Protein AF-A0A9N8DTD7-F1 (afdb_monomer_lite)

Secondary structure (DSSP, 8-state):
--------------------------------------SSGGGSSS---GGG---TT---PPP---SS-SS---SEEEEEEEES-SS-TTEEEEEEEEEEEPTTS-EEEEEEEEEEE--HHHHHHHHHHHHH---GGGTTS----GGGTT--------TT---PPPPHHHHHHHHHHHHHHTTS--HHHHHHSTTTSPPTT--S-----EEPHHHHHHIIIIIS---TT-EEEEET-TTSHHHHHHHHHH--EEEEEES-HHHHHHHHHHHHHHHHHHHHHHHHH--------EEEEE--TT-GGGHHHHHTT-SEEEE--GGGTTSSTTSS---THHHHHHHHHHSPTT-EEEESS--TTTTSS--HHHHHHHHHHTT----SHHHHHTS-SEEEEEEEEEEHHHHEE-SS-----PEEEEEEEEEPP-SSSS-EE----TT-HHHHTT--EESEEEEE-TTS-EEEEE---TT---HHHHHHHHHHHHTT--

InterPro domains:
  IPR025789 Histone-lysine N-methyltransferase DOT1 domain [PF08123] (202-281)
  IPR029063 S-adenosyl-L-methionine-dependent methyltransferase superfamily [G3DSA:3.40.50.150] (200-400)
  IPR029063 S-adenosyl-L-methionine-dependent methyltransferase superfamily [SSF53335] (202-361)

Structure (mmCIF, N/CA/C/O backbone):
data_AF-A0A9N8DTD7-F1
#
_entry.id   AF-A0A9N8DTD7-F1
#
loop_
_atom_site.group_PDB
_atom_site.id
_atom_site.type_symbol
_atom_site.label_atom_id
_atom_site.label_alt_id
_atom_site.label_comp_id
_atom_site.label_asym_id
_atom_site.label_entity_id
_atom_site.label_seq_id
_atom_site.pdbx_PDB_ins_code
_atom_site.Cartn_x
_atom_site.Cartn_y
_atom_site.Cartn_z
_atom_site.occupancy
_atom_site.B_iso_or_equiv
_atom_site.auth_seq_id
_atom_site.auth_comp_id
_atom_site.auth_asym_id
_atom_site.auth_atom_id
_atom_site.pdbx_PDB_model_num
ATOM 1 N N . MET A 1 1 ? -46.111 23.519 -9.900 1.00 33.62 1 MET A N 1
ATOM 2 C CA . MET A 1 1 ? -47.241 22.595 -10.140 1.00 33.62 1 MET A CA 1
ATOM 3 C C . MET A 1 1 ? -47.022 21.324 -9.331 1.00 33.62 1 MET A C 1
ATOM 5 O O . MET A 1 1 ? -46.007 20.677 -9.531 1.00 33.62 1 MET A O 1
ATOM 9 N N . LYS A 1 2 ? -47.996 21.014 -8.463 1.00 31.23 2 LYS A N 1
ATOM 10 C CA . LYS A 1 2 ? -48.277 19.741 -7.769 1.00 31.23 2 LYS A CA 1
ATOM 11 C C . LYS A 1 2 ? -47.248 19.206 -6.761 1.00 31.23 2 LYS A C 1
ATOM 13 O O . LYS A 1 2 ? -46.432 18.342 -7.056 1.00 31.23 2 LYS A O 1
ATOM 18 N N . GLU A 1 3 ? -47.440 19.663 -5.525 1.00 25.41 3 GLU A N 1
ATOM 19 C CA . GLU A 1 3 ? -47.190 18.909 -4.294 1.00 25.41 3 GLU A CA 1
ATOM 20 C C . GLU A 1 3 ? -47.977 17.583 -4.289 1.00 25.41 3 GLU A C 1
ATOM 22 O O . GLU A 1 3 ? -49.123 17.525 -4.744 1.00 25.41 3 GLU A O 1
ATOM 27 N N . ARG A 1 4 ? -47.391 16.528 -3.716 1.00 26.19 4 ARG A N 1
ATOM 28 C CA . ARG A 1 4 ? -48.116 15.337 -3.254 1.00 26.19 4 ARG A CA 1
ATOM 29 C C . ARG A 1 4 ? -47.748 15.075 -1.797 1.00 26.19 4 ARG A C 1
ATOM 31 O O . ARG A 1 4 ? -46.680 14.549 -1.504 1.00 26.19 4 ARG A O 1
ATOM 38 N N . LYS A 1 5 ? -48.663 15.454 -0.904 1.00 25.61 5 LYS A N 1
ATOM 39 C CA . LYS A 1 5 ? -48.799 14.894 0.443 1.00 25.61 5 LYS A CA 1
ATOM 40 C C . LYS A 1 5 ? -49.525 13.555 0.327 1.00 25.61 5 LYS A C 1
ATOM 42 O O . LYS A 1 5 ? -50.531 13.476 -0.373 1.00 25.61 5 LYS A O 1
ATOM 47 N N . VAL A 1 6 ? -49.059 12.547 1.053 1.00 25.08 6 VAL A N 1
ATOM 48 C CA . VAL A 1 6 ? -49.876 11.395 1.446 1.00 25.08 6 VAL A CA 1
ATOM 49 C C . VAL A 1 6 ? -49.626 11.175 2.932 1.00 25.08 6 VAL A C 1
ATOM 51 O O . VAL A 1 6 ? -48.522 10.819 3.332 1.00 25.08 6 VAL A O 1
ATOM 54 N N . SER A 1 7 ? -50.647 11.456 3.739 1.00 25.11 7 SER A N 1
ATOM 55 C CA . SER A 1 7 ? -50.791 10.918 5.088 1.00 25.11 7 SER A CA 1
ATOM 56 C C . SER A 1 7 ? -51.597 9.629 5.003 1.00 25.11 7 SER A C 1
ATOM 58 O O . SER A 1 7 ? -52.555 9.574 4.231 1.00 25.11 7 SER A O 1
ATOM 60 N N . LEU A 1 8 ? -51.298 8.656 5.854 1.00 24.11 8 LEU A N 1
ATOM 61 C CA . LEU A 1 8 ? -52.284 7.659 6.247 1.00 24.11 8 LEU A CA 1
ATOM 62 C C . LEU A 1 8 ? -52.062 7.276 7.706 1.00 24.11 8 LEU A C 1
ATOM 64 O O . LEU A 1 8 ? -51.014 6.777 8.105 1.00 24.11 8 LEU A O 1
ATOM 68 N N . SER A 1 9 ? -53.073 7.630 8.481 1.00 24.72 9 SER A N 1
ATOM 69 C CA . SER A 1 9 ? -53.340 7.284 9.862 1.00 24.72 9 SER A CA 1
ATOM 70 C C . SER A 1 9 ? -53.950 5.884 9.976 1.00 24.72 9 SER A C 1
ATOM 72 O O . SER A 1 9 ? -54.675 5.457 9.086 1.00 24.72 9 SER A O 1
ATOM 74 N N . GLN A 1 10 ? -53.731 5.288 11.153 1.00 25.39 10 GLN A N 1
ATOM 75 C CA . GLN A 1 10 ? -54.612 4.368 11.888 1.00 25.39 10 GLN A CA 1
ATOM 76 C C . GLN A 1 10 ? -54.900 2.968 11.320 1.00 25.39 10 GLN A C 1
ATOM 78 O O . GLN A 1 10 ? -55.614 2.803 10.339 1.00 25.39 10 GLN A O 1
ATOM 83 N N . PHE A 1 11 ? -54.504 1.965 12.110 1.00 24.50 11 PHE A N 1
ATOM 84 C CA . PHE A 1 11 ? -55.380 0.856 12.493 1.00 24.50 11 PHE A CA 1
ATOM 85 C C . PHE A 1 11 ? -55.204 0.576 13.996 1.00 24.50 11 PHE A C 1
ATOM 87 O O . PHE A 1 11 ? -54.081 0.482 14.489 1.00 24.50 11 PHE A O 1
ATOM 94 N N . LEU A 1 12 ? -56.336 0.528 14.702 1.00 24.64 12 LEU A N 1
ATOM 95 C CA . LEU A 1 12 ? -56.531 0.028 16.067 1.00 24.64 12 LEU A CA 1
ATOM 96 C C . LEU A 1 12 ? -56.909 -1.459 16.004 1.00 24.64 12 LEU A C 1
ATOM 98 O O . LEU A 1 12 ? -57.476 -1.874 14.995 1.00 24.64 12 LEU A O 1
ATOM 102 N N . LEU A 1 13 ? -56.615 -2.190 17.086 1.00 27.11 13 LEU A N 1
ATOM 103 C CA . LEU A 1 13 ? -57.369 -3.278 17.753 1.00 27.11 13 LEU A CA 1
ATOM 104 C C . LEU A 1 13 ? -56.363 -3.939 18.723 1.00 27.11 13 LEU A C 1
ATOM 106 O O . LEU A 1 13 ? -55.314 -4.407 18.293 1.00 27.11 13 LEU A O 1
ATOM 110 N N . GLU A 1 14 ? -56.426 -3.642 20.023 1.00 24.94 14 GLU A N 1
ATOM 111 C CA . GLU A 1 14 ? -57.205 -4.370 21.045 1.00 24.94 14 GLU A CA 1
ATOM 112 C C . GLU A 1 14 ? -56.846 -5.859 21.129 1.00 24.94 14 GLU A C 1
ATOM 114 O O . GLU A 1 14 ? -57.242 -6.641 20.276 1.00 24.94 14 GLU A O 1
ATOM 119 N N . GLU A 1 15 ? -56.148 -6.239 22.203 1.00 27.00 15 GLU A N 1
ATOM 120 C CA . GLU A 1 15 ? -56.562 -7.376 23.029 1.00 27.00 15 GLU A CA 1
ATOM 121 C C . GLU A 1 15 ? -56.022 -7.211 24.459 1.00 27.00 15 GLU A C 1
ATOM 123 O O . GLU A 1 15 ? -54.847 -6.916 24.695 1.00 27.00 15 GLU A O 1
ATOM 128 N N . GLU A 1 16 ? -56.948 -7.321 25.406 1.00 27.61 16 GLU A N 1
ATOM 129 C CA . GLU A 1 16 ? -56.766 -7.220 26.847 1.00 27.61 16 GLU A CA 1
ATOM 130 C C . GLU A 1 16 ? -56.343 -8.561 27.465 1.00 27.61 16 GLU A C 1
ATOM 132 O O . GLU A 1 16 ? -56.748 -9.627 27.015 1.00 27.61 16 GLU A O 1
ATOM 137 N N . GLY A 1 17 ? -55.673 -8.470 28.619 1.00 25.41 17 GLY A N 1
ATOM 138 C CA . GLY A 1 17 ? -56.049 -9.283 29.780 1.00 25.41 17 GLY A CA 1
ATOM 139 C C . GLY A 1 17 ? -55.182 -10.501 30.113 1.00 25.41 17 GLY A C 1
ATOM 140 O O . GLY A 1 17 ? -55.319 -11.557 29.512 1.00 25.41 17 GLY A O 1
ATOM 141 N N . ALA A 1 18 ? -54.391 -10.388 31.189 1.00 25.55 18 ALA A N 1
ATOM 142 C CA . ALA A 1 18 ? -54.637 -11.077 32.473 1.00 25.55 18 ALA A CA 1
ATOM 143 C C . ALA A 1 18 ? -53.350 -11.283 33.309 1.00 25.55 18 ALA A C 1
ATOM 145 O O . ALA A 1 18 ? -52.385 -11.856 32.822 1.00 25.55 18 ALA A O 1
ATOM 146 N N . ASN A 1 19 ? -53.406 -10.818 34.573 1.00 25.69 19 ASN A N 1
ATOM 147 C CA . ASN A 1 19 ? -53.058 -11.493 35.847 1.00 25.69 19 ASN A CA 1
ATOM 148 C C . ASN A 1 19 ? -51.796 -12.402 35.884 1.00 25.69 19 ASN A C 1
ATOM 150 O O . ASN A 1 19 ? -51.607 -13.242 35.024 1.00 25.69 19 ASN A O 1
ATOM 154 N N . SER A 1 20 ? -50.915 -12.422 36.890 1.00 26.88 20 SER A N 1
ATOM 155 C CA . SER A 1 20 ? -51.080 -12.208 38.334 1.00 26.88 20 SER A CA 1
ATOM 156 C C . SER A 1 20 ? -49.716 -12.245 39.063 1.00 26.88 20 SER A C 1
ATOM 158 O O . SER A 1 20 ? -48.857 -13.054 38.733 1.00 26.88 20 SER A O 1
ATOM 160 N N . THR A 1 21 ? -49.609 -11.430 40.119 1.00 26.94 21 THR A N 1
ATOM 161 C CA . THR A 1 21 ? -49.047 -11.711 41.467 1.00 26.94 21 THR A CA 1
ATOM 162 C C . THR A 1 21 ? -47.615 -12.242 41.710 1.00 26.94 21 THR A C 1
ATOM 164 O O . THR A 1 21 ? -47.253 -13.330 41.285 1.00 26.94 21 THR A O 1
ATOM 167 N N . HIS A 1 22 ? -46.939 -11.521 42.626 1.00 27.22 22 HIS A N 1
ATOM 168 C CA . HIS A 1 22 ? -46.138 -11.971 43.790 1.00 27.22 22 HIS A CA 1
ATOM 169 C C . HIS A 1 22 ? -44.936 -12.926 43.598 1.00 27.22 22 HIS A C 1
ATOM 171 O O . HIS A 1 22 ? -45.112 -14.104 43.319 1.00 27.22 22 HIS A O 1
ATOM 177 N N . ASN A 1 23 ? -43.715 -12.515 43.980 1.00 27.44 23 ASN A N 1
ATOM 178 C CA . ASN A 1 23 ? -43.241 -12.550 45.378 1.00 27.44 23 ASN A CA 1
ATOM 179 C C . ASN A 1 23 ? -41.772 -12.112 45.538 1.00 27.44 23 ASN A C 1
ATOM 181 O O . ASN A 1 23 ? -40.910 -12.395 44.709 1.00 27.44 23 ASN A O 1
ATOM 185 N N . G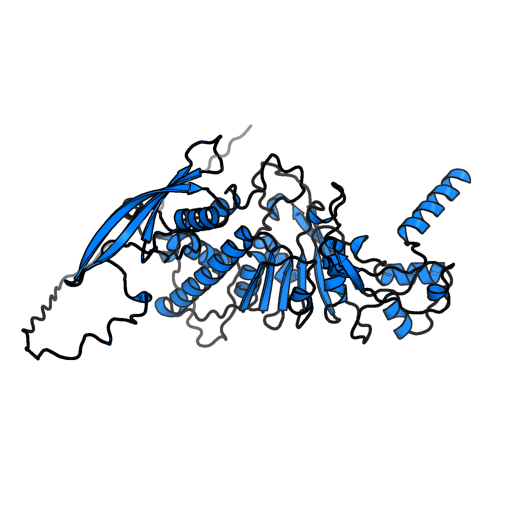LU A 1 24 ? -41.519 -11.453 46.668 1.00 28.45 24 GLU A N 1
ATOM 186 C CA . GLU A 1 24 ? -40.212 -11.167 47.257 1.00 28.45 24 GLU A CA 1
ATOM 187 C C . GLU A 1 24 ? -39.420 -12.441 47.586 1.00 28.45 24 GLU A C 1
ATOM 189 O O . GLU A 1 24 ? -39.980 -13.431 48.051 1.00 28.45 24 GLU A O 1
ATOM 194 N N . CYS A 1 25 ? -38.089 -12.359 47.503 1.00 25.56 25 CYS A N 1
ATOM 195 C CA . CYS A 1 25 ? -37.237 -13.024 48.486 1.00 25.56 25 CYS A CA 1
ATOM 196 C C . CYS A 1 25 ? -35.921 -12.253 48.658 1.00 25.56 25 CYS A C 1
ATOM 198 O O . CYS A 1 25 ? -34.972 -12.397 47.888 1.00 25.56 25 CYS A O 1
ATOM 200 N N . GLN A 1 26 ? -35.866 -11.441 49.714 1.00 27.25 26 GLN A N 1
ATOM 201 C CA . GLN A 1 26 ? -34.621 -11.019 50.345 1.00 27.25 26 GLN A CA 1
ATOM 202 C C . GLN A 1 26 ? -33.945 -12.239 50.991 1.00 27.25 26 GLN A C 1
ATOM 204 O O . GLN A 1 26 ? -34.600 -13.030 51.669 1.00 27.25 26 GLN A O 1
ATOM 209 N N . ARG A 1 27 ? -32.621 -12.364 50.855 1.00 28.27 27 ARG A N 1
ATOM 210 C CA . ARG A 1 27 ? -31.794 -13.125 51.800 1.00 28.27 27 ARG A CA 1
ATOM 211 C C . ARG A 1 27 ? -30.578 -12.302 52.199 1.00 28.27 27 ARG A C 1
ATOM 213 O O . ARG A 1 27 ? -29.654 -12.095 51.420 1.00 28.27 27 ARG A O 1
ATOM 220 N N . GLN A 1 28 ? -30.629 -11.845 53.445 1.00 27.05 28 GLN A N 1
ATOM 221 C CA . GLN A 1 28 ? -29.489 -11.423 54.245 1.00 27.05 28 GLN A CA 1
ATOM 222 C C . GLN A 1 28 ? -28.622 -12.646 54.576 1.00 27.05 28 GLN A C 1
ATOM 224 O O . GLN A 1 28 ? -29.144 -13.696 54.946 1.00 27.05 28 GLN A O 1
ATOM 229 N N . LEU A 1 29 ? -27.303 -12.487 54.505 1.00 25.58 29 LEU A N 1
ATOM 230 C CA . LEU A 1 29 ? -26.338 -13.369 55.157 1.00 25.58 29 LEU A CA 1
ATOM 231 C C . LEU A 1 29 ? -25.398 -12.491 55.985 1.00 25.58 29 LEU A C 1
ATOM 233 O O . LEU A 1 29 ? -24.523 -11.809 55.456 1.00 25.58 29 LEU A O 1
ATOM 237 N N . GLN A 1 30 ? -25.638 -12.489 57.296 1.00 24.95 30 GLN A N 1
ATOM 238 C CA . GLN A 1 30 ? -24.663 -12.117 58.314 1.00 24.95 30 GLN A CA 1
ATOM 239 C C . GLN A 1 30 ? -23.780 -13.336 58.595 1.00 24.95 30 GLN A C 1
ATOM 241 O O . GLN A 1 30 ? -24.304 -14.401 58.912 1.00 24.95 30 GLN A O 1
ATOM 246 N N . LEU A 1 31 ? -22.459 -13.162 58.569 1.00 26.05 31 LEU A N 1
ATOM 247 C CA . LEU A 1 31 ? -21.531 -13.987 59.340 1.00 26.05 31 LEU A CA 1
ATOM 248 C C . LEU A 1 31 ? -20.495 -13.076 60.012 1.00 26.05 31 LEU A C 1
ATOM 250 O O . LEU A 1 31 ? -19.941 -12.164 59.400 1.00 26.05 31 LEU A O 1
ATOM 254 N N . GLN A 1 32 ? -20.333 -13.317 61.310 1.00 26.95 32 GLN A N 1
ATOM 255 C CA . GLN A 1 32 ? -19.469 -12.639 62.276 1.00 26.95 32 GLN A CA 1
ATOM 256 C C . GLN A 1 32 ? -17.998 -13.114 62.188 1.00 26.95 32 GLN A C 1
ATOM 258 O O . GLN A 1 32 ? -17.714 -14.089 61.492 1.00 26.95 32 GLN A O 1
ATOM 263 N N . PRO A 1 33 ? -17.052 -12.413 62.850 1.00 31.20 33 PRO A N 1
ATOM 264 C CA . PRO A 1 33 ? -15.633 -12.457 62.519 1.00 31.20 33 PRO A CA 1
ATOM 265 C C . PRO A 1 33 ? -14.858 -13.501 63.331 1.00 31.20 33 PRO A C 1
ATOM 267 O O . PRO A 1 33 ? -15.088 -13.670 64.527 1.00 31.20 33 PRO A O 1
ATOM 270 N N . HIS A 1 34 ? -13.849 -14.111 62.706 1.00 29.39 34 HIS A N 1
ATOM 271 C CA . HIS A 1 34 ? -12.780 -14.805 63.419 1.00 29.39 34 HIS A CA 1
ATOM 272 C C . HIS A 1 34 ? -11.447 -14.076 63.243 1.00 29.39 34 HIS A C 1
ATOM 274 O O . HIS A 1 34 ? -10.974 -13.816 62.139 1.00 29.39 34 HIS A O 1
ATOM 280 N N . SER A 1 35 ? -10.872 -13.751 64.395 1.00 31.16 35 SER A N 1
ATOM 281 C CA . SER A 1 35 ? -9.498 -13.339 64.647 1.00 31.16 35 SER A CA 1
ATOM 282 C C . SER A 1 35 ? -8.486 -14.347 64.109 1.00 31.16 35 SER A C 1
ATOM 284 O O . SER A 1 35 ? -8.629 -15.525 64.416 1.00 31.16 35 SER A O 1
ATOM 286 N N . LEU A 1 36 ? -7.420 -13.886 63.449 1.00 28.78 36 LEU A N 1
ATOM 287 C CA . LEU A 1 36 ? -6.105 -14.536 63.467 1.00 28.78 36 LEU A CA 1
ATOM 288 C C . LEU A 1 36 ? -4.993 -13.521 63.152 1.00 28.78 36 LEU A C 1
ATOM 290 O O . LEU A 1 36 ? -5.215 -12.449 62.595 1.00 28.78 36 LEU A O 1
ATOM 294 N N . SER A 1 37 ? -3.814 -13.873 63.639 1.00 28.72 37 SER A N 1
ATOM 295 C CA . SER A 1 37 ? -2.735 -13.038 64.148 1.00 28.72 37 SER A CA 1
ATOM 296 C C . SER A 1 37 ? -1.792 -12.411 63.120 1.00 28.72 37 SER A C 1
ATOM 298 O O . SER A 1 37 ? -1.549 -12.921 62.031 1.00 28.72 37 SER A O 1
ATOM 300 N N . SER A 1 38 ? -1.186 -11.321 63.579 1.00 34.81 38 SER A N 1
ATOM 301 C CA . SER A 1 38 ? -0.046 -10.583 63.044 1.00 34.81 38 SER A CA 1
ATOM 302 C C . SER A 1 38 ? 1.182 -11.436 62.693 1.00 34.81 38 SER A C 1
ATOM 304 O O . SER A 1 38 ? 1.515 -12.370 63.418 1.00 34.81 38 SER A O 1
ATOM 306 N N . SER A 1 39 ? 1.922 -10.963 61.678 1.00 32.03 39 SER A N 1
ATOM 307 C CA . SER A 1 39 ? 3.300 -11.317 61.265 1.00 32.03 39 SER A CA 1
ATOM 308 C C . SER A 1 39 ? 3.489 -12.237 60.041 1.00 32.03 39 SER A C 1
ATOM 310 O O . SER A 1 39 ? 4.135 -13.270 60.122 1.00 32.03 39 SER A O 1
ATOM 312 N N . SER A 1 40 ? 3.018 -11.810 58.858 1.00 29.95 40 SER A N 1
ATOM 313 C CA . SER A 1 40 ? 3.656 -12.179 57.563 1.00 29.95 40 SER A CA 1
ATOM 314 C C . SER A 1 40 ? 3.230 -11.344 56.332 1.00 29.95 40 SER A C 1
ATOM 316 O O . SER A 1 40 ? 3.602 -11.664 55.208 1.00 29.95 40 SER A O 1
ATOM 318 N N . VAL A 1 41 ? 2.491 -10.237 56.492 1.00 30.17 41 VAL A N 1
ATOM 319 C CA . VAL A 1 41 ? 1.813 -9.554 55.360 1.00 30.17 41 VAL A CA 1
ATOM 320 C C . VAL A 1 41 ? 2.665 -8.483 54.644 1.00 30.17 41 VAL A C 1
ATOM 322 O O . VAL A 1 41 ? 2.293 -8.008 53.574 1.00 30.17 41 VAL A O 1
ATOM 325 N N . LEU A 1 42 ? 3.842 -8.109 55.156 1.00 27.39 42 LEU A N 1
ATOM 326 C CA . LEU A 1 42 ? 4.578 -6.943 54.633 1.00 27.39 42 LEU A CA 1
ATOM 327 C C . LEU A 1 42 ? 5.451 -7.188 53.386 1.00 27.39 42 LEU A C 1
ATOM 329 O O . LEU A 1 42 ? 5.961 -6.220 52.830 1.00 27.39 42 LEU A O 1
ATOM 333 N N . SER A 1 43 ? 5.583 -8.419 52.884 1.00 27.47 43 SER A N 1
ATOM 334 C CA . SER A 1 43 ? 6.370 -8.707 51.668 1.00 27.47 43 SER A CA 1
ATOM 335 C C . SER A 1 43 ? 5.544 -9.029 50.413 1.00 27.47 43 SER A C 1
ATOM 337 O O . SER A 1 43 ? 6.108 -9.049 49.324 1.00 27.47 43 SER A O 1
ATOM 339 N N . ASN A 1 44 ? 4.216 -9.187 50.517 1.00 27.27 44 ASN A N 1
ATOM 340 C CA . ASN A 1 44 ? 3.352 -9.571 49.383 1.00 27.27 44 ASN A CA 1
ATOM 341 C C . ASN A 1 44 ? 2.442 -8.448 48.843 1.00 27.27 44 ASN A C 1
ATOM 343 O O . ASN A 1 44 ? 1.682 -8.671 47.907 1.00 27.27 44 ASN A O 1
ATOM 347 N N . LEU A 1 45 ? 2.542 -7.222 49.370 1.00 27.59 45 LEU A N 1
ATOM 348 C CA . LEU A 1 45 ? 1.781 -6.055 48.885 1.00 27.59 45 LEU A CA 1
ATOM 349 C C . LEU A 1 45 ? 2.486 -5.255 47.773 1.00 27.59 45 LEU A C 1
ATOM 351 O O . LEU A 1 45 ? 1.928 -4.286 47.267 1.00 27.59 45 LEU A O 1
ATOM 355 N N . LEU A 1 46 ? 3.698 -5.650 47.368 1.00 27.83 46 LEU A N 1
ATOM 356 C CA . LEU A 1 46 ? 4.504 -4.896 46.398 1.00 27.83 46 LEU A CA 1
ATOM 357 C C . LEU A 1 46 ? 4.249 -5.255 44.926 1.00 27.83 46 LEU A C 1
ATOM 359 O O . LEU A 1 46 ? 4.773 -4.573 44.051 1.00 27.83 46 LEU A O 1
ATOM 363 N N . TRP A 1 47 ? 3.420 -6.261 44.637 1.00 29.66 47 TRP A N 1
ATOM 364 C CA . TRP A 1 47 ? 3.089 -6.661 43.265 1.00 29.66 47 TRP A CA 1
ATOM 365 C C . TRP A 1 47 ? 1.630 -7.121 43.154 1.00 29.66 47 TRP A C 1
ATOM 367 O O . TRP A 1 47 ? 1.346 -8.299 42.959 1.00 29.66 47 TRP A O 1
ATOM 377 N N . MET A 1 48 ? 0.685 -6.184 43.270 1.00 23.25 48 MET A N 1
ATOM 378 C CA . MET A 1 48 ? -0.682 -6.414 42.792 1.00 23.25 48 MET A CA 1
ATOM 379 C C . MET A 1 48 ? -0.803 -6.003 41.313 1.00 23.25 48 MET A C 1
ATOM 381 O O . MET A 1 48 ? -0.377 -4.901 40.955 1.00 23.25 48 MET A O 1
ATOM 385 N N . PRO A 1 49 ? -1.405 -6.834 40.441 1.00 29.61 49 PRO A N 1
ATOM 386 C CA . PRO A 1 49 ? -1.727 -6.451 39.070 1.00 29.61 49 PRO A CA 1
ATOM 387 C C . PRO A 1 49 ? -2.726 -5.283 39.047 1.00 29.61 49 PRO A C 1
ATOM 389 O O . PRO A 1 49 ? -3.768 -5.322 39.700 1.00 29.61 49 PRO A O 1
ATOM 392 N N . ILE A 1 50 ? -2.428 -4.254 38.250 1.00 35.78 50 ILE A N 1
ATOM 393 C CA . ILE A 1 50 ? -3.141 -2.958 38.174 1.00 35.78 50 ILE A CA 1
ATOM 394 C C . ILE A 1 50 ? -4.619 -3.075 37.733 1.00 35.78 50 ILE A C 1
ATOM 396 O O . ILE A 1 50 ? -5.385 -2.122 37.844 1.00 35.78 50 ILE A O 1
ATOM 400 N N . HIS A 1 51 ? -5.074 -4.249 37.302 1.00 34.81 51 HIS A N 1
ATOM 401 C CA . HIS A 1 51 ? -6.440 -4.478 36.819 1.00 34.81 51 HIS A CA 1
ATOM 402 C C . HIS A 1 51 ? -7.519 -4.451 37.922 1.00 34.81 51 HIS A C 1
ATOM 404 O O . HIS A 1 51 ? -8.702 -4.487 37.601 1.00 34.81 51 HIS A O 1
ATOM 410 N N . GLN A 1 52 ? -7.141 -4.380 39.206 1.00 28.94 52 GLN A N 1
ATOM 411 C CA . GLN A 1 52 ? -8.082 -4.438 40.338 1.00 28.94 52 GLN A CA 1
ATOM 412 C C . GLN A 1 52 ? -8.341 -3.103 41.060 1.00 28.94 52 GLN A C 1
ATOM 414 O O . GLN A 1 52 ? -9.096 -3.076 42.028 1.00 28.94 52 GLN A O 1
ATOM 419 N N . LEU A 1 53 ? -7.798 -1.976 40.588 1.00 33.12 53 LEU A N 1
ATOM 420 C CA . LEU A 1 53 ? -8.118 -0.653 41.143 1.00 33.12 53 LEU A CA 1
ATOM 421 C C . LEU A 1 53 ? -9.194 0.059 40.309 1.00 33.12 53 LEU A C 1
ATOM 423 O O . LEU A 1 53 ? -8.937 1.065 39.654 1.00 33.12 53 LEU A O 1
ATOM 427 N N . GLN A 1 54 ? -10.428 -0.442 40.367 1.00 32.41 54 GLN A N 1
ATOM 428 C CA . GLN A 1 54 ? -11.593 0.433 40.225 1.00 32.41 54 GLN A CA 1
ATOM 429 C C . GLN A 1 54 ? -11.846 1.080 41.596 1.00 32.41 54 GLN A C 1
ATOM 431 O O . GLN A 1 54 ? -12.440 0.460 42.476 1.00 32.41 54 GLN A O 1
ATOM 436 N N . ASP A 1 55 ? -11.393 2.323 41.811 1.00 37.12 55 ASP A N 1
ATOM 437 C CA . ASP A 1 55 ? -11.949 3.132 42.909 1.00 37.12 55 ASP A CA 1
ATOM 438 C C . ASP A 1 55 ? -13.458 3.281 42.643 1.00 37.12 55 ASP A C 1
ATOM 440 O O . ASP A 1 55 ? -13.875 3.507 41.502 1.00 37.12 55 ASP A O 1
ATOM 444 N N . LYS A 1 56 ? -14.270 3.238 43.702 1.00 32.38 56 LYS A N 1
ATOM 445 C CA . LYS A 1 56 ? -15.717 3.521 43.729 1.00 32.38 56 LYS A CA 1
ATOM 446 C C . LYS A 1 56 ? -16.100 4.882 43.109 1.00 32.38 56 LYS A C 1
ATOM 448 O O . LYS A 1 56 ? -17.278 5.215 43.040 1.00 32.38 56 LYS A O 1
ATOM 453 N N . ARG A 1 57 ? -15.118 5.674 42.663 1.00 33.94 57 ARG A N 1
ATOM 454 C CA . ARG A 1 57 ? -15.240 6.977 41.990 1.00 33.94 57 ARG A CA 1
ATOM 455 C C . ARG A 1 57 ? -14.876 6.975 40.495 1.00 33.94 57 ARG A C 1
ATOM 457 O O . ARG A 1 57 ? -14.930 8.033 39.876 1.00 33.94 57 ARG A O 1
ATOM 464 N N . GLY A 1 58 ? -14.523 5.830 39.901 1.00 33.97 58 GLY A N 1
ATOM 465 C CA . GLY A 1 58 ? -14.369 5.691 38.443 1.00 33.97 58 GLY A CA 1
ATOM 466 C C . GLY A 1 58 ? -13.142 6.378 37.827 1.00 33.97 58 GLY A C 1
ATOM 467 O O . GLY A 1 58 ? -13.167 6.725 36.649 1.00 33.97 58 GLY A O 1
ATOM 468 N N . LEU A 1 59 ? -12.072 6.595 38.597 1.00 33.53 59 LEU A N 1
ATOM 469 C CA . LEU A 1 59 ? -10.817 7.149 38.079 1.00 33.53 59 LEU A CA 1
ATOM 470 C C . LEU A 1 59 ? -9.972 6.031 37.448 1.00 33.53 59 LEU A C 1
ATOM 472 O O . LEU A 1 59 ? -9.440 5.186 38.162 1.00 33.53 59 LEU A O 1
ATOM 476 N N . VAL A 1 60 ? -9.832 6.037 36.119 1.00 33.81 60 VAL A N 1
ATOM 477 C CA . VAL A 1 60 ? -8.883 5.182 35.385 1.00 33.81 60 VAL A CA 1
ATOM 478 C C . VAL A 1 60 ? -7.718 6.060 34.936 1.00 33.81 60 VAL A C 1
ATOM 480 O O . VAL A 1 60 ? -7.853 6.850 34.009 1.00 33.81 60 VAL A O 1
ATOM 483 N N . GLY A 1 61 ? -6.583 5.960 35.625 1.00 35.62 61 GLY A N 1
ATOM 484 C CA . GLY A 1 61 ? -5.361 6.688 35.285 1.00 35.62 61 GLY A CA 1
ATOM 485 C C . GLY A 1 61 ? -4.370 5.829 34.510 1.00 35.62 61 GLY A C 1
ATOM 486 O O . GLY A 1 61 ? -4.169 4.663 34.841 1.00 35.62 61 GLY A O 1
ATOM 487 N N . VAL A 1 62 ? -3.704 6.414 33.515 1.00 36.72 62 VAL A N 1
ATOM 488 C CA . VAL A 1 62 ? -2.526 5.814 32.875 1.00 36.72 62 VAL A CA 1
ATOM 489 C C . VAL A 1 62 ? -1.281 6.274 33.654 1.00 36.72 62 VAL A C 1
ATOM 491 O O . VAL A 1 62 ? -1.078 7.482 33.785 1.00 36.72 62 VAL A O 1
ATOM 494 N N . PRO A 1 63 ? -0.444 5.366 34.193 1.00 36.78 63 PRO A N 1
ATOM 495 C CA . PRO A 1 63 ? 0.740 5.752 34.957 1.00 36.78 63 PRO A CA 1
ATOM 496 C C . PRO A 1 63 ? 1.782 6.448 34.065 1.00 36.78 63 PRO A C 1
ATOM 498 O O . PRO A 1 63 ? 2.102 5.973 32.977 1.00 36.78 63 PRO A O 1
ATOM 501 N N . ILE A 1 64 ? 2.339 7.565 34.546 1.00 40.91 64 ILE A N 1
ATOM 502 C CA . ILE A 1 64 ? 3.330 8.387 33.832 1.00 40.91 64 ILE A CA 1
ATOM 503 C C . ILE A 1 64 ? 4.689 8.264 34.535 1.00 40.91 64 ILE A C 1
ATOM 505 O O . ILE A 1 64 ? 4.775 8.516 35.733 1.00 40.91 64 ILE A O 1
ATOM 509 N N . ARG A 1 65 ? 5.766 7.943 33.800 1.00 36.75 65 ARG A N 1
ATOM 510 C CA . ARG A 1 65 ? 7.157 8.161 34.250 1.00 36.75 65 ARG A CA 1
ATOM 511 C C . ARG A 1 65 ? 7.788 9.283 33.427 1.00 36.75 65 ARG A C 1
ATOM 513 O O . ARG A 1 65 ? 7.755 9.246 32.201 1.00 36.75 65 ARG A O 1
ATOM 520 N N . LYS A 1 66 ? 8.376 10.274 34.098 1.00 42.69 66 LYS A N 1
ATOM 521 C CA . LYS A 1 66 ? 9.075 11.413 33.480 1.00 42.69 66 LYS A CA 1
ATOM 522 C C . LYS A 1 66 ? 10.583 11.145 33.525 1.00 42.69 66 LYS A C 1
ATOM 524 O O . LYS A 1 66 ? 11.105 10.855 34.593 1.00 42.69 66 LYS A O 1
ATOM 529 N N . HIS A 1 67 ? 11.284 11.256 32.394 1.00 36.69 67 HIS A N 1
ATOM 530 C CA . HIS A 1 67 ? 12.745 11.068 32.343 1.00 36.69 67 HIS A CA 1
ATOM 531 C C . HIS A 1 67 ? 13.561 12.335 32.681 1.00 36.69 67 HIS A C 1
ATOM 533 O O . HIS A 1 67 ? 14.761 12.225 32.897 1.00 36.69 67 HIS A O 1
ATOM 539 N N . PHE A 1 68 ? 12.945 13.526 32.765 1.00 35.50 68 PHE A N 1
ATOM 540 C CA . PHE A 1 68 ? 13.685 14.802 32.855 1.00 35.50 68 PHE A CA 1
ATOM 541 C C . PHE A 1 68 ? 13.108 15.829 33.851 1.00 35.50 68 PHE A C 1
ATOM 543 O O . PHE A 1 68 ? 13.124 17.029 33.596 1.00 35.50 68 PHE A O 1
ATOM 550 N N . SER A 1 69 ? 12.576 15.391 34.995 1.00 36.38 69 SER A N 1
ATOM 551 C CA . SER A 1 69 ? 12.141 16.294 36.074 1.00 36.38 69 SER A CA 1
ATOM 552 C C . SER A 1 69 ? 12.559 15.733 37.431 1.00 36.38 69 SER A C 1
ATOM 554 O O . SER A 1 69 ? 12.364 14.540 37.644 1.00 36.38 69 SER A O 1
ATOM 556 N N . PRO A 1 70 ? 13.078 16.555 38.362 1.00 30.62 70 PRO A N 1
ATOM 557 C CA . PRO A 1 70 ? 13.463 16.102 39.701 1.00 30.62 70 PRO A CA 1
ATOM 558 C C . PRO A 1 70 ? 12.263 15.692 40.577 1.00 30.62 70 PRO A C 1
ATOM 560 O O . PRO A 1 70 ? 12.444 15.073 41.620 1.00 30.62 70 PRO A O 1
ATOM 563 N N . GLY A 1 71 ? 11.032 15.994 40.149 1.00 37.53 71 GLY A N 1
ATOM 564 C CA . GLY A 1 71 ? 9.814 15.434 40.733 1.00 37.53 71 GLY A CA 1
ATOM 565 C C . GLY A 1 71 ? 9.519 14.050 40.157 1.00 37.53 71 GLY A C 1
ATOM 566 O O . GLY A 1 71 ? 9.196 13.929 38.975 1.00 37.53 71 GLY A O 1
ATOM 567 N N . ILE A 1 72 ? 9.630 13.015 40.986 1.00 35.16 72 ILE A N 1
ATOM 568 C CA . ILE A 1 72 ? 9.255 11.638 40.660 1.00 35.16 72 ILE A CA 1
ATOM 569 C C . ILE A 1 72 ? 7.722 11.568 40.588 1.00 35.16 72 ILE A C 1
ATOM 571 O O . ILE A 1 72 ? 7.041 11.752 41.593 1.00 35.16 72 ILE A O 1
ATOM 575 N N . TRP A 1 73 ? 7.172 11.305 39.401 1.00 45.66 73 TRP A N 1
ATOM 576 C CA . TRP A 1 73 ? 5.745 11.028 39.227 1.00 45.66 73 TRP A CA 1
ATOM 577 C C . TRP A 1 73 ? 5.495 9.562 39.587 1.00 45.66 73 TRP A C 1
ATOM 579 O O . TRP A 1 73 ? 5.852 8.662 38.829 1.00 45.66 73 TRP A O 1
ATOM 589 N N . CYS A 1 74 ? 4.887 9.313 40.742 1.00 41.28 74 CYS A N 1
ATOM 590 C CA . CYS A 1 74 ? 4.325 8.010 41.081 1.00 41.28 74 CYS A CA 1
ATOM 591 C C . CYS A 1 74 ? 2.802 8.178 41.143 1.00 41.28 74 CYS A C 1
ATOM 593 O O . CYS A 1 74 ? 2.298 8.806 42.064 1.00 41.28 74 CYS A O 1
ATOM 595 N N . ASN A 1 75 ? 2.080 7.618 40.166 1.00 46.38 75 ASN A N 1
ATOM 596 C CA . ASN A 1 75 ? 0.614 7.472 40.176 1.00 46.38 75 ASN A CA 1
ATOM 597 C C . ASN A 1 75 ? -0.202 8.786 40.126 1.00 46.38 75 ASN A C 1
ATOM 599 O O . ASN A 1 75 ? -0.924 9.116 41.067 1.00 46.38 75 ASN A O 1
ATOM 603 N N . GLY A 1 76 ? -0.127 9.515 39.004 1.00 50.38 76 GLY A N 1
ATOM 604 C CA . GLY A 1 76 ? -0.971 10.686 38.723 1.00 50.38 76 GLY A CA 1
ATOM 605 C C . GLY A 1 76 ? -2.056 10.431 37.662 1.00 50.38 76 GLY A C 1
ATOM 606 O O . GLY A 1 76 ? -1.795 9.739 36.683 1.00 50.38 76 GLY A O 1
ATOM 607 N N . VAL A 1 77 ? -3.253 11.006 37.824 1.00 56.09 77 VAL A N 1
ATOM 608 C CA . VAL A 1 77 ? -4.352 11.022 36.835 1.00 56.09 77 VAL A CA 1
ATOM 609 C C . VAL A 1 77 ? -4.512 12.441 36.301 1.00 56.09 77 VAL A C 1
ATOM 611 O O . VAL A 1 77 ? -4.799 13.348 37.076 1.00 56.09 77 VAL A O 1
ATOM 614 N N . ILE A 1 78 ? -4.340 12.670 34.998 1.00 59.84 78 ILE A N 1
ATOM 615 C CA . ILE A 1 78 ? -4.625 13.985 34.400 1.00 59.84 78 ILE A CA 1
ATOM 616 C C . ILE A 1 78 ? -6.126 14.271 34.562 1.00 59.84 78 ILE A C 1
ATOM 618 O O . ILE A 1 78 ? -6.935 13.387 34.321 1.00 59.84 78 ILE A O 1
ATOM 622 N N . ILE A 1 79 ? -6.496 15.479 34.995 1.00 63.03 79 ILE A N 1
ATOM 623 C CA . ILE A 1 79 ? -7.893 15.908 35.229 1.00 63.03 79 ILE A CA 1
ATOM 624 C C . ILE A 1 79 ? -8.300 17.147 34.426 1.00 63.03 79 ILE A C 1
ATOM 626 O O . ILE A 1 79 ? -9.463 17.550 34.458 1.00 63.03 79 ILE A O 1
ATOM 630 N N . ASN A 1 80 ? -7.349 17.832 33.790 1.00 65.31 80 ASN A N 1
ATOM 631 C CA . ASN A 1 80 ? -7.625 18.929 32.868 1.00 65.31 80 ASN A CA 1
ATOM 632 C C . ASN A 1 80 ? -6.358 19.278 32.090 1.00 65.31 80 ASN A C 1
ATOM 634 O O . ASN A 1 80 ? -5.286 19.373 32.691 1.00 65.31 80 ASN A O 1
ATOM 638 N N . VAL A 1 81 ? -6.491 19.598 30.805 1.00 62.88 81 VAL A N 1
ATOM 639 C CA . VAL A 1 81 ? -5.434 20.294 30.069 1.00 62.88 81 VAL A CA 1
ATOM 640 C C . VAL A 1 81 ? -5.984 21.585 29.480 1.00 62.88 81 VAL A C 1
ATOM 642 O O . VAL A 1 81 ? -6.964 21.580 28.742 1.00 62.88 81 VAL A O 1
ATOM 645 N N . LYS A 1 82 ? -5.348 22.718 29.793 1.00 68.69 82 LYS A N 1
ATOM 646 C CA . LYS A 1 82 ? -5.733 24.032 29.263 1.00 68.69 82 LYS A CA 1
ATOM 647 C C . LYS A 1 82 ? -4.551 24.711 28.585 1.00 68.69 82 LYS A C 1
ATOM 649 O O . LYS A 1 82 ? -3.610 25.146 29.246 1.00 68.69 82 LYS A O 1
ATOM 654 N N . ALA A 1 83 ? -4.610 24.874 27.266 1.00 63.53 83 ALA A N 1
ATOM 655 C CA . ALA A 1 83 ? -3.610 25.650 26.532 1.00 63.53 83 ALA A CA 1
ATOM 656 C C . ALA A 1 83 ? -3.597 27.120 27.005 1.00 63.53 83 ALA A C 1
ATOM 658 O O . ALA A 1 83 ? -4.652 27.755 27.092 1.00 63.53 83 ALA A O 1
ATOM 659 N N . LYS A 1 84 ? -2.413 27.683 27.306 1.00 57.16 84 LYS A N 1
ATOM 660 C CA . LYS A 1 84 ? -2.305 29.034 27.901 1.00 57.16 84 LYS A CA 1
ATOM 661 C C . LYS A 1 84 ? -2.708 30.172 26.956 1.00 57.16 84 LYS A C 1
ATOM 663 O O . LYS A 1 84 ? -3.174 31.200 27.432 1.00 57.16 84 LYS A O 1
ATOM 668 N N . SER A 1 85 ? -2.565 30.017 25.637 1.00 58.22 85 SER A N 1
ATOM 669 C CA . SER A 1 85 ? -3.153 30.928 24.639 1.00 58.22 85 SER A CA 1
ATOM 670 C C . SER A 1 85 ? -3.041 30.361 23.217 1.00 58.22 85 SER A C 1
ATOM 672 O O . SER A 1 85 ? -2.169 29.538 22.938 1.00 58.22 85 SER A O 1
ATOM 674 N N . LYS A 1 86 ? -3.849 30.872 22.271 1.00 52.16 86 LYS A N 1
ATOM 675 C CA . LYS A 1 86 ? -3.722 30.547 20.831 1.00 52.16 86 LYS A CA 1
ATOM 676 C C . LYS A 1 86 ? -2.363 30.957 20.227 1.00 52.16 86 LYS A C 1
ATOM 678 O O . LYS A 1 86 ? -1.972 30.401 19.201 1.00 52.16 86 LYS A O 1
ATOM 683 N N . LYS A 1 87 ? -1.658 31.926 20.834 1.00 47.69 87 LYS A N 1
ATOM 684 C CA . LYS A 1 87 ? -0.376 32.473 20.342 1.00 47.69 87 LYS A CA 1
ATOM 685 C C . LYS A 1 87 ? 0.844 31.774 20.958 1.00 47.69 87 LYS A C 1
ATOM 687 O O . LYS A 1 87 ? 1.826 31.539 20.265 1.00 47.69 87 LYS A O 1
ATOM 692 N N . SER A 1 88 ? 0.765 31.350 22.218 1.00 50.59 88 SER A N 1
ATOM 693 C CA . SER A 1 88 ? 1.808 30.597 22.926 1.00 50.59 88 SER A CA 1
ATOM 694 C C . SER A 1 88 ? 1.591 29.088 22.764 1.00 50.59 88 SER A C 1
ATOM 696 O O . SER A 1 88 ? 1.368 28.374 23.741 1.00 50.59 88 SER A O 1
ATOM 698 N N . LYS A 1 89 ? 1.654 28.592 21.521 1.00 52.97 89 LYS A N 1
ATOM 699 C CA . LYS A 1 89 ? 1.373 27.190 21.125 1.00 52.97 89 LYS A CA 1
ATOM 700 C C . LYS A 1 89 ? 2.301 26.125 21.739 1.00 52.97 89 LYS A C 1
ATOM 702 O O . LYS A 1 89 ? 2.276 24.982 21.315 1.00 52.97 89 LYS A O 1
ATOM 707 N N . LYS A 1 90 ? 3.163 26.504 22.680 1.00 60.56 90 LYS A N 1
ATOM 708 C CA . LYS A 1 90 ? 4.173 25.632 23.280 1.00 60.56 90 LYS A CA 1
ATOM 709 C C . LYS A 1 90 ? 3.972 25.440 24.776 1.00 60.56 90 LYS A C 1
ATOM 711 O O . LYS A 1 90 ? 4.845 24.842 25.377 1.00 60.56 90 LYS A O 1
ATOM 716 N N . ARG A 1 91 ? 2.909 25.962 25.406 1.00 63.53 91 ARG A N 1
ATOM 717 C CA . ARG A 1 91 ? 2.683 25.787 26.853 1.00 63.53 91 ARG A CA 1
ATOM 718 C C . ARG A 1 91 ? 1.222 25.526 27.209 1.00 63.53 91 ARG A C 1
ATOM 720 O O . ARG A 1 91 ? 0.321 26.203 26.702 1.00 63.53 91 ARG A O 1
ATOM 727 N N . GLY A 1 92 ? 1.010 24.565 28.098 1.00 69.12 92 GLY A N 1
ATOM 728 C CA . GLY A 1 92 ? -0.287 24.127 28.592 1.00 69.12 92 GLY A CA 1
ATOM 729 C C . GLY A 1 92 ? -0.270 24.030 30.111 1.00 69.12 92 GLY A C 1
ATOM 730 O O . GLY A 1 92 ? 0.728 23.646 30.712 1.00 69.12 92 GLY A O 1
ATOM 731 N N . ILE A 1 93 ? -1.383 24.405 30.729 1.00 73.94 93 ILE A N 1
ATOM 732 C CA . ILE A 1 93 ? -1.641 24.134 32.136 1.00 73.94 93 ILE A CA 1
ATOM 733 C C . ILE A 1 93 ? -2.177 22.710 32.217 1.00 73.94 93 ILE A C 1
ATOM 735 O O . ILE A 1 93 ? -3.287 22.448 31.752 1.00 73.94 93 ILE A O 1
ATOM 739 N N . LEU A 1 94 ? -1.392 21.814 32.800 1.00 71.12 94 LEU A N 1
ATOM 740 C CA . LEU A 1 94 ? -1.795 20.455 33.114 1.00 71.12 94 LEU A CA 1
ATOM 741 C C . LEU A 1 94 ? -2.283 20.426 34.560 1.00 71.12 94 LEU A C 1
ATOM 743 O O . LEU A 1 94 ? -1.516 20.728 35.471 1.00 71.12 94 LEU A O 1
ATOM 747 N N . LYS A 1 95 ? -3.548 20.073 34.780 1.00 74.56 95 LYS A N 1
ATOM 748 C CA . LYS A 1 95 ? -4.049 19.721 36.111 1.00 74.56 95 LYS A CA 1
ATOM 749 C C . LYS A 1 95 ? -4.093 18.209 36.219 1.00 74.56 95 LYS A C 1
ATOM 751 O O . LYS A 1 95 ? -4.624 17.550 35.325 1.00 74.56 95 LYS A O 1
ATOM 756 N N . TYR A 1 96 ? -3.584 17.666 37.311 1.00 71.69 96 TYR A N 1
ATOM 757 C CA . TYR A 1 96 ? -3.585 16.231 37.573 1.00 71.69 96 TYR A CA 1
ATOM 758 C C . TYR A 1 96 ? -3.808 15.956 39.061 1.00 71.69 96 TYR A C 1
ATOM 760 O O . TYR A 1 96 ? -3.668 16.839 39.903 1.00 71.69 96 TYR A O 1
ATOM 768 N N . CYS A 1 97 ? -4.222 14.737 39.369 1.00 71.25 97 CYS A N 1
ATOM 769 C CA . CYS A 1 97 ? -4.390 14.222 40.714 1.00 71.25 97 CYS A CA 1
ATOM 770 C C . CYS A 1 97 ? -3.288 13.206 40.992 1.00 71.25 97 CYS A C 1
ATOM 772 O O . CYS A 1 97 ? -3.284 12.165 40.342 1.00 71.25 97 CYS A O 1
ATOM 774 N N . THR A 1 98 ? -2.407 13.450 41.954 1.00 68.56 98 THR A N 1
ATOM 775 C CA . THR A 1 98 ? -1.437 12.451 42.421 1.00 68.56 98 THR A CA 1
ATOM 776 C C . THR A 1 98 ? -2.062 11.642 43.554 1.00 68.56 98 THR A C 1
ATOM 778 O O . THR A 1 98 ? -2.606 12.214 44.501 1.00 68.56 98 THR A O 1
ATOM 781 N N . ILE A 1 99 ? -2.016 10.312 43.462 1.00 63.50 99 ILE A N 1
ATOM 782 C CA . ILE A 1 99 ? -2.478 9.414 44.525 1.00 63.50 99 ILE A CA 1
ATOM 783 C C . ILE A 1 99 ? -1.266 8.993 45.355 1.00 63.50 99 ILE A C 1
ATOM 785 O O . ILE A 1 99 ? -0.433 8.207 44.895 1.00 63.50 99 ILE A O 1
ATOM 789 N N . ARG A 1 100 ? -1.178 9.493 46.592 1.00 71.31 100 ARG A N 1
ATOM 790 C CA . ARG A 1 100 ? -0.135 9.095 47.548 1.00 71.31 100 ARG A CA 1
ATOM 791 C C . ARG A 1 100 ? -0.703 8.113 48.567 1.00 71.31 100 ARG A C 1
ATOM 793 O O . ARG A 1 100 ? -1.726 8.381 49.199 1.00 71.31 100 ARG A O 1
ATOM 800 N N . TYR A 1 101 ? -0.014 6.986 48.730 1.00 61.34 101 TYR A N 1
ATOM 801 C CA . TYR A 1 101 ? -0.299 6.011 49.779 1.00 61.34 101 TYR A CA 1
ATOM 802 C C . TYR A 1 101 ? 0.565 6.322 50.998 1.00 61.34 101 TYR A C 1
ATOM 804 O O . TYR A 1 101 ? 1.792 6.338 50.903 1.00 61.34 101 TYR A O 1
ATOM 812 N N . TYR A 1 102 ? -0.074 6.556 52.141 1.00 64.44 102 TYR A N 1
ATOM 813 C CA . TYR A 1 102 ? 0.614 6.653 53.426 1.00 64.44 102 TYR A CA 1
ATOM 814 C C . TYR A 1 102 ? 0.565 5.312 54.161 1.00 64.44 102 TYR A C 1
ATOM 816 O O . TYR A 1 102 ? -0.349 4.516 53.945 1.00 64.44 102 TYR A O 1
ATOM 824 N N . HIS A 1 103 ? 1.514 5.096 55.078 1.00 54.59 103 HIS A N 1
ATOM 825 C CA . HIS A 1 103 ? 1.695 3.857 55.853 1.00 54.59 103 HIS A CA 1
ATOM 826 C C . HIS A 1 103 ? 0.454 3.366 56.634 1.00 54.59 103 HIS A C 1
ATOM 828 O O . HIS A 1 103 ? 0.451 2.234 57.104 1.00 54.59 103 HIS A O 1
ATOM 834 N N . ASN A 1 104 ? -0.615 4.166 56.712 1.00 71.81 104 ASN A N 1
ATOM 835 C CA . ASN A 1 104 ? -1.853 3.854 57.429 1.00 71.81 104 ASN A CA 1
ATOM 836 C C . ASN A 1 104 ? -3.052 3.574 56.498 1.00 71.81 104 ASN A C 1
ATOM 838 O O . ASN A 1 104 ? -4.191 3.764 56.912 1.00 71.81 104 ASN A O 1
ATOM 842 N N . ASN A 1 105 ? -2.828 3.193 55.234 1.00 59.53 105 ASN A N 1
ATOM 843 C CA . ASN A 1 105 ? -3.880 2.977 54.221 1.00 59.53 105 ASN A CA 1
ATOM 844 C C . ASN A 1 105 ? -4.775 4.199 53.922 1.00 59.53 105 ASN A C 1
ATOM 846 O O . ASN A 1 105 ? -5.794 4.072 53.244 1.00 59.53 105 ASN A O 1
ATOM 850 N N . ASN A 1 106 ? -4.391 5.398 54.367 1.00 57.66 106 ASN A N 1
ATOM 851 C CA . ASN A 1 106 ? -5.083 6.623 53.985 1.00 57.66 106 ASN A CA 1
ATOM 852 C C . ASN A 1 106 ? -4.639 7.045 52.581 1.00 57.66 106 ASN A C 1
ATOM 854 O O . ASN A 1 106 ? -3.452 7.274 52.330 1.00 57.66 106 ASN A O 1
ATOM 858 N N . LEU A 1 107 ? -5.615 7.141 51.678 1.00 62.50 107 LEU A N 1
ATOM 859 C CA . LEU A 1 107 ? -5.426 7.575 50.301 1.00 62.50 107 LEU A CA 1
ATOM 860 C C . LEU A 1 107 ? -5.549 9.100 50.234 1.00 62.50 107 LEU A C 1
ATOM 862 O O . LEU A 1 107 ? -6.647 9.641 50.388 1.00 62.50 107 LEU A O 1
ATOM 866 N N . LEU A 1 108 ? -4.437 9.794 49.998 1.00 67.81 108 LEU A N 1
ATOM 867 C CA . LEU A 1 108 ? -4.457 11.233 49.747 1.00 67.81 108 LEU A CA 1
ATOM 868 C C . LEU A 1 108 ? -4.465 11.476 48.238 1.00 67.81 108 LEU A C 1
ATOM 870 O O . LEU A 1 108 ? -3.580 11.005 47.522 1.00 67.81 108 LEU A O 1
ATOM 874 N N . VAL A 1 109 ? -5.471 12.213 47.766 1.00 72.56 109 VAL A N 1
ATOM 875 C CA . VAL A 1 109 ? -5.550 12.683 46.378 1.00 72.56 109 VAL A CA 1
ATOM 876 C C . VAL A 1 109 ? -5.155 14.153 46.360 1.00 72.56 109 VAL A C 1
ATOM 878 O O . VAL A 1 109 ? -5.941 15.014 46.759 1.00 72.56 109 VAL A O 1
ATOM 881 N N . GLU A 1 110 ? -3.945 14.444 45.900 1.00 74.44 110 GLU A N 1
ATOM 882 C CA . GLU A 1 110 ? -3.452 15.815 45.766 1.00 74.44 110 GLU A CA 1
ATOM 883 C C . GLU A 1 110 ? -3.746 16.322 44.359 1.00 74.44 110 GLU A C 1
ATOM 885 O O . GLU A 1 110 ? -3.353 15.703 43.375 1.00 74.44 110 GLU A O 1
ATOM 890 N N . LYS A 1 111 ? -4.457 17.448 44.253 1.00 77.44 111 LYS A N 1
ATOM 891 C CA . LYS A 1 111 ? -4.651 18.131 42.972 1.00 77.44 111 LYS A CA 1
ATOM 892 C C . LYS A 1 111 ? -3.475 19.059 42.735 1.00 77.44 111 LYS A C 1
ATOM 894 O O . LYS A 1 111 ? -3.317 20.051 43.441 1.00 77.44 111 LYS A O 1
ATOM 899 N N . GLU A 1 112 ? -2.701 18.760 41.712 1.00 78.75 112 GLU A N 1
ATOM 900 C CA . GLU A 1 112 ? -1.555 19.546 41.295 1.00 78.75 112 GLU A CA 1
ATOM 901 C C . GLU A 1 112 ? -1.855 20.251 39.968 1.00 78.75 112 GLU A C 1
ATOM 903 O O . GLU A 1 112 ? -2.722 19.850 39.180 1.00 78.75 112 GLU A O 1
ATOM 908 N N . GLN A 1 113 ? -1.153 21.357 39.740 1.00 80.62 113 GLN A N 1
ATOM 909 C CA . GLN A 1 113 ? -1.233 22.117 38.506 1.00 80.62 113 GLN A CA 1
ATOM 910 C C . GLN A 1 113 ? 0.175 22.512 38.073 1.00 80.62 113 GLN A C 1
ATOM 912 O O . GLN A 1 113 ? 0.838 23.291 38.753 1.00 80.62 113 GLN A O 1
ATOM 917 N N . GLU A 1 114 ? 0.590 22.050 36.899 1.00 75.69 114 GLU A N 1
ATOM 918 C CA . GLU A 1 114 ? 1.873 22.407 36.300 1.00 75.69 114 GLU A CA 1
ATOM 919 C C . GLU A 1 114 ? 1.677 23.204 35.006 1.00 75.69 114 GLU A C 1
ATOM 921 O O . GLU A 1 114 ? 0.742 22.983 34.236 1.00 75.69 114 GLU A O 1
ATOM 926 N N . ASP A 1 115 ? 2.580 24.150 34.753 1.00 76.50 115 ASP A N 1
ATOM 927 C CA . ASP A 1 115 ? 2.689 24.845 33.470 1.00 76.50 115 ASP A CA 1
ATOM 928 C C . ASP A 1 115 ? 3.799 24.207 32.637 1.00 76.50 115 ASP A C 1
ATOM 930 O O . ASP A 1 115 ? 4.977 24.567 32.752 1.00 76.50 115 ASP A O 1
ATOM 934 N N . LEU A 1 116 ? 3.407 23.264 31.790 1.00 67.94 116 LEU A N 1
ATOM 935 C CA . LEU A 1 116 ? 4.322 22.452 31.008 1.00 67.94 116 LEU A CA 1
ATOM 936 C C . LEU A 1 116 ? 4.463 22.970 29.589 1.00 67.94 116 LEU A C 1
ATOM 938 O O . LEU A 1 116 ? 3.549 23.559 29.006 1.00 67.94 116 LEU A O 1
ATOM 942 N N . ARG A 1 117 ? 5.635 22.707 29.009 1.00 65.62 117 ARG A N 1
ATOM 943 C CA . ARG A 1 117 ? 5.817 22.862 27.574 1.00 65.62 117 ARG A CA 1
ATOM 944 C C . ARG A 1 117 ? 4.998 21.772 26.875 1.00 65.62 117 ARG A C 1
ATOM 946 O O . ARG A 1 117 ? 5.137 20.606 27.217 1.00 65.62 117 ARG A O 1
ATOM 953 N N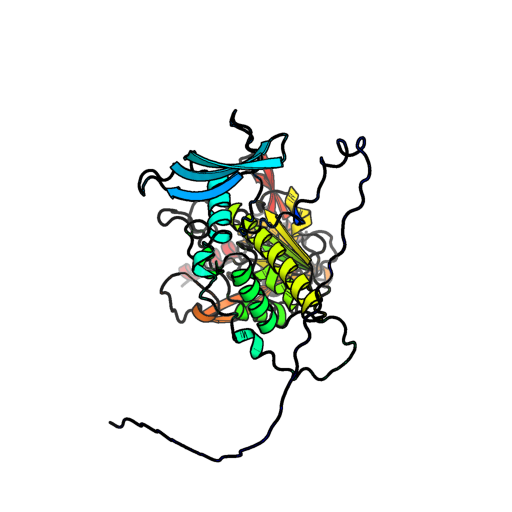 . ILE A 1 118 ? 4.148 22.159 25.927 1.00 59.19 118 ILE A N 1
ATOM 954 C CA . ILE A 1 118 ? 3.469 21.208 25.043 1.00 59.19 118 ILE A CA 1
ATOM 955 C C . ILE A 1 118 ? 4.513 20.728 24.045 1.00 59.19 118 ILE A C 1
ATOM 957 O O . ILE A 1 118 ? 5.006 21.504 23.218 1.00 59.19 118 ILE A O 1
ATOM 961 N N . ASP A 1 119 ? 4.910 19.478 24.227 1.00 57.94 119 ASP A N 1
ATOM 962 C CA . ASP A 1 119 ? 5.738 18.697 23.327 1.00 57.94 119 ASP A CA 1
ATOM 963 C C . ASP A 1 119 ? 4.940 17.483 22.834 1.00 57.94 119 ASP A C 1
ATOM 965 O O . ASP A 1 119 ? 3.810 17.253 23.261 1.00 57.94 119 ASP A O 1
ATOM 969 N N . GLU A 1 120 ? 5.532 16.696 21.942 1.00 50.56 120 GLU A N 1
ATOM 970 C CA . GLU A 1 120 ? 4.886 15.519 21.349 1.00 50.56 120 GLU A CA 1
ATOM 971 C C . GLU A 1 120 ? 4.400 14.504 22.393 1.00 50.56 120 GLU A C 1
ATOM 973 O O . GLU A 1 120 ? 3.428 13.788 22.162 1.00 50.56 120 GLU A O 1
ATOM 978 N N . THR A 1 121 ? 5.061 14.438 23.552 1.00 52.56 121 THR A N 1
ATOM 979 C CA . THR A 1 121 ? 4.652 13.549 24.640 1.00 52.56 121 THR A CA 1
ATOM 980 C C . THR A 1 121 ? 3.397 14.106 25.295 1.00 52.56 121 THR A C 1
ATOM 982 O O . THR A 1 121 ? 2.417 13.379 25.420 1.00 52.56 121 THR A O 1
ATOM 985 N N . LEU A 1 122 ? 3.376 15.395 25.658 1.00 56.34 122 LEU A N 1
ATOM 986 C CA . LEU A 1 122 ? 2.185 16.038 26.220 1.00 56.34 122 LEU A CA 1
ATOM 987 C C . LEU A 1 122 ? 1.010 16.068 25.227 1.00 56.34 122 LEU A C 1
ATOM 989 O O . LEU A 1 122 ? -0.125 15.937 25.664 1.00 56.34 122 LEU A O 1
ATOM 993 N N . ASP A 1 123 ? 1.257 16.166 23.920 1.00 55.31 123 ASP A N 1
ATOM 994 C CA . ASP A 1 123 ? 0.226 16.056 22.877 1.00 55.31 123 ASP A CA 1
ATOM 995 C C . ASP A 1 123 ? -0.383 14.648 22.819 1.00 55.31 123 ASP A C 1
ATOM 997 O O . ASP A 1 123 ? -1.603 14.513 22.802 1.00 55.31 123 ASP A O 1
ATOM 1001 N N . LEU A 1 124 ? 0.435 13.592 22.885 1.00 52.19 124 LEU A N 1
ATOM 1002 C CA . LEU A 1 124 ? -0.043 12.211 23.031 1.00 52.19 124 LEU A CA 1
ATOM 1003 C C . LEU A 1 124 ? -0.808 11.995 24.343 1.00 52.19 124 LEU A C 1
ATOM 1005 O O . LEU A 1 124 ? -1.768 11.229 24.374 1.00 52.19 124 LEU A O 1
ATOM 1009 N N . TRP A 1 125 ? -0.417 12.686 25.417 1.00 55.44 125 TRP A N 1
ATOM 1010 C CA . TRP A 1 125 ? -1.136 12.670 26.692 1.00 55.44 125 TRP A CA 1
ATOM 1011 C C . TRP A 1 125 ? -2.438 13.457 26.653 1.00 55.44 125 TRP A C 1
ATOM 1013 O O . TRP A 1 125 ? -3.375 13.062 27.331 1.00 55.44 125 TRP A O 1
ATOM 1023 N N . ILE A 1 126 ? -2.515 14.542 25.884 1.00 55.66 126 ILE A N 1
ATOM 1024 C CA . ILE A 1 126 ? -3.757 15.273 25.621 1.00 55.66 126 ILE A CA 1
ATOM 1025 C C . ILE A 1 126 ? -4.672 14.414 24.758 1.00 55.66 126 ILE A C 1
ATOM 1027 O O . ILE A 1 126 ? -5.836 14.294 25.096 1.00 55.66 126 ILE A O 1
ATOM 1031 N N . ILE A 1 127 ? -4.153 13.765 23.710 1.00 53.22 127 ILE A N 1
ATOM 1032 C CA . ILE A 1 127 ? -4.895 12.785 22.905 1.00 53.22 127 ILE A CA 1
ATOM 1033 C C . ILE A 1 127 ? -5.453 11.710 23.817 1.00 53.22 127 ILE A C 1
ATOM 1035 O O . ILE A 1 127 ? -6.654 11.503 23.839 1.00 53.22 127 ILE A O 1
ATOM 1039 N N . ALA A 1 128 ? -4.595 11.083 24.618 1.00 53.03 128 ALA A N 1
ATOM 1040 C CA . ALA A 1 128 ? -5.011 10.116 25.611 1.00 53.03 128 ALA A CA 1
ATOM 1041 C C . ALA A 1 128 ? -6.075 10.719 26.543 1.00 53.03 128 ALA A C 1
ATOM 1043 O O . ALA A 1 128 ? -7.161 10.186 26.657 1.00 53.03 128 ALA A O 1
ATOM 1044 N N . TYR A 1 129 ? -5.824 11.856 27.178 1.00 53.50 129 TYR A N 1
ATOM 1045 C CA . TYR A 1 129 ? -6.740 12.464 28.139 1.00 53.50 129 TYR A CA 1
ATOM 1046 C C . TYR A 1 129 ? -8.104 12.848 27.533 1.00 53.50 129 TYR A C 1
ATOM 1048 O O . TYR A 1 129 ? -9.127 12.500 28.110 1.00 53.50 129 TYR A O 1
ATOM 1056 N N . GLU A 1 130 ? -8.140 13.497 26.370 1.00 50.41 130 GLU A N 1
ATOM 1057 C CA . GLU A 1 130 ? -9.372 13.822 25.631 1.00 50.41 130 GLU A CA 1
ATOM 1058 C C . GLU A 1 130 ? -10.079 12.546 25.150 1.00 50.41 130 GLU A C 1
ATOM 1060 O O . GLU A 1 130 ? -11.299 12.445 25.237 1.00 50.41 130 GLU A O 1
ATOM 1065 N N . MET A 1 131 ? -9.320 11.524 24.737 1.00 47.00 131 MET A N 1
ATOM 1066 C CA . MET A 1 131 ? -9.855 10.193 24.445 1.00 47.00 131 MET A CA 1
ATOM 1067 C C . MET A 1 131 ? -10.295 9.435 25.702 1.00 47.00 131 MET A C 1
ATOM 1069 O O . MET A 1 131 ? -11.009 8.459 25.563 1.00 47.00 131 MET A O 1
ATOM 1073 N N . PHE A 1 132 ? -9.877 9.793 26.919 1.00 49.66 132 PHE A N 1
ATOM 1074 C CA . PHE A 1 132 ? -10.062 8.948 28.111 1.00 49.66 132 PHE A CA 1
ATOM 1075 C C . PHE A 1 132 ? -10.858 9.617 29.250 1.00 49.66 132 PHE A C 1
ATOM 1077 O O . PHE A 1 132 ? -11.240 8.918 30.190 1.00 49.66 132 PHE A O 1
ATOM 1084 N N . HIS A 1 133 ? -11.172 10.919 29.190 1.00 48.25 133 HIS A N 1
ATOM 1085 C CA . HIS A 1 133 ? -11.860 11.649 30.266 1.00 48.25 133 HIS A CA 1
ATOM 1086 C C . HIS A 1 133 ? -12.994 12.579 29.786 1.00 48.25 133 HIS A C 1
ATOM 1088 O O . HIS A 1 133 ? -12.870 13.802 29.777 1.00 48.25 133 HIS A O 1
ATOM 1094 N N . ILE A 1 134 ? -14.180 12.003 29.554 1.00 44.12 134 ILE A N 1
ATOM 1095 C CA . ILE A 1 134 ? -15.452 12.729 29.717 1.00 44.12 134 ILE A CA 1
ATOM 1096 C C . ILE A 1 134 ? -15.878 12.612 31.196 1.00 44.12 134 ILE A C 1
ATOM 1098 O O . ILE A 1 134 ? -15.885 11.497 31.732 1.00 44.12 134 ILE A O 1
ATOM 1102 N N . PRO A 1 135 ? -16.231 13.712 31.893 1.00 40.62 135 PRO A N 1
ATOM 1103 C CA . PRO A 1 135 ? -16.663 13.658 33.287 1.00 40.62 135 PRO A CA 1
ATOM 1104 C C . PRO A 1 135 ? -17.836 12.681 33.493 1.00 40.62 135 PRO A C 1
ATOM 1106 O O . PRO A 1 135 ? -18.772 12.680 32.688 1.00 40.62 135 PRO A O 1
ATOM 1109 N N . PRO A 1 136 ? -17.874 11.926 34.610 1.00 39.47 136 PRO A N 1
ATOM 1110 C CA . PRO A 1 136 ? -18.993 11.040 34.950 1.00 39.47 136 PRO A CA 1
ATOM 1111 C C . PRO A 1 136 ? -20.367 11.727 34.953 1.00 39.47 136 PRO A C 1
ATOM 1113 O O . PRO A 1 136 ? -21.378 11.062 34.767 1.00 39.47 136 PRO A O 1
ATOM 1116 N N . ALA A 1 137 ? -20.408 13.055 35.099 1.00 42.22 137 ALA A N 1
ATOM 1117 C CA . ALA A 1 137 ? -21.632 13.853 35.073 1.00 42.22 137 ALA A CA 1
ATOM 1118 C C . ALA A 1 137 ? -22.419 13.775 33.744 1.00 42.22 137 ALA A C 1
ATOM 1120 O O . ALA A 1 137 ? -23.594 14.119 33.731 1.00 42.22 137 ALA A O 1
ATOM 1121 N N . ILE A 1 138 ? -21.808 13.304 32.647 1.00 40.66 138 ILE A N 1
ATOM 1122 C CA . ILE A 1 138 ? -22.495 13.068 31.360 1.00 40.66 138 ILE A CA 1
ATOM 1123 C C . ILE A 1 138 ? -22.958 11.599 31.223 1.00 40.66 138 ILE A C 1
ATOM 1125 O O . ILE A 1 138 ? -23.812 11.288 30.397 1.00 40.66 138 ILE A O 1
ATOM 1129 N N . ARG A 1 139 ? -22.472 10.675 32.068 1.00 38.94 139 ARG A N 1
ATOM 1130 C CA . ARG A 1 139 ? -22.838 9.245 32.001 1.00 38.94 139 ARG A CA 1
ATOM 1131 C C . ARG A 1 139 ? -24.212 8.924 32.592 1.00 38.94 139 ARG A C 1
ATOM 1133 O O . ARG A 1 139 ? -24.774 7.896 32.246 1.00 38.94 139 ARG A O 1
ATOM 1140 N N . THR A 1 140 ? -24.767 9.771 33.458 1.00 36.97 140 THR A N 1
ATOM 1141 C CA . THR A 1 140 ? -26.050 9.495 34.135 1.00 36.97 140 THR A CA 1
ATOM 1142 C C . THR A 1 140 ? -27.293 9.815 33.304 1.00 36.97 140 THR A C 1
ATOM 1144 O O . THR A 1 140 ? -28.389 9.455 33.718 1.00 36.97 140 THR A O 1
ATOM 1147 N N . THR A 1 141 ? -27.156 10.456 32.141 1.00 38.25 141 THR A N 1
ATOM 1148 C CA . THR A 1 141 ? -28.285 10.756 31.237 1.00 38.25 141 THR A CA 1
ATOM 1149 C C . THR A 1 141 ? -28.244 9.996 29.915 1.00 38.25 141 THR A C 1
ATOM 1151 O O . THR A 1 141 ? -29.221 10.027 29.171 1.00 38.25 141 THR A O 1
ATOM 1154 N N . LEU A 1 142 ? -27.164 9.266 29.631 1.00 36.84 142 LEU A N 1
ATOM 1155 C CA . LEU A 1 142 ? -27.136 8.296 28.543 1.00 36.84 142 LEU A CA 1
ATOM 1156 C C . LEU A 1 142 ? -27.669 6.975 29.092 1.00 36.84 142 LEU A C 1
ATOM 1158 O O . LEU A 1 142 ? -26.916 6.145 29.600 1.00 36.84 142 LEU A O 1
ATOM 1162 N N . SER A 1 143 ? -28.990 6.797 29.013 1.00 35.25 143 SER A N 1
ATOM 1163 C CA . SER A 1 143 ? -29.578 5.461 29.034 1.00 35.25 143 SER A CA 1
ATOM 1164 C C . SER A 1 143 ? -28.768 4.568 28.093 1.00 35.25 143 SER A C 1
ATOM 1166 O O . SER A 1 143 ? -28.368 4.992 27.006 1.00 35.25 143 SER A O 1
ATOM 1168 N N . THR A 1 144 ? -28.471 3.349 28.539 1.00 38.62 144 THR A N 1
ATOM 1169 C CA . THR A 1 144 ? -27.897 2.282 27.714 1.00 38.62 144 THR A CA 1
ATOM 1170 C C . THR A 1 144 ? -28.533 2.357 26.324 1.00 38.62 144 THR A C 1
ATOM 1172 O O . THR A 1 144 ? -29.762 2.280 26.250 1.00 38.62 144 THR A O 1
ATOM 1175 N N . PRO A 1 145 ? -27.770 2.572 25.235 1.00 39.44 145 PRO A N 1
ATOM 1176 C CA . PRO A 1 145 ? -28.373 2.728 23.924 1.00 39.44 145 PRO A CA 1
ATOM 1177 C C . PRO A 1 145 ? -29.242 1.510 23.617 1.00 39.44 145 PRO A C 1
ATOM 1179 O O . PRO A 1 145 ? -28.753 0.384 23.521 1.00 39.44 145 PRO A O 1
ATOM 1182 N N . THR A 1 146 ? -30.533 1.751 23.409 1.00 43.59 146 THR A N 1
ATOM 1183 C CA . THR A 1 146 ? -31.510 0.792 22.870 1.00 43.59 146 THR A CA 1
ATOM 1184 C C . THR A 1 146 ? -31.088 0.221 21.509 1.00 43.59 146 THR A C 1
ATOM 1186 O O . THR A 1 146 ? -31.645 -0.779 21.066 1.00 43.59 146 THR A O 1
ATOM 1189 N N . LEU A 1 147 ? -30.043 0.778 20.882 1.00 42.09 147 LEU A N 1
ATOM 1190 C CA . LEU A 1 147 ? -29.378 0.256 19.685 1.00 42.09 147 LEU A CA 1
ATOM 1191 C C . LEU A 1 147 ? -28.943 -1.217 19.799 1.00 42.09 147 LEU A C 1
ATOM 1193 O O . LEU A 1 147 ? -28.929 -1.902 18.781 1.00 42.09 147 LEU A O 1
ATOM 1197 N N . PHE A 1 148 ? -28.665 -1.733 21.003 1.00 40.56 148 PHE A N 1
ATOM 1198 C CA . PHE A 1 148 ? -28.369 -3.162 21.198 1.00 40.56 148 PHE A CA 1
ATOM 1199 C C . PHE A 1 148 ? -29.576 -4.015 21.613 1.00 40.56 148 PHE A C 1
ATOM 1201 O O . PHE A 1 148 ? -29.520 -5.231 21.472 1.00 40.56 148 PHE A O 1
ATOM 1208 N N . GLN A 1 149 ? -30.699 -3.430 22.043 1.00 42.81 149 GLN A N 1
ATOM 1209 C CA . GLN A 1 149 ? -31.925 -4.211 22.285 1.00 42.81 149 GLN A CA 1
ATOM 1210 C C . GLN A 1 149 ? -32.602 -4.664 20.981 1.00 42.81 149 GLN A C 1
ATOM 1212 O O . GLN A 1 149 ? -33.422 -5.575 20.997 1.00 42.81 149 GLN A O 1
ATOM 1217 N N . HIS A 1 150 ? -32.212 -4.093 19.838 1.00 43.31 150 HIS A N 1
ATOM 1218 C CA . HIS A 1 150 ? -32.607 -4.590 18.519 1.00 43.31 150 HIS A CA 1
ATOM 1219 C C . HIS A 1 150 ? -31.671 -5.658 17.936 1.00 43.31 150 HIS A C 1
ATOM 1221 O O . HIS A 1 150 ? -31.921 -6.128 16.828 1.00 43.31 150 HIS A O 1
ATOM 1227 N N . TYR A 1 151 ? -30.685 -6.151 18.697 1.00 42.12 151 TYR A N 1
ATOM 1228 C CA . TYR A 1 151 ? -30.045 -7.450 18.434 1.00 42.12 151 TYR A CA 1
ATOM 1229 C C . TYR A 1 151 ? -30.996 -8.611 18.812 1.00 42.12 151 TYR A C 1
ATOM 1231 O O . TYR A 1 151 ? -30.630 -9.568 19.487 1.00 42.12 151 TYR A O 1
ATOM 1239 N N . ASN A 1 152 ? -32.260 -8.533 18.389 1.00 39.25 152 ASN A N 1
ATOM 1240 C CA . ASN A 1 152 ? -33.237 -9.594 18.597 1.00 39.25 152 ASN A CA 1
ATOM 1241 C C . ASN A 1 152 ? -32.996 -10.727 17.586 1.00 39.25 152 ASN A C 1
ATOM 1243 O O . ASN A 1 152 ? -33.455 -10.695 16.449 1.00 39.25 152 ASN A O 1
ATOM 1247 N N . HIS A 1 153 ? -32.228 -11.721 18.033 1.00 39.88 153 HIS A N 1
ATOM 1248 C CA . HIS A 1 153 ? -32.590 -13.146 18.050 1.00 39.88 153 HIS A CA 1
ATOM 1249 C C . HIS A 1 153 ? -33.200 -13.831 16.806 1.00 39.88 153 HIS A C 1
ATOM 1251 O O . HIS A 1 153 ? -33.908 -14.826 16.941 1.00 39.88 153 HIS A O 1
ATOM 1257 N N . HIS A 1 154 ? -32.822 -13.440 15.590 1.00 39.31 154 HIS A N 1
ATOM 1258 C CA . HIS A 1 154 ? -32.930 -14.335 14.423 1.00 39.31 154 HIS A CA 1
ATOM 1259 C C . HIS A 1 154 ? -31.598 -14.983 14.021 1.00 39.31 154 HIS A C 1
ATOM 1261 O O . HIS A 1 154 ? -31.392 -15.332 12.863 1.00 39.31 154 HIS A O 1
ATOM 1267 N N . HIS A 1 155 ? -30.703 -15.215 14.984 1.00 44.88 155 HIS A N 1
ATOM 1268 C CA . HIS A 1 155 ? -29.697 -16.259 14.822 1.00 44.88 155 HIS A CA 1
ATOM 1269 C C . HIS A 1 155 ? -30.325 -17.583 15.243 1.00 44.88 155 HIS A C 1
ATOM 1271 O O . HIS A 1 155 ? -30.404 -17.918 16.422 1.00 44.88 155 HIS A O 1
ATOM 1277 N N . THR A 1 156 ? -30.830 -18.307 14.246 1.00 43.62 156 THR A N 1
ATOM 1278 C CA . THR A 1 156 ? -31.100 -19.738 14.352 1.00 43.62 156 THR A CA 1
ATOM 1279 C C . THR A 1 156 ? -29.878 -20.405 14.975 1.00 43.62 156 THR A C 1
ATOM 1281 O O . THR A 1 156 ? -28.764 -20.193 14.497 1.00 43.62 156 THR A O 1
ATOM 1284 N N . ASN A 1 157 ? -30.095 -21.152 16.058 1.00 39.72 157 ASN A N 1
ATOM 1285 C CA . ASN A 1 157 ? -29.092 -21.951 16.755 1.00 39.72 157 ASN A CA 1
ATOM 1286 C C . ASN A 1 157 ? -28.466 -22.970 15.794 1.00 39.72 157 ASN A C 1
ATOM 1288 O O . ASN A 1 157 ? -28.885 -24.124 15.777 1.00 39.72 157 ASN A O 1
ATOM 1292 N N . ASP A 1 158 ? -27.496 -22.549 14.987 1.00 43.91 158 ASP A N 1
ATOM 1293 C CA . ASP A 1 158 ? -26.681 -23.449 14.184 1.00 43.91 158 ASP A CA 1
ATOM 1294 C C . ASP A 1 158 ? -25.364 -23.683 14.938 1.00 43.91 158 ASP A C 1
ATOM 1296 O O . ASP A 1 158 ? -24.510 -22.791 15.025 1.00 43.91 158 ASP A O 1
ATOM 1300 N N . PRO A 1 159 ? -25.217 -24.830 15.620 1.00 44.69 159 PRO A N 1
ATOM 1301 C CA . PRO A 1 159 ? -24.053 -25.097 16.434 1.00 44.69 159 PRO A CA 1
ATOM 1302 C C . PRO A 1 159 ? -22.862 -25.447 15.530 1.00 44.69 159 PRO A C 1
ATOM 1304 O O . PRO A 1 159 ? -22.914 -26.394 14.751 1.00 44.69 159 PRO A O 1
ATOM 1307 N N . LYS A 1 160 ? -21.729 -24.768 15.762 1.00 43.25 160 LYS A N 1
ATOM 1308 C CA . LYS A 1 160 ? -20.369 -25.143 15.310 1.00 43.25 160 LYS A CA 1
ATOM 1309 C C . LYS A 1 160 ? -19.959 -24.786 13.872 1.00 43.25 160 LYS A C 1
ATOM 1311 O O . LYS A 1 160 ? -19.091 -25.459 13.314 1.00 43.25 160 LYS A O 1
ATOM 1316 N N . THR A 1 161 ? -20.443 -23.697 13.283 1.00 47.19 161 THR A N 1
ATOM 1317 C CA . THR A 1 161 ? -19.698 -23.097 12.160 1.00 47.19 161 THR A CA 1
ATOM 1318 C C . THR A 1 161 ? -18.387 -22.508 12.681 1.00 47.19 161 THR A C 1
ATOM 1320 O O . THR A 1 161 ? -18.396 -21.728 13.633 1.00 47.19 161 THR A O 1
ATOM 1323 N N . SER A 1 162 ? -17.258 -22.907 12.085 1.00 56.03 162 SER A N 1
ATOM 1324 C CA . SER A 1 162 ? -15.924 -22.371 12.382 1.00 56.03 162 SER A CA 1
ATOM 1325 C C . SER A 1 162 ? -15.965 -20.850 12.530 1.00 56.03 162 SER A C 1
ATOM 1327 O O . SER A 1 162 ? -16.599 -20.193 11.706 1.00 56.03 162 SER A O 1
ATOM 1329 N N . ALA A 1 163 ? -15.284 -20.314 13.543 1.00 76.56 163 ALA A N 1
ATOM 1330 C CA . ALA A 1 163 ? -15.247 -18.892 13.864 1.00 76.56 163 ALA A CA 1
ATOM 1331 C C . ALA A 1 163 ? -15.008 -18.008 12.626 1.00 76.56 163 ALA A C 1
ATOM 1333 O O . ALA A 1 163 ? -13.877 -17.854 12.166 1.00 76.56 163 ALA A O 1
ATOM 1334 N N . ALA A 1 164 ? -16.081 -17.451 12.065 1.00 85.62 164 ALA A N 1
ATOM 1335 C CA . ALA A 1 164 ? -15.992 -16.583 10.903 1.00 85.62 164 ALA A CA 1
ATOM 1336 C C . ALA A 1 164 ? -15.417 -15.211 11.310 1.00 85.62 164 ALA A C 1
ATOM 1338 O O . ALA A 1 164 ? -15.568 -14.796 12.465 1.00 85.62 164 ALA A O 1
ATOM 1339 N N . PRO A 1 165 ? -14.774 -14.481 10.383 1.00 90.69 165 PRO A N 1
ATOM 1340 C CA . PRO A 1 165 ? -14.494 -13.059 10.555 1.00 90.69 165 PRO A CA 1
ATOM 1341 C C . PRO A 1 165 ? -15.785 -12.235 10.685 1.00 90.69 165 PRO A C 1
ATOM 1343 O O . PRO A 1 165 ? -16.874 -12.690 10.329 1.00 90.69 165 PRO A O 1
ATOM 1346 N N . TYR A 1 166 ? -15.661 -10.991 11.146 1.00 93.88 166 TYR A N 1
ATOM 1347 C CA . TYR A 1 166 ? -16.780 -10.051 11.202 1.00 93.88 166 TYR A CA 1
ATOM 1348 C C . TYR A 1 166 ? -17.259 -9.684 9.786 1.00 93.88 166 TYR A C 1
ATOM 1350 O O . TYR A 1 166 ? -16.463 -9.444 8.877 1.00 93.88 166 TYR A O 1
ATOM 1358 N N . THR A 1 167 ? -18.568 -9.544 9.583 1.00 94.81 167 THR A N 1
ATOM 1359 C CA . THR A 1 167 ? -19.064 -8.781 8.422 1.00 94.81 167 THR A CA 1
ATOM 1360 C C . THR A 1 167 ? -18.666 -7.309 8.560 1.00 94.81 167 THR A C 1
ATOM 1362 O O . THR A 1 167 ? -18.385 -6.836 9.663 1.00 94.81 167 THR A O 1
ATOM 1365 N N . LEU A 1 168 ? -18.691 -6.545 7.461 1.00 95.88 168 LEU A N 1
ATOM 1366 C CA . LEU A 1 168 ? -18.398 -5.109 7.516 1.00 95.88 168 LEU A CA 1
ATOM 1367 C C . LEU A 1 168 ? -19.296 -4.382 8.530 1.00 95.88 168 LEU A C 1
ATOM 1369 O O . LEU A 1 168 ? -18.798 -3.624 9.354 1.00 95.88 168 LEU A O 1
ATOM 1373 N N . ASN A 1 169 ? -20.602 -4.659 8.524 1.00 95.81 169 ASN A N 1
ATOM 1374 C CA . ASN A 1 169 ? -21.542 -4.023 9.448 1.00 95.81 169 ASN A CA 1
ATOM 1375 C C . ASN A 1 169 ? -21.250 -4.382 10.911 1.00 95.81 169 ASN A C 1
ATOM 1377 O O . ASN A 1 169 ? -21.270 -3.498 11.764 1.00 95.81 169 ASN A O 1
ATOM 1381 N N . GLN A 1 170 ? -20.934 -5.647 11.207 1.00 94.06 170 GLN A N 1
ATOM 1382 C CA . GLN A 1 170 ? -20.581 -6.052 12.572 1.00 94.06 170 GLN A CA 1
ATOM 1383 C C . GLN A 1 170 ? -19.253 -5.425 13.022 1.00 94.06 170 GLN A C 1
ATOM 1385 O O . GLN A 1 170 ? -19.136 -5.017 14.174 1.00 94.06 170 GLN A O 1
ATOM 1390 N N . PHE A 1 171 ? -18.270 -5.291 12.125 1.00 95.69 171 PHE A N 1
ATOM 1391 C CA . PHE A 1 171 ? -17.030 -4.570 12.418 1.00 95.69 171 PHE A CA 1
ATOM 1392 C C . PHE A 1 171 ? -17.286 -3.087 12.714 1.00 95.69 171 PHE A C 1
ATOM 1394 O O . PHE A 1 171 ? -16.742 -2.562 13.679 1.00 95.69 171 PHE A O 1
ATOM 1401 N N . LEU A 1 172 ? -18.145 -2.415 11.942 1.00 95.12 172 LEU A N 1
ATOM 1402 C CA . LEU A 1 172 ? -18.497 -1.012 12.191 1.00 95.12 172 LEU A CA 1
ATOM 1403 C C . LEU A 1 172 ? -19.242 -0.825 13.517 1.00 95.12 172 LEU A C 1
ATOM 1405 O O . LEU A 1 172 ? -18.982 0.139 14.229 1.00 95.12 172 LEU A O 1
ATOM 1409 N N . GLN A 1 173 ? -20.122 -1.758 13.882 1.00 93.12 173 GLN A N 1
ATOM 1410 C CA . GLN A 1 173 ? -20.779 -1.758 15.192 1.00 93.12 173 GLN A CA 1
ATOM 1411 C C . GLN A 1 173 ? -19.782 -1.980 16.332 1.00 93.12 173 GLN A C 1
ATOM 1413 O O . GLN A 1 173 ? -19.864 -1.304 17.355 1.00 93.12 173 GLN A O 1
ATOM 1418 N N . LEU A 1 174 ? -18.829 -2.900 16.153 1.00 92.94 174 LEU A N 1
ATOM 1419 C CA . LEU A 1 174 ? -17.756 -3.136 17.116 1.00 92.94 174 LEU A CA 1
ATOM 1420 C C . LEU A 1 174 ? -16.884 -1.886 17.283 1.00 92.94 174 LEU A C 1
ATOM 1422 O O . LEU A 1 174 ? -16.587 -1.501 18.408 1.00 92.94 174 LEU A O 1
ATOM 1426 N N . LEU A 1 175 ? -16.524 -1.227 16.179 1.00 92.62 175 LEU A N 1
ATOM 1427 C CA . LEU A 1 175 ? -15.762 0.018 16.198 1.00 92.62 175 LEU A CA 1
ATOM 1428 C C . LEU A 1 175 ? -16.527 1.130 16.925 1.00 92.62 175 LEU A C 1
ATOM 1430 O O . LEU A 1 175 ? -15.964 1.750 17.821 1.00 92.62 175 LEU A O 1
ATOM 1434 N N . ALA A 1 176 ? -17.812 1.317 16.621 1.00 90.94 176 ALA A N 1
ATOM 1435 C CA . ALA A 1 176 ? -18.659 2.300 17.299 1.00 90.94 176 ALA A CA 1
ATOM 1436 C C . ALA A 1 176 ? -18.800 2.016 18.804 1.00 90.94 176 ALA A C 1
ATOM 1438 O O . ALA A 1 176 ? -18.722 2.922 19.634 1.00 90.94 176 ALA A O 1
ATOM 1439 N N . TYR A 1 177 ? -18.957 0.744 19.182 1.00 88.25 177 TYR A N 1
ATOM 1440 C CA . TYR A 1 177 ? -18.945 0.329 20.585 1.00 88.25 177 TYR A CA 1
ATOM 1441 C C . TYR A 1 177 ? -17.604 0.658 21.252 1.00 88.25 177 TYR A C 1
ATOM 1443 O O . TYR A 1 177 ? -17.573 1.200 22.359 1.00 88.25 177 TYR A O 1
ATOM 1451 N N . THR A 1 178 ? -16.493 0.372 20.570 1.00 87.25 178 THR A N 1
ATOM 1452 C CA . THR A 1 178 ? -15.148 0.699 21.039 1.00 87.25 178 THR A CA 1
ATOM 1453 C C . THR A 1 178 ? -14.983 2.205 21.265 1.00 87.25 178 THR A C 1
ATOM 1455 O O . THR A 1 178 ? -14.508 2.597 22.331 1.00 87.25 178 THR A O 1
ATOM 1458 N N . GLU A 1 179 ? -15.413 3.047 20.324 1.00 84.19 179 GLU A N 1
ATOM 1459 C CA . GLU A 1 179 ? -15.405 4.510 20.466 1.00 84.19 179 GLU A CA 1
ATOM 1460 C C . GLU A 1 179 ? -16.221 4.950 21.690 1.00 84.19 179 GLU A C 1
ATOM 1462 O O . GLU A 1 179 ? -15.741 5.721 22.522 1.00 84.19 179 GLU A O 1
ATOM 1467 N N . GLN A 1 180 ? -17.427 4.401 21.862 1.00 81.94 180 GLN A N 1
ATOM 1468 C CA . GLN A 1 180 ? -18.331 4.772 22.949 1.00 81.94 180 GLN A CA 1
ATOM 1469 C C . GLN A 1 180 ? -17.798 4.378 24.336 1.00 81.94 180 GLN A C 1
ATOM 1471 O O . GLN A 1 180 ? -17.821 5.185 25.269 1.00 81.94 180 GLN A O 1
ATOM 1476 N N . VAL A 1 181 ? -17.334 3.137 24.501 1.00 73.00 181 VAL A N 1
ATOM 1477 C CA . VAL A 1 181 ? -16.947 2.591 25.814 1.00 73.00 181 VAL A CA 1
ATOM 1478 C C . VAL A 1 181 ? -15.567 3.068 26.256 1.00 73.00 181 VAL A C 1
ATOM 1480 O O . VAL A 1 181 ? -15.316 3.199 27.458 1.00 73.00 181 VAL A O 1
ATOM 1483 N N . HIS A 1 182 ? -14.679 3.375 25.311 1.00 65.69 182 HIS A N 1
ATOM 1484 C CA . HIS A 1 182 ? -13.292 3.725 25.612 1.00 65.69 182 HIS A CA 1
ATOM 1485 C C . HIS A 1 182 ? -12.974 5.213 25.523 1.00 65.69 182 HIS A C 1
ATOM 1487 O O . HIS A 1 182 ? -11.792 5.549 25.485 1.00 65.69 182 HIS A O 1
ATOM 1493 N N . GLY A 1 183 ? -13.981 6.091 25.545 1.00 63.38 183 GLY A N 1
ATOM 1494 C CA . GLY A 1 183 ? -13.712 7.525 25.529 1.00 63.38 183 GLY A CA 1
ATOM 1495 C C . GLY A 1 183 ? -14.821 8.441 25.065 1.00 63.38 183 GLY A C 1
ATOM 1496 O O . GLY A 1 183 ? -14.845 9.605 25.446 1.00 63.38 183 GLY A O 1
ATOM 1497 N N . GLY A 1 184 ? -15.719 7.930 24.229 1.00 68.56 184 GLY A N 1
ATOM 1498 C CA . GLY A 1 184 ? -16.697 8.733 23.501 1.00 68.56 184 GLY A CA 1
ATOM 1499 C C . GLY A 1 184 ? -16.113 9.507 22.315 1.00 68.56 184 GLY A C 1
ATOM 1500 O O . GLY A 1 184 ? -16.889 10.055 21.544 1.00 68.56 184 GLY A O 1
ATOM 1501 N N . ALA A 1 185 ? -14.786 9.543 22.146 1.00 67.94 185 ALA A N 1
ATOM 1502 C CA . ALA A 1 185 ? -14.148 10.142 20.980 1.00 67.94 185 ALA A CA 1
ATOM 1503 C C . ALA A 1 185 ? -14.330 9.233 19.759 1.00 67.94 185 ALA A C 1
ATOM 1505 O O . ALA A 1 185 ? -13.899 8.076 19.761 1.00 67.94 185 ALA A O 1
ATOM 1506 N N . THR A 1 186 ? -14.954 9.772 18.720 1.00 80.06 186 THR A N 1
ATOM 1507 C CA . THR A 1 186 ? -15.153 9.083 17.448 1.00 80.06 186 THR A CA 1
ATOM 1508 C C . THR A 1 186 ? -13.907 9.174 16.569 1.00 80.06 186 THR A C 1
ATOM 1510 O O . THR A 1 186 ? -13.026 10.021 16.749 1.00 80.06 186 THR A O 1
ATOM 1513 N N . MET A 1 187 ? -13.846 8.322 15.551 1.00 78.19 187 MET A N 1
ATOM 1514 C CA . MET A 1 187 ? -12.886 8.429 14.459 1.00 78.19 187 MET A CA 1
ATOM 1515 C C . MET A 1 187 ? -12.913 9.816 13.812 1.00 78.19 187 MET A C 1
ATOM 1517 O O . MET A 1 187 ? -11.859 10.363 13.504 1.00 78.19 187 MET A O 1
ATOM 1521 N N . GLU A 1 188 ? -14.090 10.422 13.671 1.00 78.31 188 GLU A N 1
ATOM 1522 C CA . GLU A 1 188 ? -14.239 11.773 13.127 1.00 78.31 188 GLU A CA 1
ATOM 1523 C C . GLU A 1 188 ? -13.666 12.850 14.066 1.00 78.31 188 GLU A C 1
ATOM 1525 O O . GLU A 1 188 ? -13.022 13.795 13.604 1.00 78.31 188 GLU A O 1
ATOM 1530 N N . ASP A 1 189 ? -13.796 12.684 15.384 1.00 74.75 189 ASP A N 1
ATOM 1531 C CA . ASP A 1 189 ? -13.182 13.585 16.370 1.00 74.75 189 ASP A CA 1
ATOM 1532 C C . ASP A 1 189 ? -11.652 13.520 16.305 1.00 74.75 189 ASP A C 1
ATOM 1534 O O . ASP A 1 189 ? -10.964 14.545 16.293 1.00 74.75 189 ASP A O 1
ATOM 1538 N N . MET A 1 190 ? -11.101 12.310 16.194 1.00 75.00 190 MET A N 1
ATOM 1539 C CA . MET A 1 190 ? -9.661 12.120 16.021 1.00 75.00 190 MET A CA 1
ATOM 1540 C C . MET A 1 190 ? -9.186 12.768 14.713 1.00 75.00 190 MET A C 1
ATOM 1542 O O . MET A 1 190 ? -8.197 13.503 14.703 1.00 75.00 190 MET A O 1
ATOM 1546 N N . GLU A 1 191 ? -9.923 12.584 13.622 1.00 71.19 191 GLU A N 1
ATOM 1547 C CA . GLU A 1 191 ? -9.594 13.123 12.298 1.00 71.19 191 GLU A CA 1
ATOM 1548 C C . GLU A 1 191 ? -9.756 14.635 12.180 1.00 71.19 191 GLU A C 1
ATOM 1550 O O . GLU A 1 191 ? -9.024 15.271 11.425 1.00 71.19 191 GLU A O 1
ATOM 1555 N N . SER A 1 192 ? -10.702 15.222 12.908 1.00 69.62 192 SER A N 1
ATOM 1556 C CA . SER A 1 192 ? -10.886 16.673 12.990 1.00 69.62 192 SER A CA 1
ATOM 1557 C C . SER A 1 192 ? -9.880 17.335 13.933 1.00 69.62 192 SER A C 1
ATOM 1559 O O . SER A 1 192 ? -9.659 18.552 13.873 1.00 69.62 192 SER A O 1
ATOM 1561 N N . SER A 1 193 ? -9.205 16.544 14.771 1.00 67.56 193 SER A N 1
ATOM 1562 C CA . SER A 1 193 ? -8.155 17.047 15.641 1.00 67.56 193 SER A CA 1
ATOM 1563 C C . SER A 1 193 ? -6.970 17.579 14.824 1.00 67.56 193 SER A C 1
ATOM 1565 O O . SER A 1 193 ? -6.485 16.981 13.860 1.00 67.56 193 SER A O 1
ATOM 1567 N N . ARG A 1 194 ? -6.417 18.710 15.272 1.00 63.59 194 ARG A N 1
ATOM 1568 C CA . ARG A 1 194 ? -5.208 19.332 14.689 1.00 63.59 194 ARG A CA 1
ATOM 1569 C C . ARG A 1 194 ? -3.941 18.480 14.811 1.00 63.59 194 ARG A C 1
ATOM 1571 O O . ARG A 1 194 ? -2.877 18.917 14.387 1.00 63.59 194 ARG A O 1
ATOM 1578 N N . LEU A 1 195 ? -4.051 17.340 15.480 1.00 59.78 195 LEU A N 1
ATOM 1579 C CA . LEU A 1 195 ? -2.972 16.392 15.709 1.00 59.78 195 LEU A CA 1
ATOM 1580 C C . LEU A 1 195 ? -2.842 15.449 14.515 1.00 59.78 195 LEU A C 1
ATOM 1582 O O . LEU A 1 195 ? -1.735 15.097 14.133 1.00 59.78 195 LEU A O 1
ATOM 1586 N N . ILE A 1 196 ? -3.972 15.098 13.894 1.00 65.44 196 ILE A N 1
ATOM 1587 C CA . ILE A 1 196 ? -4.016 14.259 12.695 1.00 65.44 196 ILE A CA 1
ATOM 1588 C C . ILE A 1 196 ? -4.063 15.133 11.436 1.00 65.44 196 ILE A C 1
ATOM 1590 O O . ILE A 1 196 ? -3.416 14.800 10.436 1.00 65.44 196 ILE A O 1
ATOM 1594 N N . GLN A 1 197 ? -4.746 16.284 11.494 1.00 60.91 197 GLN A N 1
ATOM 1595 C CA . GLN A 1 197 ? -4.753 17.261 10.405 1.00 60.91 197 GLN A CA 1
ATOM 1596 C C . GLN A 1 197 ? -3.450 18.048 10.352 1.00 60.91 197 GLN A C 1
ATOM 1598 O O . GLN A 1 197 ? -3.065 18.754 11.285 1.00 60.91 197 GLN A O 1
ATOM 1603 N N . ILE A 1 198 ? -2.786 17.975 9.207 1.00 55.59 198 ILE A N 1
ATOM 1604 C CA . ILE A 1 198 ? -1.547 18.701 8.966 1.00 55.59 198 ILE A CA 1
ATOM 1605 C C . ILE A 1 198 ? -1.819 20.204 8.929 1.00 55.59 198 ILE A C 1
ATOM 1607 O O . ILE A 1 198 ? -2.847 20.676 8.448 1.00 55.59 198 ILE A O 1
ATOM 1611 N N . LYS A 1 199 ? -0.896 20.962 9.534 1.00 48.19 199 LYS A N 1
ATOM 1612 C CA . LYS A 1 199 ? -1.043 22.392 9.831 1.00 48.19 199 LYS A CA 1
ATOM 1613 C C . LYS A 1 199 ? -1.481 23.178 8.581 1.00 48.19 199 LYS A C 1
ATOM 1615 O O . LYS A 1 199 ? -0.808 23.070 7.561 1.00 48.19 199 LYS A O 1
ATOM 1620 N N . PRO A 1 200 ? -2.445 24.114 8.684 1.00 40.09 200 PRO A N 1
ATOM 1621 C CA . PRO A 1 200 ? -2.890 24.976 7.574 1.00 40.09 200 PRO A CA 1
ATOM 1622 C C . PRO A 1 200 ? -1.825 25.963 7.038 1.00 40.09 200 PRO A C 1
ATOM 1624 O O . PRO A 1 200 ? -2.117 26.801 6.192 1.00 40.09 200 PRO A O 1
ATOM 1627 N N . HIS A 1 201 ? -0.585 25.891 7.534 1.00 40.09 201 HIS A N 1
ATOM 1628 C CA . HIS A 1 201 ? 0.574 26.652 7.043 1.00 40.09 201 HIS A CA 1
ATOM 1629 C C . HIS A 1 201 ? 1.755 25.746 6.661 1.00 40.09 201 HIS A C 1
ATOM 1631 O O . HIS A 1 201 ? 2.863 26.229 6.443 1.00 40.09 201 HIS A O 1
ATOM 1637 N N . SER A 1 202 ? 1.534 24.431 6.625 1.00 41.69 202 SER A N 1
ATOM 1638 C CA . SER A 1 202 ? 2.445 23.491 5.994 1.00 41.69 202 SER A CA 1
ATOM 1639 C C . SER A 1 202 ? 2.402 23.748 4.491 1.00 41.69 202 SER A C 1
ATOM 1641 O O . SER A 1 202 ? 1.378 23.538 3.850 1.00 41.69 202 SER A O 1
ATOM 1643 N N . THR A 1 203 ? 3.510 24.199 3.914 1.00 42.56 203 THR A N 1
ATOM 1644 C CA . THR A 1 203 ? 3.719 24.171 2.459 1.00 42.56 203 THR A CA 1
ATOM 1645 C C . THR A 1 203 ? 3.843 22.735 1.924 1.00 42.56 203 THR A C 1
ATOM 1647 O O . THR A 1 203 ? 3.935 22.542 0.715 1.00 42.56 203 THR A O 1
ATOM 1650 N N . ALA A 1 204 ? 3.834 21.723 2.804 1.00 41.34 204 ALA A N 1
ATOM 1651 C CA . ALA A 1 204 ? 4.050 20.320 2.491 1.00 41.34 204 ALA A CA 1
ATOM 1652 C C . ALA A 1 204 ? 2.732 19.523 2.484 1.00 41.34 204 ALA A C 1
ATOM 1654 O O . ALA A 1 204 ? 2.143 19.240 3.526 1.00 41.34 204 ALA A O 1
ATOM 1655 N N . THR A 1 205 ? 2.278 19.249 1.259 1.00 48.69 205 THR A N 1
ATOM 1656 C CA . THR A 1 205 ? 1.901 17.956 0.640 1.00 48.69 205 THR A CA 1
ATOM 1657 C C . THR A 1 205 ? 1.196 16.838 1.393 1.00 48.69 205 THR A C 1
ATOM 1659 O O . THR A 1 205 ? 0.567 16.037 0.717 1.00 48.69 205 THR A O 1
ATOM 1662 N N . GLU A 1 206 ? 1.257 16.732 2.709 1.00 54.06 206 GLU A N 1
ATOM 1663 C CA . GLU A 1 206 ? 0.675 15.604 3.426 1.00 54.06 206 GLU A CA 1
ATOM 1664 C C . GLU A 1 206 ? -0.713 16.008 3.936 1.00 54.06 206 GLU A C 1
ATOM 1666 O O . GLU A 1 206 ? -0.865 16.854 4.812 1.00 54.06 206 GLU A O 1
ATOM 1671 N N . VAL A 1 207 ? -1.761 15.450 3.340 1.00 62.25 207 VAL A N 1
ATOM 1672 C CA . VAL A 1 207 ? -3.135 15.582 3.831 1.00 62.25 207 VAL A CA 1
ATOM 1673 C C . VAL A 1 207 ? -3.582 14.181 4.189 1.00 62.25 207 VAL A C 1
ATOM 1675 O O . VAL A 1 207 ? -3.599 13.306 3.329 1.00 62.25 207 VAL A O 1
ATOM 1678 N N . TYR A 1 208 ? -3.917 13.962 5.459 1.00 69.38 208 TYR A N 1
ATOM 1679 C CA . TYR A 1 208 ? -4.553 12.716 5.858 1.00 69.38 208 TYR A CA 1
ATOM 1680 C C . TYR A 1 208 ? -5.966 12.687 5.269 1.00 69.38 208 TYR A C 1
ATOM 1682 O O . TYR A 1 208 ? -6.794 13.540 5.590 1.00 69.38 208 TYR A O 1
ATOM 1690 N N . GLY A 1 209 ? -6.215 11.733 4.376 1.00 76.69 209 GLY A N 1
ATOM 1691 C CA . GLY A 1 209 ? -7.540 11.409 3.863 1.00 76.69 209 GLY A CA 1
ATOM 1692 C C . GLY A 1 209 ? -7.866 9.977 4.246 1.00 76.69 209 GLY A C 1
ATOM 1693 O O . GLY A 1 209 ? -7.109 9.070 3.911 1.00 76.69 209 GLY A O 1
ATOM 1694 N N . ARG A 1 210 ? -8.980 9.759 4.950 1.00 85.62 210 ARG A N 1
ATOM 1695 C CA . ARG A 1 210 ? -9.407 8.402 5.290 1.00 85.62 210 ARG A CA 1
ATOM 1696 C C . ARG A 1 210 ? -10.233 7.826 4.158 1.00 85.62 210 ARG A C 1
ATOM 1698 O O . ARG A 1 210 ? -11.280 8.378 3.812 1.00 85.62 210 ARG A O 1
ATOM 1705 N N . MET A 1 211 ? -9.817 6.667 3.660 1.00 91.81 211 MET A N 1
ATOM 1706 C CA . MET A 1 211 ? -10.680 5.849 2.824 1.00 91.81 211 MET A CA 1
ATOM 1707 C C . MET A 1 211 ? -11.839 5.282 3.654 1.00 91.81 211 MET A C 1
ATOM 1709 O O . MET A 1 211 ? -11.648 4.723 4.736 1.00 91.81 211 MET A O 1
ATOM 1713 N N . LEU A 1 212 ? -13.059 5.450 3.154 1.00 93.62 212 LEU A N 1
ATOM 1714 C CA . LEU A 1 212 ? -14.279 5.011 3.812 1.00 93.62 212 LEU A CA 1
ATOM 1715 C C . LEU A 1 212 ? -14.366 3.475 3.857 1.00 93.62 212 LEU A C 1
ATOM 1717 O O . LEU A 1 212 ? -13.936 2.808 2.909 1.00 93.62 212 LEU A O 1
ATOM 1721 N N . PRO A 1 213 ? -14.994 2.896 4.899 1.00 95.88 213 PRO A N 1
ATOM 1722 C CA . PRO A 1 213 ? -15.010 1.446 5.096 1.00 95.88 213 PRO A CA 1
ATOM 1723 C C . PRO A 1 213 ? -15.589 0.645 3.925 1.00 95.88 213 PRO A C 1
ATOM 1725 O O . PRO A 1 213 ? -15.053 -0.400 3.575 1.00 95.88 213 PRO A O 1
ATOM 1728 N N . HIS A 1 214 ? -16.644 1.134 3.266 1.00 96.69 214 HIS A N 1
ATOM 1729 C CA . HIS A 1 214 ? -17.222 0.458 2.096 1.00 96.69 214 HIS A CA 1
ATOM 1730 C C . HIS A 1 214 ? -16.278 0.438 0.888 1.00 96.69 214 HIS A C 1
ATOM 1732 O O . HIS A 1 214 ? -16.208 -0.555 0.166 1.00 96.69 214 HIS A O 1
ATOM 1738 N N . ALA A 1 215 ? -15.533 1.522 0.669 1.00 96.31 215 ALA A N 1
ATOM 1739 C CA . ALA A 1 215 ? -14.546 1.579 -0.400 1.00 96.31 215 ALA A CA 1
ATOM 1740 C C . ALA A 1 215 ? -13.369 0.641 -0.102 1.00 96.31 215 ALA A C 1
ATOM 1742 O O . ALA A 1 215 ? -12.954 -0.121 -0.975 1.00 96.31 215 ALA A O 1
ATOM 1743 N N . MET A 1 216 ? -12.906 0.619 1.151 1.00 97.38 216 MET A N 1
ATOM 1744 C CA . MET A 1 216 ? -11.884 -0.323 1.599 1.00 97.38 216 MET A CA 1
ATOM 1745 C C . MET A 1 216 ? -12.354 -1.780 1.483 1.00 97.38 216 MET A C 1
ATOM 1747 O O . MET A 1 216 ? -11.620 -2.612 0.961 1.00 97.38 216 MET A O 1
ATOM 1751 N N . ASP A 1 217 ? -13.592 -2.100 1.869 1.00 97.38 217 ASP A N 1
ATOM 1752 C CA . ASP A 1 217 ? -14.151 -3.456 1.735 1.00 97.38 217 ASP A CA 1
ATOM 1753 C C . ASP A 1 217 ? -14.150 -3.910 0.270 1.00 97.38 217 ASP A C 1
ATOM 1755 O O . ASP A 1 217 ? -13.746 -5.033 -0.042 1.00 97.38 217 ASP A O 1
ATOM 1759 N N . LYS A 1 218 ? -14.483 -2.993 -0.649 1.00 96.38 218 LYS A N 1
ATOM 1760 C CA . LYS A 1 218 ? -14.418 -3.249 -2.088 1.00 96.38 218 LYS A CA 1
ATOM 1761 C C . LYS A 1 218 ? -12.989 -3.545 -2.558 1.00 96.38 218 LYS A C 1
ATOM 1763 O O . LYS A 1 218 ? -12.800 -4.474 -3.342 1.00 96.38 218 LYS A O 1
ATOM 1768 N N . ILE A 1 219 ? -11.980 -2.827 -2.056 1.00 96.69 219 ILE A N 1
ATOM 1769 C CA . ILE A 1 219 ? -10.564 -3.150 -2.309 1.00 96.69 219 ILE A CA 1
ATOM 1770 C C . ILE A 1 219 ? -10.218 -4.537 -1.775 1.00 96.69 219 ILE A C 1
ATOM 1772 O O . ILE A 1 219 ? -9.785 -5.388 -2.553 1.00 96.69 219 ILE A O 1
ATOM 1776 N N . LEU A 1 220 ? -10.446 -4.783 -0.486 1.00 97.19 220 LEU A N 1
ATOM 1777 C CA . LEU A 1 220 ? -10.040 -6.012 0.195 1.00 97.19 220 LEU A CA 1
ATOM 1778 C C . LEU A 1 220 ? -10.684 -7.259 -0.431 1.00 97.19 220 LEU A C 1
ATOM 1780 O O . LEU A 1 220 ? -9.997 -8.248 -0.688 1.00 97.19 220 LEU A O 1
ATOM 1784 N N . ARG A 1 221 ? -11.987 -7.216 -0.729 1.00 95.69 221 ARG A N 1
ATOM 1785 C CA . ARG A 1 221 ? -12.734 -8.392 -1.202 1.00 95.69 221 ARG A CA 1
ATOM 1786 C C . ARG A 1 221 ? -12.734 -8.561 -2.710 1.00 95.69 221 ARG A C 1
ATOM 1788 O O . ARG A 1 221 ? -12.614 -9.687 -3.177 1.00 95.69 221 ARG A O 1
ATOM 1795 N N . HIS A 1 222 ? -12.886 -7.481 -3.474 1.00 93.00 222 HIS A N 1
ATOM 1796 C CA . HIS A 1 222 ? -13.121 -7.595 -4.918 1.00 93.00 222 HIS A CA 1
ATOM 1797 C C . HIS A 1 222 ? -11.868 -7.373 -5.761 1.00 93.00 222 HIS A C 1
ATOM 1799 O O . HIS A 1 222 ? -11.780 -7.915 -6.860 1.00 93.00 222 HIS A O 1
ATOM 1805 N N . TYR A 1 223 ? -10.902 -6.595 -5.270 1.00 92.00 223 TYR A N 1
ATOM 1806 C CA . TYR A 1 223 ? -9.715 -6.244 -6.053 1.00 92.00 223 TYR A CA 1
ATOM 1807 C C . TYR A 1 223 ? -8.438 -6.922 -5.548 1.00 92.00 223 TYR A C 1
ATOM 1809 O O . TYR A 1 223 ? -7.593 -7.332 -6.352 1.00 92.00 223 TYR A O 1
ATOM 1817 N N . PHE A 1 224 ? -8.304 -7.082 -4.234 1.00 92.88 224 PHE A N 1
ATOM 1818 C CA . PHE A 1 224 ? -7.306 -7.960 -3.628 1.00 92.88 224 PHE A CA 1
ATOM 1819 C C . PHE A 1 224 ? -7.748 -9.417 -3.660 1.00 92.88 224 PHE A C 1
ATOM 1821 O O . PHE A 1 224 ? -6.923 -10.281 -3.933 1.00 92.88 224 PHE A O 1
ATOM 1828 N N . CYS A 1 225 ? -9.044 -9.685 -3.472 1.00 95.38 225 CYS A N 1
ATOM 1829 C CA . CYS A 1 225 ? -9.541 -11.042 -3.226 1.00 95.38 225 CYS A CA 1
ATOM 1830 C C . CYS A 1 225 ? -8.842 -11.669 -2.010 1.00 95.38 225 CYS A C 1
ATOM 1832 O O . CYS A 1 225 ? -8.453 -12.838 -2.044 1.00 95.38 225 CYS A O 1
ATOM 1834 N N . LEU A 1 226 ? -8.662 -10.854 -0.964 1.00 96.44 226 LEU A N 1
ATOM 1835 C CA . LEU A 1 226 ? -7.893 -11.191 0.224 1.00 96.44 226 LEU A CA 1
ATOM 1836 C C . LEU A 1 226 ? -8.542 -12.360 0.975 1.00 96.44 226 LEU A C 1
ATOM 1838 O O . LEU A 1 226 ? -9.763 -12.405 1.153 1.00 96.44 226 LEU A O 1
ATOM 1842 N N . LYS A 1 227 ? -7.713 -13.295 1.432 1.00 96.94 227 LYS A N 1
ATOM 1843 C CA . LYS A 1 227 ? -8.107 -14.496 2.177 1.00 96.94 227 LYS A CA 1
ATOM 1844 C C . LYS A 1 227 ? -7.603 -14.445 3.622 1.00 96.94 227 LYS A C 1
ATOM 1846 O O . LYS A 1 227 ? -6.640 -13.738 3.909 1.00 96.94 227 LYS A O 1
ATOM 1851 N N . PRO A 1 228 ? -8.167 -15.255 4.534 1.00 96.81 228 PRO A N 1
ATOM 1852 C CA . PRO A 1 228 ? -7.652 -15.361 5.902 1.00 96.81 228 PRO A CA 1
ATOM 1853 C C . PRO A 1 228 ? -6.180 -15.804 5.983 1.00 96.81 228 PRO A C 1
ATOM 1855 O O . PRO A 1 228 ? -5.468 -15.432 6.907 1.00 96.81 228 PRO A O 1
ATOM 1858 N N . THR A 1 229 ? -5.707 -16.585 5.007 1.00 97.06 229 THR A N 1
ATOM 1859 C CA . THR A 1 229 ? -4.311 -17.048 4.920 1.00 97.06 229 THR A CA 1
ATOM 1860 C C . THR A 1 229 ? -3.347 -15.992 4.390 1.00 97.06 229 THR A C 1
ATOM 1862 O O . THR A 1 229 ? -2.139 -16.213 4.406 1.00 97.06 229 THR A O 1
ATOM 1865 N N . ASP A 1 230 ? -3.867 -14.882 3.872 1.00 98.06 230 ASP A N 1
ATOM 1866 C CA . ASP A 1 230 ? -3.057 -13.842 3.262 1.00 98.06 230 ASP A CA 1
ATOM 1867 C C . ASP A 1 230 ? -2.471 -12.901 4.319 1.00 98.06 230 ASP A C 1
ATOM 1869 O O . ASP A 1 230 ? -2.904 -12.815 5.475 1.00 98.06 230 ASP A O 1
ATOM 1873 N N . SER A 1 231 ? -1.478 -12.142 3.878 1.00 98.25 231 SER A N 1
ATOM 1874 C CA . SER A 1 231 ? -0.855 -11.069 4.637 1.00 98.25 231 SER A CA 1
ATOM 1875 C C . SER A 1 231 ? -0.859 -9.766 3.844 1.00 98.25 231 SER A C 1
ATOM 1877 O O . SER A 1 231 ? -0.445 -9.726 2.680 1.00 98.25 231 SER A O 1
ATOM 1879 N N . VAL A 1 232 ? -1.318 -8.691 4.478 1.00 98.44 232 VAL A N 1
ATOM 1880 C CA . VAL A 1 232 ? -1.411 -7.357 3.878 1.00 98.44 232 VAL A CA 1
ATOM 1881 C C . VAL A 1 232 ? -0.595 -6.349 4.675 1.00 98.44 232 VAL A C 1
ATOM 1883 O O . VAL A 1 232 ? -0.570 -6.405 5.906 1.00 98.44 232 VAL A O 1
ATOM 1886 N N . VAL A 1 233 ? 0.056 -5.418 3.981 1.00 98.44 233 VAL A N 1
ATOM 1887 C CA . VAL A 1 233 ? 0.671 -4.237 4.590 1.00 98.44 233 VAL A CA 1
ATOM 1888 C C . VAL A 1 233 ? 0.039 -2.959 4.051 1.00 98.44 233 VAL A C 1
ATOM 1890 O O . VAL A 1 233 ? -0.128 -2.821 2.843 1.00 98.44 233 VAL A O 1
ATOM 1893 N N . ASP A 1 234 ? -0.299 -2.032 4.941 1.00 98.00 234 ASP A N 1
ATOM 1894 C CA . ASP A 1 234 ? -0.695 -0.662 4.613 1.00 98.00 234 ASP A CA 1
ATOM 1895 C C . ASP A 1 234 ? 0.491 0.288 4.854 1.00 98.00 234 ASP A C 1
ATOM 1897 O O . ASP A 1 234 ? 1.021 0.398 5.971 1.00 98.00 234 ASP A O 1
ATOM 1901 N N . ILE A 1 235 ? 0.949 0.932 3.782 1.00 96.38 235 ILE A N 1
ATOM 1902 C CA . ILE A 1 235 ? 2.053 1.888 3.805 1.00 96.38 235 ILE A CA 1
ATOM 1903 C C . ILE A 1 235 ? 1.489 3.298 3.975 1.00 96.38 235 ILE A C 1
ATOM 1905 O O . ILE A 1 235 ? 0.826 3.812 3.078 1.00 96.38 235 ILE A O 1
ATOM 1909 N N . GLY A 1 236 ? 1.815 3.942 5.099 1.00 94.06 236 GLY A N 1
ATOM 1910 C CA . GLY A 1 236 ? 1.181 5.202 5.487 1.00 94.06 236 GLY A CA 1
ATOM 1911 C C . GLY A 1 236 ? -0.207 4.962 6.076 1.00 94.06 236 GLY A C 1
ATOM 1912 O O . GLY A 1 236 ? -1.164 5.634 5.702 1.00 94.06 236 GLY A O 1
ATOM 1913 N N . HIS A 1 237 ? -0.319 3.982 6.983 1.00 94.81 237 HIS A N 1
ATOM 1914 C CA . HIS A 1 237 ? -1.610 3.526 7.517 1.00 94.81 237 HIS A CA 1
ATOM 1915 C C . HIS A 1 237 ? -2.372 4.582 8.326 1.00 94.81 237 HIS A C 1
ATOM 1917 O O . HIS A 1 237 ? -3.514 4.337 8.729 1.00 94.81 237 HIS A O 1
ATOM 1923 N N . GLY A 1 238 ? -1.751 5.720 8.647 1.00 92.38 238 GLY A N 1
ATOM 1924 C CA . GLY A 1 238 ? -2.317 6.742 9.507 1.00 92.38 238 GLY A CA 1
ATOM 1925 C C . GLY A 1 238 ? -2.725 6.161 10.853 1.00 92.38 238 GLY A C 1
ATOM 1926 O O . GLY A 1 238 ? -1.895 5.666 11.607 1.00 92.38 238 GLY A O 1
ATOM 1927 N N . ILE A 1 239 ? -4.020 6.212 11.153 1.00 91.19 239 ILE A N 1
ATOM 1928 C CA . ILE A 1 239 ? -4.591 5.666 12.395 1.00 91.19 239 ILE A CA 1
ATOM 1929 C C . ILE A 1 239 ? -5.033 4.197 12.271 1.00 91.19 239 ILE A C 1
ATOM 1931 O O . ILE A 1 239 ? -5.651 3.656 13.181 1.00 91.19 239 ILE A O 1
ATOM 1935 N N . GLY A 1 240 ? -4.700 3.525 11.165 1.00 95.12 240 GLY A N 1
ATOM 1936 C CA . GLY A 1 240 ? -4.724 2.064 11.061 1.00 95.12 240 GLY A CA 1
ATOM 1937 C C . GLY A 1 240 ? -6.020 1.434 10.549 1.00 95.12 240 GLY A C 1
ATOM 1938 O O . GLY A 1 240 ? -6.148 0.212 10.598 1.00 95.12 240 GLY A O 1
ATOM 1939 N N . ASN A 1 241 ? -6.970 2.223 10.042 1.00 94.31 241 ASN A N 1
ATOM 1940 C CA . ASN A 1 241 ? -8.305 1.743 9.656 1.00 94.31 241 ASN A CA 1
ATOM 1941 C C . ASN A 1 241 ? -8.290 0.579 8.669 1.00 94.31 241 ASN A C 1
ATOM 1943 O O . ASN A 1 241 ? -8.971 -0.419 8.897 1.00 94.31 241 ASN A O 1
ATOM 1947 N N . SER A 1 242 ? -7.502 0.686 7.598 1.00 96.62 242 SER A N 1
ATOM 1948 C CA . SER A 1 242 ? -7.418 -0.346 6.561 1.00 96.62 242 SER A CA 1
ATOM 1949 C C . SER A 1 242 ? -6.934 -1.671 7.146 1.00 96.62 242 SER A C 1
ATOM 1951 O O . SER A 1 242 ? -7.520 -2.719 6.883 1.00 96.62 242 SER A O 1
ATOM 1953 N N . CYS A 1 243 ? -5.902 -1.626 7.997 1.00 98.25 243 CYS A N 1
ATOM 1954 C CA . CYS A 1 243 ? -5.351 -2.807 8.659 1.00 98.25 243 CYS A CA 1
ATOM 1955 C C . CYS A 1 243 ? -6.341 -3.437 9.636 1.00 98.25 243 CYS A C 1
ATOM 1957 O O . CYS A 1 243 ? -6.507 -4.657 9.637 1.00 98.25 243 CYS A O 1
ATOM 1959 N N . LEU A 1 244 ? -6.995 -2.613 10.461 1.00 98.06 244 LEU A N 1
ATOM 1960 C CA . LEU A 1 244 ? -8.008 -3.075 11.409 1.00 98.06 244 LEU A CA 1
ATOM 1961 C C . LEU A 1 244 ? -9.167 -3.733 10.657 1.00 98.06 244 LEU A C 1
ATOM 1963 O O . LEU A 1 244 ? -9.529 -4.866 10.957 1.00 98.06 244 LEU A O 1
ATOM 1967 N N . GLN A 1 245 ? -9.691 -3.083 9.618 1.00 98.00 245 GLN A N 1
ATOM 1968 C CA . GLN A 1 245 ? -10.766 -3.645 8.810 1.00 98.00 245 GLN A CA 1
ATOM 1969 C C . GLN A 1 245 ? -10.341 -4.949 8.124 1.00 98.00 245 GLN A C 1
ATOM 1971 O O . GLN A 1 245 ? -11.103 -5.914 8.154 1.00 98.00 245 GLN A O 1
ATOM 1976 N N . ALA A 1 246 ? -9.139 -5.024 7.546 1.00 98.31 246 ALA A N 1
ATOM 1977 C CA . ALA A 1 246 ? -8.643 -6.244 6.910 1.00 98.31 246 ALA A CA 1
ATOM 1978 C C . ALA A 1 246 ? -8.561 -7.409 7.907 1.00 98.31 246 ALA A C 1
ATOM 1980 O O . ALA A 1 246 ? -9.149 -8.466 7.674 1.00 98.31 246 ALA A O 1
ATOM 1981 N N . ALA A 1 247 ? -7.921 -7.207 9.059 1.00 98.25 247 ALA A N 1
ATOM 1982 C CA . ALA A 1 247 ? -7.813 -8.253 10.070 1.00 98.25 247 ALA A CA 1
ATOM 1983 C C . ALA A 1 247 ? -9.184 -8.689 10.604 1.00 98.25 247 ALA A C 1
ATOM 1985 O O . ALA A 1 247 ? -9.440 -9.882 10.724 1.00 98.25 247 ALA A O 1
ATOM 1986 N N . TYR A 1 248 ? -10.095 -7.756 10.881 1.00 97.75 248 TYR A N 1
ATOM 1987 C CA . TYR A 1 248 ? -11.368 -8.092 11.521 1.00 97.75 248 TYR A CA 1
ATOM 1988 C C . TYR A 1 248 ? -12.405 -8.640 10.541 1.00 97.75 248 TYR A C 1
ATOM 1990 O O . TYR A 1 248 ? -13.189 -9.505 10.925 1.00 97.75 248 TYR A O 1
ATOM 1998 N N . THR A 1 249 ? -12.408 -8.174 9.287 1.00 97.75 249 THR A N 1
ATOM 1999 C CA . THR A 1 249 ? -13.433 -8.556 8.301 1.00 97.75 249 THR A CA 1
ATOM 2000 C C . THR A 1 249 ? -13.003 -9.653 7.331 1.00 97.75 249 THR A C 1
ATOM 2002 O O . THR A 1 249 ? -13.856 -10.346 6.772 1.00 97.75 249 THR A O 1
ATOM 2005 N N . ILE A 1 250 ? -11.696 -9.837 7.129 1.00 97.75 250 ILE A N 1
ATOM 2006 C CA . ILE A 1 250 ? -11.142 -10.924 6.310 1.00 97.75 250 ILE A CA 1
ATOM 2007 C C . ILE A 1 250 ? -10.548 -12.028 7.186 1.00 97.75 250 ILE A C 1
ATOM 2009 O O . ILE A 1 250 ? -10.581 -13.188 6.793 1.00 97.75 250 ILE A O 1
ATOM 2013 N N . GLY A 1 251 ? -10.024 -11.700 8.371 1.00 96.94 251 GLY A N 1
ATOM 2014 C CA . GLY A 1 251 ? -9.312 -12.664 9.218 1.00 96.94 251 GLY A CA 1
ATOM 2015 C C . GLY A 1 251 ? -7.831 -12.830 8.857 1.00 96.94 251 GLY A C 1
ATOM 2016 O O . GLY A 1 251 ? -7.197 -13.773 9.315 1.00 96.94 251 GLY A O 1
ATOM 2017 N N . CYS A 1 252 ? -7.275 -11.945 8.022 1.00 97.69 252 CYS A N 1
ATOM 2018 C CA . CYS A 1 252 ? -5.895 -12.025 7.537 1.00 97.69 252 CYS A CA 1
ATOM 2019 C C . CYS A 1 252 ? -4.869 -11.426 8.517 1.00 97.69 252 CYS A C 1
ATOM 2021 O O . CYS A 1 252 ? -5.215 -10.695 9.448 1.00 97.69 252 CYS A O 1
ATOM 2023 N N . LYS A 1 253 ? -3.576 -11.647 8.257 1.00 98.25 253 LYS A N 1
ATOM 2024 C CA . LYS A 1 253 ? -2.481 -10.939 8.945 1.00 98.25 253 LYS A CA 1
ATOM 2025 C C . LYS A 1 253 ? -2.315 -9.540 8.348 1.00 98.25 253 LYS A C 1
ATOM 2027 O O . LYS A 1 253 ? -1.844 -9.400 7.223 1.00 98.25 253 LYS A O 1
ATOM 2032 N N . ALA A 1 254 ? -2.670 -8.500 9.091 1.00 98.44 254 ALA A N 1
ATOM 2033 C CA . ALA A 1 254 ? -2.542 -7.112 8.661 1.00 98.44 254 ALA A CA 1
ATOM 2034 C C . ALA A 1 254 ? -1.374 -6.405 9.363 1.00 98.44 254 ALA A C 1
ATOM 2036 O O . ALA A 1 254 ? -1.171 -6.516 10.573 1.00 98.44 254 ALA A O 1
ATOM 2037 N N . ARG A 1 255 ? -0.597 -5.648 8.596 1.00 98.31 255 ARG A N 1
ATOM 2038 C CA . ARG A 1 255 ? 0.554 -4.876 9.066 1.00 98.31 255 ARG A CA 1
ATOM 2039 C C . ARG A 1 255 ? 0.398 -3.429 8.623 1.00 98.31 255 ARG A C 1
ATOM 2041 O O . ARG A 1 255 ? -0.094 -3.180 7.534 1.00 98.31 255 ARG A O 1
ATOM 2048 N N . GLY A 1 256 ? 0.839 -2.470 9.422 1.00 98.19 256 GLY A N 1
ATOM 2049 C CA . GLY A 1 256 ? 0.883 -1.070 9.006 1.00 98.19 256 GLY A CA 1
ATOM 2050 C C . GLY A 1 256 ? 2.191 -0.409 9.407 1.00 98.19 256 GLY A C 1
ATOM 2051 O O . GLY A 1 256 ? 2.642 -0.588 10.539 1.00 98.19 256 GLY A O 1
ATOM 2052 N N . ILE A 1 257 ? 2.762 0.402 8.511 1.00 97.38 257 ILE A N 1
ATOM 2053 C CA . ILE A 1 257 ? 3.861 1.328 8.834 1.00 97.38 257 ILE A CA 1
ATOM 2054 C C . ILE A 1 257 ? 3.422 2.789 8.680 1.00 97.38 257 ILE A C 1
ATOM 2056 O O . ILE A 1 257 ? 2.674 3.106 7.757 1.00 97.38 257 ILE A O 1
ATOM 2060 N N . GLU A 1 258 ? 3.811 3.651 9.616 1.00 94.56 258 GLU A N 1
ATOM 2061 C CA . GLU A 1 258 ? 3.460 5.077 9.631 1.00 94.56 258 GLU A CA 1
ATOM 2062 C C . GLU A 1 258 ? 4.646 5.884 10.167 1.00 94.56 258 GLU A C 1
ATOM 2064 O O . GLU A 1 258 ? 5.243 5.515 11.181 1.00 94.56 258 GLU A O 1
ATOM 2069 N N . CYS A 1 259 ? 4.990 6.973 9.481 1.00 89.94 259 CYS A N 1
ATOM 2070 C CA . CYS A 1 259 ? 6.102 7.838 9.866 1.00 89.94 259 CYS A CA 1
ATOM 2071 C C . CYS A 1 259 ? 5.696 8.888 10.905 1.00 89.94 259 CYS A C 1
ATOM 2073 O O . CYS A 1 259 ? 6.549 9.382 11.638 1.00 89.94 259 CYS A O 1
ATOM 2075 N N . ASP A 1 260 ? 4.409 9.228 10.992 1.00 86.06 260 ASP A N 1
ATOM 2076 C CA . ASP A 1 260 ? 3.884 10.095 12.038 1.00 86.06 260 ASP A CA 1
ATOM 2077 C C . ASP A 1 260 ? 3.644 9.307 13.337 1.00 86.06 260 ASP A C 1
ATOM 2079 O O . ASP A 1 260 ? 2.763 8.447 13.457 1.00 86.06 260 ASP A O 1
ATOM 2083 N N . LYS A 1 261 ? 4.440 9.634 14.355 1.00 84.69 261 LYS A N 1
ATOM 2084 C CA . LYS A 1 261 ? 4.377 9.000 15.674 1.00 84.69 261 LYS A CA 1
ATOM 2085 C C . LYS A 1 261 ? 3.000 9.116 16.336 1.00 84.69 261 LYS A C 1
ATOM 2087 O O . LYS A 1 261 ? 2.588 8.177 17.020 1.00 84.69 261 LYS A O 1
ATOM 2092 N N . ALA A 1 262 ? 2.297 10.237 16.166 1.00 80.31 262 ALA A N 1
ATOM 2093 C CA . ALA A 1 262 ? 1.001 10.453 16.801 1.00 80.31 262 ALA A CA 1
ATOM 2094 C C . ALA A 1 262 ? -0.076 9.568 16.172 1.00 80.31 262 ALA A C 1
ATOM 2096 O O . ALA A 1 262 ? -0.799 8.872 16.889 1.00 80.31 262 ALA A O 1
ATOM 2097 N N . ARG A 1 263 ? -0.126 9.513 14.838 1.00 85.12 263 ARG A N 1
ATOM 2098 C CA . ARG A 1 263 ? -1.050 8.634 14.107 1.00 85.12 263 ARG A CA 1
ATOM 2099 C C . ARG A 1 263 ? -0.808 7.161 14.425 1.00 85.12 263 ARG A C 1
ATOM 2101 O O . ARG A 1 263 ? -1.758 6.446 14.748 1.00 85.12 263 ARG A O 1
ATOM 2108 N N . ASN A 1 264 ? 0.455 6.732 14.454 1.00 91.00 264 ASN A N 1
ATOM 2109 C CA . ASN A 1 264 ? 0.790 5.359 14.827 1.00 91.00 264 ASN A CA 1
ATOM 2110 C C . ASN A 1 264 ? 0.352 5.014 16.260 1.00 91.00 264 ASN A C 1
ATOM 2112 O O . ASN A 1 264 ? -0.181 3.930 16.503 1.00 91.00 264 ASN A O 1
ATOM 2116 N N . ALA A 1 265 ? 0.547 5.928 17.215 1.00 84.94 265 ALA A N 1
ATOM 2117 C CA . ALA A 1 265 ? 0.119 5.715 18.594 1.00 84.94 265 ALA A CA 1
ATOM 2118 C C . ALA A 1 265 ? -1.405 5.541 18.698 1.00 84.94 265 ALA A C 1
ATOM 2120 O O . ALA A 1 265 ? -1.868 4.636 19.397 1.00 84.94 265 ALA A O 1
ATOM 2121 N N . VAL A 1 266 ? -2.178 6.350 17.963 1.00 84.81 266 VAL A N 1
ATOM 2122 C CA . VAL A 1 266 ? -3.640 6.202 17.869 1.00 84.81 266 VAL A CA 1
ATOM 2123 C C . VAL A 1 266 ? -4.009 4.833 17.292 1.00 84.81 266 VAL A C 1
ATOM 2125 O O . VAL A 1 266 ? -4.825 4.131 17.889 1.00 84.81 266 VAL A O 1
ATOM 2128 N N . ALA A 1 267 ? -3.353 4.393 16.212 1.00 91.88 267 ALA A N 1
ATOM 2129 C CA . ALA A 1 267 ? -3.587 3.075 15.616 1.00 91.88 267 ALA A CA 1
ATOM 2130 C C . ALA A 1 267 ? -3.377 1.927 16.620 1.00 91.88 267 ALA A C 1
ATOM 2132 O O . ALA A 1 267 ? -4.200 1.016 16.731 1.00 91.88 267 ALA A O 1
ATOM 2133 N N . GLN A 1 268 ? -2.299 1.987 17.408 1.00 91.69 268 GLN A N 1
ATOM 2134 C CA . GLN A 1 268 ? -2.020 0.992 18.448 1.00 91.69 268 GLN A CA 1
ATOM 2135 C C . GLN A 1 268 ? -3.065 0.997 19.571 1.00 91.69 268 GLN A C 1
ATOM 2137 O O . GLN A 1 268 ? -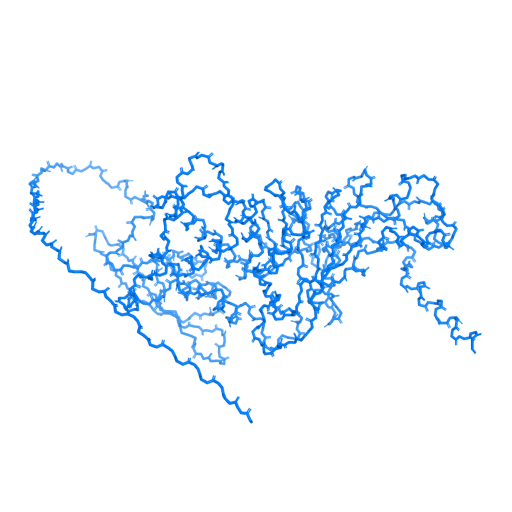3.416 -0.064 20.091 1.00 91.69 268 GLN A O 1
ATOM 2142 N N . ILE A 1 269 ? -3.547 2.176 19.974 1.00 85.38 269 ILE A N 1
ATOM 2143 C CA . ILE A 1 269 ? -4.616 2.295 20.971 1.00 85.38 269 ILE A CA 1
ATOM 2144 C C . ILE A 1 269 ? -5.893 1.652 20.427 1.00 85.38 269 ILE A C 1
ATOM 2146 O O . ILE A 1 269 ? -6.457 0.795 21.105 1.00 85.38 269 ILE A O 1
ATOM 2150 N N . LEU A 1 270 ? -6.303 1.998 19.203 1.00 89.69 270 LEU A N 1
ATOM 2151 C CA . LEU A 1 270 ? -7.496 1.441 18.561 1.00 89.69 270 LEU A CA 1
ATOM 2152 C C . LEU A 1 270 ? -7.427 -0.083 18.432 1.00 89.69 270 LEU A C 1
ATOM 2154 O O . LEU A 1 270 ? -8.390 -0.761 18.785 1.00 89.69 270 LEU A O 1
ATOM 2158 N N . ALA A 1 271 ? -6.278 -0.633 18.025 1.00 94.31 271 ALA A N 1
ATOM 2159 C CA . ALA A 1 271 ? -6.076 -2.081 17.959 1.00 94.31 271 ALA A CA 1
ATOM 2160 C C . ALA A 1 271 ? -6.321 -2.773 19.306 1.00 94.31 271 ALA A C 1
ATOM 2162 O O . ALA A 1 271 ? -7.054 -3.761 19.362 1.00 94.31 271 ALA A O 1
ATOM 2163 N N . ARG A 1 272 ? -5.748 -2.239 20.396 1.00 89.81 272 ARG A N 1
ATOM 2164 C CA . ARG A 1 272 ? -5.940 -2.796 21.745 1.00 89.81 272 ARG A CA 1
ATOM 2165 C C . ARG A 1 272 ? -7.399 -2.721 22.187 1.00 89.81 272 ARG A C 1
ATOM 2167 O O . ARG A 1 272 ? -7.919 -3.687 22.728 1.00 89.81 272 ARG A O 1
ATOM 2174 N N . ARG A 1 273 ? -8.080 -1.602 21.929 1.00 87.88 273 ARG A N 1
ATOM 2175 C CA . ARG A 1 273 ? -9.482 -1.428 22.341 1.00 87.88 273 ARG A CA 1
ATOM 2176 C C . ARG A 1 273 ? -10.452 -2.310 21.571 1.00 87.88 273 ARG A C 1
ATOM 2178 O O . ARG A 1 273 ? -11.397 -2.826 22.157 1.00 87.88 273 ARG A O 1
ATOM 2185 N N . LEU A 1 274 ? -10.219 -2.508 20.277 1.00 92.94 274 LEU A N 1
ATOM 2186 C CA . LEU A 1 274 ? -10.999 -3.470 19.506 1.00 92.94 274 LEU A CA 1
ATOM 2187 C C . LEU A 1 274 ? -10.789 -4.890 20.044 1.00 92.94 274 LEU A C 1
ATOM 2189 O O . LEU A 1 274 ? -11.756 -5.631 20.174 1.00 92.94 274 LEU A O 1
ATOM 2193 N N . GLN A 1 275 ? -9.565 -5.247 20.442 1.00 92.88 275 GLN A N 1
ATOM 2194 C CA . GLN A 1 275 ? -9.289 -6.542 21.067 1.00 92.88 275 GLN A CA 1
ATOM 2195 C C . GLN A 1 275 ? -10.022 -6.706 22.414 1.00 92.88 275 GLN A C 1
ATOM 2197 O O . GLN A 1 275 ? -10.634 -7.750 22.646 1.00 92.88 275 GLN A O 1
ATOM 2202 N N . ASP A 1 276 ? -10.030 -5.673 23.263 1.00 88.75 276 ASP A N 1
ATOM 2203 C CA . ASP A 1 276 ? -10.809 -5.648 24.514 1.00 88.75 276 ASP A CA 1
ATOM 2204 C C . ASP A 1 276 ? -12.321 -5.822 24.239 1.00 88.75 276 ASP A C 1
ATOM 2206 O O . ASP A 1 276 ? -13.023 -6.561 24.940 1.00 88.75 276 ASP A O 1
ATOM 2210 N N . ALA A 1 277 ? -12.834 -5.165 23.193 1.00 90.19 277 ALA A N 1
ATOM 2211 C CA . ALA A 1 277 ? -14.235 -5.253 22.790 1.00 90.19 277 ALA A CA 1
ATOM 2212 C C . ALA A 1 277 ? -14.605 -6.648 22.262 1.00 90.19 277 ALA A C 1
ATOM 2214 O O . ALA A 1 277 ? -15.645 -7.185 22.645 1.00 90.19 277 ALA A O 1
ATOM 2215 N N . VAL A 1 278 ? -13.733 -7.280 21.466 1.00 91.88 278 VAL A N 1
ATOM 2216 C CA . VAL A 1 278 ? -13.894 -8.682 21.036 1.00 91.88 278 VAL A CA 1
ATOM 2217 C C . VAL A 1 278 ? -13.965 -9.603 22.247 1.00 91.88 278 VAL A C 1
ATOM 2219 O O . VAL A 1 278 ? -14.879 -10.420 22.332 1.00 91.88 278 VAL A O 1
ATOM 2222 N N . HIS A 1 279 ? -13.053 -9.448 23.211 1.00 90.06 279 HIS A N 1
ATOM 2223 C CA . HIS A 1 279 ? -13.060 -10.260 24.427 1.00 90.06 279 HIS A CA 1
ATOM 2224 C C . HIS A 1 279 ? -14.357 -10.078 25.229 1.00 90.06 279 HIS A C 1
ATOM 2226 O O . HIS A 1 279 ? -14.934 -11.045 25.726 1.00 90.06 279 HIS A O 1
ATOM 2232 N N . THR A 1 280 ? -14.864 -8.847 25.303 1.00 87.62 280 THR A N 1
ATOM 2233 C CA . THR A 1 280 ? -16.150 -8.556 25.949 1.00 87.62 280 THR A CA 1
ATOM 2234 C C . THR A 1 280 ? -17.312 -9.241 25.225 1.00 87.62 280 THR A C 1
ATOM 2236 O O . THR A 1 280 ? -18.137 -9.874 25.872 1.00 87.62 280 THR A O 1
ATOM 2239 N N . HIS A 1 281 ? -17.369 -9.182 23.892 1.00 84.88 281 HIS A N 1
ATOM 2240 C CA . HIS A 1 281 ? -18.401 -9.869 23.102 1.00 84.88 281 HIS A CA 1
ATOM 2241 C C . HIS A 1 281 ? -18.323 -11.397 23.243 1.00 84.88 281 HIS A C 1
ATOM 2243 O O . HIS A 1 281 ? -19.349 -12.066 23.342 1.00 84.88 281 HIS A O 1
ATOM 2249 N N . GLN A 1 282 ? -17.115 -11.959 23.292 1.00 87.06 282 GLN A N 1
ATOM 2250 C CA . GLN A 1 282 ? -16.907 -13.396 23.489 1.00 87.06 282 GLN A CA 1
ATOM 2251 C C . GLN A 1 282 ? -17.381 -13.853 24.875 1.00 87.06 282 GLN A C 1
ATOM 2253 O O . GLN A 1 282 ? -18.050 -14.876 24.995 1.00 87.06 282 GLN A O 1
ATOM 2258 N N . THR A 1 283 ? -17.056 -13.091 25.921 1.00 86.75 283 THR A N 1
ATOM 2259 C CA . THR A 1 283 ? -17.380 -13.450 27.312 1.00 86.75 283 THR A CA 1
ATOM 2260 C C . THR A 1 283 ? -18.830 -13.158 27.690 1.00 86.75 283 THR A C 1
ATOM 2262 O O . THR A 1 283 ? -19.438 -13.954 28.401 1.00 86.75 283 THR A O 1
ATOM 2265 N N . ARG A 1 284 ? -19.392 -12.037 27.224 1.00 84.69 284 ARG A N 1
ATOM 2266 C CA . ARG A 1 284 ? -20.751 -11.590 27.563 1.00 84.69 284 ARG A CA 1
ATOM 2267 C C . ARG A 1 284 ? -21.812 -12.178 26.639 1.00 84.69 284 ARG A C 1
ATOM 2269 O O . ARG A 1 284 ? -22.848 -12.620 27.120 1.00 84.69 284 ARG A O 1
ATOM 2276 N N . ASP A 1 285 ? -21.548 -12.174 25.333 1.00 80.19 285 ASP A N 1
ATOM 2277 C CA . ASP A 1 285 ? -22.561 -12.448 24.306 1.00 80.19 285 ASP A CA 1
ATOM 2278 C C . ASP A 1 285 ? -22.382 -13.836 23.663 1.00 80.19 285 ASP A C 1
ATOM 2280 O O . ASP A 1 285 ? -23.147 -14.215 22.780 1.00 80.19 285 ASP A O 1
ATOM 2284 N N . GLY A 1 286 ? -21.355 -14.596 24.073 1.00 80.38 286 GLY A N 1
ATOM 2285 C CA . GLY A 1 286 ? -21.053 -15.926 23.532 1.00 80.38 286 GLY A CA 1
ATOM 2286 C C . GLY A 1 286 ? -20.649 -15.920 22.054 1.00 80.38 286 GLY A C 1
ATOM 2287 O O . GLY A 1 286 ? -20.671 -16.964 21.403 1.00 80.38 286 GLY A O 1
ATOM 2288 N N . MET A 1 287 ? -20.299 -14.755 21.498 1.00 78.94 287 MET A N 1
ATOM 2289 C CA . MET A 1 287 ? -19.925 -14.632 20.091 1.00 78.94 287 MET A CA 1
ATOM 2290 C C . MET A 1 287 ? -18.581 -15.315 19.820 1.00 78.94 287 MET A C 1
ATOM 2292 O O . MET A 1 287 ? -17.614 -15.088 20.537 1.00 78.94 287 MET A O 1
ATOM 2296 N N . THR A 1 288 ? -18.474 -16.083 18.735 1.00 83.94 288 THR A N 1
ATOM 2297 C CA . THR A 1 288 ? -17.256 -16.839 18.387 1.00 83.94 288 THR A CA 1
ATOM 2298 C C . THR A 1 288 ? -16.523 -16.259 17.176 1.00 83.94 288 THR A C 1
ATOM 2300 O O . THR A 1 288 ? -16.078 -17.009 16.313 1.00 83.94 288 THR A O 1
ATOM 2303 N N . PHE A 1 289 ? -16.407 -14.936 17.054 1.00 84.88 289 PHE A N 1
ATOM 2304 C CA . PHE A 1 289 ? -15.607 -14.334 15.978 1.00 84.88 289 PHE A CA 1
ATOM 2305 C C . PHE A 1 289 ? -14.111 -14.483 16.268 1.00 84.88 289 PHE A C 1
ATOM 2307 O O . PHE A 1 289 ? -13.676 -14.289 17.407 1.00 84.88 289 PHE A O 1
ATOM 2314 N N . THR A 1 290 ? -13.320 -14.794 15.237 1.00 89.00 290 THR A N 1
ATOM 2315 C CA . THR A 1 290 ? -11.849 -14.824 15.325 1.00 89.00 290 THR A CA 1
ATOM 2316 C C . THR A 1 290 ? -11.263 -13.811 14.343 1.00 89.00 290 THR A C 1
ATOM 2318 O O . THR A 1 290 ? -11.160 -14.108 13.151 1.00 89.00 290 THR A O 1
ATOM 2321 N N . PRO A 1 291 ? -10.917 -12.594 14.802 1.00 94.69 291 PRO A N 1
ATOM 2322 C CA . PRO A 1 291 ? -10.210 -11.641 13.960 1.00 94.69 291 PRO A CA 1
ATOM 2323 C C . PRO A 1 291 ? -8.804 -12.161 13.626 1.00 94.69 291 PRO A C 1
ATOM 2325 O O . PRO A 1 291 ? -8.216 -12.954 14.363 1.00 94.69 291 PRO A O 1
ATOM 2328 N N . GLY A 1 292 ? -8.255 -11.676 12.517 1.00 96.81 292 GLY A N 1
ATOM 2329 C CA . GLY A 1 292 ? -6.851 -11.850 12.172 1.00 96.81 292 GLY A CA 1
ATOM 2330 C C . GLY A 1 292 ? -5.922 -11.056 13.096 1.00 96.81 292 GLY A C 1
ATOM 2331 O O . GLY A 1 292 ? -6.349 -10.408 14.053 1.00 96.81 292 GLY A O 1
ATOM 2332 N N . SER A 1 293 ? -4.623 -11.076 12.798 1.00 97.31 293 SER A N 1
ATOM 2333 C CA . SER A 1 293 ? -3.624 -10.337 13.584 1.00 97.31 293 SER A CA 1
ATOM 2334 C C . SER A 1 293 ? -3.354 -8.954 12.998 1.00 97.31 293 SER A C 1
ATOM 2336 O O . SER A 1 293 ? -3.351 -8.782 11.781 1.00 97.31 293 SER A O 1
ATOM 2338 N N . VAL A 1 294 ? -3.099 -7.969 13.865 1.00 98.12 294 VAL A N 1
ATOM 2339 C CA . VAL A 1 294 ? -2.733 -6.601 13.474 1.00 98.12 294 VAL A CA 1
ATOM 2340 C C . VAL A 1 294 ? -1.398 -6.234 14.105 1.00 98.12 294 VAL A C 1
ATOM 2342 O O . VAL A 1 294 ? -1.219 -6.391 15.312 1.00 98.12 294 VAL A O 1
ATOM 2345 N N . LEU A 1 295 ? -0.469 -5.714 13.303 1.00 98.06 295 LEU A N 1
ATOM 2346 C CA . LEU A 1 295 ? 0.813 -5.200 13.780 1.00 98.06 295 LEU A CA 1
ATOM 2347 C C . LEU A 1 295 ? 1.088 -3.808 13.208 1.00 98.06 295 LEU A C 1
ATOM 2349 O O . LEU A 1 295 ? 1.283 -3.649 12.005 1.00 98.06 295 LEU A O 1
ATOM 2353 N N . PHE A 1 296 ? 1.159 -2.808 14.083 1.00 98.12 296 PHE A N 1
ATOM 2354 C CA . PHE A 1 296 ? 1.512 -1.441 13.713 1.00 98.12 296 PHE A CA 1
ATOM 2355 C C . PHE A 1 296 ? 2.952 -1.117 14.089 1.00 98.12 296 PHE A C 1
ATOM 2357 O O . PHE A 1 296 ? 3.408 -1.444 15.184 1.00 98.12 296 PHE A O 1
ATOM 2364 N N . ARG A 1 297 ? 3.654 -0.431 13.188 1.00 97.12 297 ARG A N 1
ATOM 2365 C CA . ARG A 1 297 ? 5.031 0.021 13.375 1.00 97.12 297 ARG A CA 1
ATOM 2366 C C . ARG A 1 297 ? 5.142 1.509 13.061 1.00 97.12 297 ARG A C 1
ATOM 2368 O O . ARG A 1 297 ? 4.718 1.951 11.997 1.00 97.12 297 ARG A O 1
ATOM 2375 N N . HIS A 1 298 ? 5.733 2.259 13.982 1.00 95.19 298 HIS A N 1
ATOM 2376 C CA . HIS A 1 298 ? 6.232 3.594 13.685 1.00 95.19 298 HIS A CA 1
ATOM 2377 C C . HIS A 1 298 ? 7.572 3.454 12.961 1.00 95.19 298 HIS A C 1
ATOM 2379 O O . HIS A 1 298 ? 8.454 2.759 13.469 1.00 95.19 298 HIS A O 1
ATOM 2385 N N . GLY A 1 299 ? 7.713 4.065 11.788 1.00 92.94 299 GLY A N 1
ATOM 2386 C CA . GLY A 1 299 ? 8.898 3.855 10.968 1.00 92.94 299 GLY A CA 1
ATOM 2387 C C . GLY A 1 299 ? 8.931 4.662 9.678 1.00 92.94 299 GLY A C 1
ATOM 2388 O O . GLY A 1 299 ? 7.894 5.085 9.165 1.00 92.94 299 GLY A O 1
ATOM 2389 N N . ASN A 1 300 ? 10.134 4.855 9.139 1.00 90.00 300 ASN A N 1
ATOM 2390 C CA . ASN A 1 300 ? 10.353 5.551 7.877 1.00 90.00 300 ASN A CA 1
ATOM 2391 C C . ASN A 1 300 ? 10.666 4.544 6.766 1.00 90.00 300 ASN A C 1
ATOM 2393 O O . ASN A 1 300 ? 11.569 3.727 6.884 1.00 90.00 300 ASN A O 1
ATOM 2397 N N . LEU A 1 301 ? 9.957 4.638 5.642 1.00 90.12 301 LEU A N 1
ATOM 2398 C CA . LEU A 1 301 ? 10.124 3.747 4.488 1.00 90.12 301 LEU A CA 1
ATOM 2399 C C . LEU A 1 301 ? 11.530 3.754 3.877 1.00 90.12 301 LEU A C 1
ATOM 2401 O O . LEU A 1 301 ? 11.829 2.880 3.068 1.00 90.12 301 LEU A O 1
ATOM 2405 N N . GLN A 1 302 ? 12.351 4.751 4.205 1.00 89.12 302 GLN A N 1
ATOM 2406 C CA . GLN A 1 302 ? 13.734 4.849 3.743 1.00 89.12 302 GLN A CA 1
ATOM 2407 C C . GLN A 1 302 ? 14.687 3.965 4.554 1.00 89.12 302 GLN A C 1
ATOM 2409 O O . GLN A 1 302 ? 15.756 3.632 4.051 1.00 89.12 302 GLN A O 1
ATOM 2414 N N . ASP A 1 303 ? 14.312 3.571 5.773 1.00 90.44 303 ASP A N 1
ATOM 2415 C CA . ASP A 1 303 ? 15.181 2.811 6.663 1.00 90.44 303 ASP A CA 1
ATOM 2416 C C . ASP A 1 303 ? 15.140 1.304 6.321 1.00 90.44 303 ASP A C 1
ATOM 2418 O O . ASP A 1 303 ? 14.093 0.652 6.397 1.00 90.44 303 ASP A O 1
ATOM 2422 N N . LEU A 1 304 ? 16.298 0.717 5.981 1.00 92.19 304 LEU A N 1
ATOM 2423 C CA . LEU A 1 304 ? 16.421 -0.718 5.658 1.00 92.19 304 LEU A CA 1
ATOM 2424 C C . LEU A 1 304 ? 15.998 -1.654 6.803 1.00 92.19 304 LEU A C 1
ATOM 2426 O O . LEU A 1 304 ? 15.614 -2.792 6.543 1.00 92.19 304 LEU A O 1
ATOM 2430 N N . GLU A 1 305 ? 16.002 -1.196 8.058 1.00 94.25 305 GLU A N 1
ATOM 2431 C CA . GLU A 1 305 ? 15.540 -1.994 9.208 1.00 94.25 305 GLU A CA 1
ATOM 2432 C C . GLU A 1 305 ? 14.060 -2.412 9.105 1.00 94.25 305 GLU A C 1
ATOM 2434 O O . GLU A 1 305 ? 13.587 -3.286 9.835 1.00 94.25 305 GLU A O 1
ATOM 2439 N N . HIS A 1 306 ? 13.293 -1.793 8.204 1.00 94.25 306 HIS A N 1
ATOM 2440 C CA . HIS A 1 306 ? 11.904 -2.159 7.945 1.00 94.25 306 HIS A CA 1
ATOM 2441 C C . HIS A 1 306 ? 11.729 -3.092 6.745 1.00 94.25 306 HIS A C 1
ATOM 2443 O O . HIS A 1 306 ? 10.605 -3.524 6.494 1.00 94.25 306 HIS A O 1
ATOM 2449 N N . GLN A 1 307 ? 12.802 -3.459 6.038 1.00 92.69 307 GLN A N 1
ATOM 2450 C CA . GLN A 1 307 ? 12.736 -4.310 4.849 1.00 92.69 307 GLN A CA 1
ATOM 2451 C C . GLN A 1 307 ? 11.973 -5.610 5.112 1.00 92.69 307 GLN A C 1
ATOM 2453 O O . GLN A 1 307 ? 11.033 -5.923 4.385 1.00 92.69 307 GLN A O 1
ATOM 2458 N N . GLU A 1 308 ? 12.326 -6.349 6.165 1.00 94.25 308 GLU A N 1
ATOM 2459 C CA . GLU A 1 308 ? 11.672 -7.626 6.479 1.00 94.25 308 GLU A CA 1
ATOM 2460 C C . GLU A 1 308 ? 10.169 -7.440 6.741 1.00 94.25 308 GLU A C 1
ATOM 2462 O O . GLU A 1 308 ? 9.333 -8.203 6.262 1.00 94.25 308 GLU A O 1
ATOM 2467 N N . PHE A 1 309 ? 9.803 -6.364 7.437 1.00 96.00 309 PHE A N 1
ATOM 2468 C CA . PHE A 1 309 ? 8.408 -6.046 7.727 1.00 96.00 309 PHE A CA 1
ATOM 2469 C C . PHE A 1 309 ? 7.600 -5.732 6.459 1.00 96.00 309 PHE A C 1
ATOM 2471 O O . PHE A 1 309 ? 6.425 -6.107 6.388 1.00 96.00 309 PHE A O 1
ATOM 2478 N N . LEU A 1 310 ? 8.238 -5.073 5.485 1.00 94.81 310 LEU A N 1
ATOM 2479 C CA . LEU A 1 310 ? 7.636 -4.555 4.252 1.00 94.81 310 LEU A CA 1
ATOM 2480 C C . LEU A 1 310 ? 7.725 -5.499 3.050 1.00 94.81 310 LEU A C 1
ATOM 2482 O O . LEU A 1 310 ? 7.058 -5.244 2.052 1.00 94.81 310 LEU A O 1
ATOM 2486 N N . SER A 1 311 ? 8.541 -6.552 3.114 1.00 92.44 311 SER A N 1
ATOM 2487 C CA . SER A 1 311 ? 8.769 -7.445 1.970 1.00 92.44 311 SER A CA 1
ATOM 2488 C C . SER A 1 311 ? 8.684 -8.933 2.300 1.00 92.44 311 SER A C 1
ATOM 2490 O O . SER A 1 311 ? 8.378 -9.709 1.405 1.00 92.44 311 SER A O 1
ATOM 2492 N N . THR A 1 312 ? 8.861 -9.366 3.551 1.00 92.38 312 THR A N 1
ATOM 2493 C CA . THR A 1 312 ? 8.863 -10.799 3.892 1.00 92.38 312 THR A CA 1
ATOM 2494 C C . THR A 1 312 ? 7.482 -11.294 4.314 1.00 92.38 312 THR A C 1
ATOM 2496 O O . THR A 1 312 ? 6.793 -10.651 5.118 1.00 92.38 312 THR A O 1
ATOM 2499 N N . ASP A 1 313 ? 7.105 -12.489 3.833 1.00 93.25 313 ASP A N 1
ATOM 2500 C CA . ASP A 1 313 ? 5.823 -13.140 4.153 1.00 93.25 313 ASP A CA 1
ATOM 2501 C C . ASP A 1 313 ? 4.645 -12.194 3.861 1.00 93.25 313 ASP A C 1
ATOM 2503 O O . ASP A 1 313 ? 3.800 -11.912 4.716 1.00 93.25 313 ASP A O 1
ATOM 2507 N N . LEU A 1 314 ? 4.671 -11.605 2.663 1.00 95.62 314 LEU A N 1
ATOM 2508 C CA . LEU A 1 314 ? 3.736 -10.585 2.215 1.00 95.62 314 LEU A CA 1
ATOM 2509 C C . LEU A 1 314 ? 3.040 -11.024 0.930 1.00 95.62 314 LEU A C 1
ATOM 2511 O O . LEU A 1 314 ? 3.694 -11.470 -0.008 1.00 95.62 314 LEU A O 1
ATOM 2515 N N . THR A 1 315 ? 1.720 -10.865 0.888 1.00 98.00 315 THR A N 1
ATOM 2516 C CA . THR A 1 315 ? 0.912 -11.172 -0.306 1.00 98.00 315 THR A CA 1
ATOM 2517 C C . THR A 1 315 ? 0.277 -9.926 -0.916 1.00 98.00 315 THR A C 1
ATOM 2519 O O . THR A 1 315 ? 0.059 -9.880 -2.126 1.00 98.00 315 THR A O 1
ATOM 2522 N N . HIS A 1 316 ? 0.006 -8.904 -0.096 1.00 98.56 316 HIS A N 1
ATOM 2523 C CA . HIS A 1 316 ? -0.707 -7.702 -0.506 1.00 98.56 316 HIS A CA 1
ATOM 2524 C C . HIS A 1 316 ? -0.074 -6.427 0.063 1.00 98.56 316 HIS A C 1
ATOM 2526 O O . HIS A 1 316 ? 0.303 -6.375 1.230 1.00 98.56 316 HIS A O 1
ATOM 2532 N N . ILE A 1 317 ? -0.005 -5.372 -0.747 1.00 98.31 317 ILE A N 1
ATOM 2533 C CA . ILE A 1 317 ? 0.420 -4.026 -0.346 1.00 98.31 317 ILE A CA 1
ATOM 2534 C C . ILE A 1 317 ? -0.702 -3.050 -0.683 1.00 98.31 317 ILE A C 1
ATOM 2536 O O . ILE A 1 317 ? -1.117 -2.947 -1.837 1.00 98.31 317 ILE A O 1
ATOM 2540 N N . PHE A 1 318 ? -1.162 -2.291 0.299 1.00 97.81 318 PHE A N 1
ATOM 2541 C CA . PHE A 1 318 ? -1.988 -1.116 0.082 1.00 97.81 318 PHE A CA 1
ATOM 2542 C C . PHE A 1 318 ? -1.141 0.139 0.302 1.00 97.81 318 PHE A C 1
ATOM 2544 O O . PHE A 1 318 ? -0.374 0.223 1.260 1.00 97.81 318 PHE A O 1
ATOM 2551 N N . PHE A 1 319 ? -1.235 1.089 -0.625 1.00 95.94 319 PHE A N 1
ATOM 2552 C CA . PHE A 1 319 ? -0.532 2.363 -0.532 1.00 95.94 319 PHE A CA 1
ATOM 2553 C C . PHE A 1 319 ? -1.431 3.491 -1.031 1.00 95.94 319 PHE A C 1
ATOM 2555 O O . PHE A 1 319 ? -1.635 3.668 -2.238 1.00 95.94 319 PHE A O 1
ATOM 2562 N N . ASP A 1 320 ? -1.972 4.260 -0.092 1.00 93.94 320 ASP A N 1
ATOM 2563 C CA . ASP A 1 320 ? -2.835 5.389 -0.406 1.00 93.94 320 ASP A CA 1
ATOM 2564 C C . ASP A 1 320 ? -2.028 6.627 -0.809 1.00 93.94 320 ASP A C 1
ATOM 2566 O O . ASP A 1 320 ? -1.747 7.514 -0.009 1.00 93.94 320 ASP A O 1
ATOM 2570 N N . ASN A 1 321 ? -1.650 6.696 -2.084 1.00 92.00 321 ASN A N 1
ATOM 2571 C CA . ASN A 1 321 ? -0.944 7.840 -2.657 1.00 92.00 321 ASN A CA 1
ATOM 2572 C C . ASN A 1 321 ? -1.846 8.835 -3.391 1.00 92.00 321 ASN A C 1
ATOM 2574 O O . ASN A 1 321 ? -1.402 9.472 -4.354 1.00 92.00 321 ASN A O 1
ATOM 2578 N N . TRP A 1 322 ? -3.105 8.971 -2.967 1.00 87.44 322 TRP A N 1
ATOM 2579 C CA . TRP A 1 322 ? -4.039 9.917 -3.571 1.00 87.44 322 TRP A CA 1
ATOM 2580 C C . TRP A 1 322 ? -3.447 11.330 -3.717 1.00 87.44 322 TRP A C 1
ATOM 2582 O O . TRP A 1 322 ? -2.684 11.812 -2.881 1.00 87.44 322 TRP A O 1
ATOM 2592 N N . ASN A 1 323 ? -3.798 12.005 -4.818 1.00 75.00 323 ASN A N 1
ATOM 2593 C CA . ASN A 1 323 ? -3.371 13.372 -5.150 1.00 75.00 323 ASN A CA 1
ATOM 2594 C C . ASN A 1 323 ? -1.842 13.586 -5.184 1.00 75.00 323 ASN A C 1
ATOM 2596 O O . ASN A 1 323 ? -1.365 14.717 -5.050 1.00 75.00 323 ASN A O 1
ATOM 2600 N N . GLY A 1 324 ? -1.066 12.510 -5.349 1.00 67.19 324 GLY A N 1
ATOM 2601 C CA . GLY A 1 324 ? 0.389 12.582 -5.421 1.00 67.19 324 GLY A CA 1
ATOM 2602 C C . GLY A 1 324 ? 1.028 13.139 -4.150 1.00 67.19 324 GLY A C 1
ATOM 2603 O O . GLY A 1 324 ? 2.122 13.700 -4.241 1.00 67.19 324 GLY A O 1
ATOM 2604 N N . VAL A 1 325 ? 0.378 12.981 -2.988 1.00 68.31 325 VAL A N 1
ATOM 2605 C CA . VAL A 1 325 ? 0.888 13.390 -1.662 1.00 68.31 325 VAL A CA 1
ATOM 2606 C C . VAL A 1 325 ? 2.344 12.940 -1.456 1.00 68.31 325 VAL A C 1
ATOM 2608 O O . VAL A 1 325 ? 3.156 13.681 -0.910 1.00 68.31 325 VAL A O 1
ATOM 2611 N N . PHE A 1 326 ? 2.704 11.779 -2.010 1.00 69.62 326 PHE A N 1
ATOM 2612 C CA . PHE A 1 326 ? 4.030 11.163 -1.899 1.00 69.62 326 PHE A CA 1
ATOM 2613 C C . PHE A 1 326 ? 4.917 11.282 -3.153 1.00 69.62 326 PHE A C 1
ATOM 2615 O O . PHE A 1 326 ? 6.067 10.842 -3.144 1.00 69.62 326 PHE A O 1
ATOM 2622 N N . SER A 1 327 ? 4.413 11.882 -4.237 1.00 59.09 327 SER A N 1
ATOM 2623 C CA . SER A 1 327 ? 5.061 11.883 -5.563 1.00 59.09 327 SER A CA 1
ATOM 2624 C C . SER A 1 327 ? 6.293 12.796 -5.672 1.00 59.09 327 SER A C 1
ATOM 2626 O O . SER A 1 327 ? 7.028 12.738 -6.660 1.00 59.09 327 SER A O 1
ATOM 2628 N N . GLY A 1 328 ? 6.536 13.664 -4.683 1.00 55.66 328 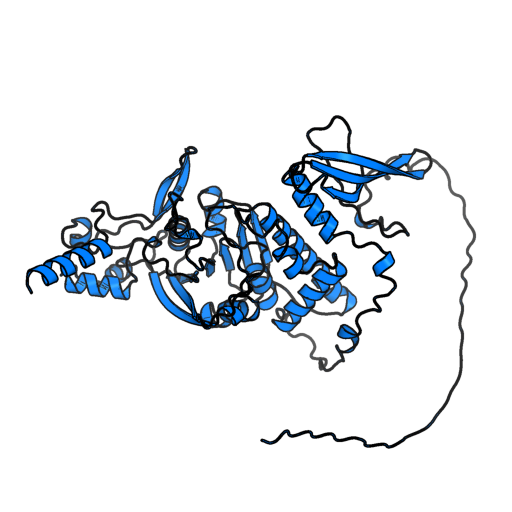GLY A N 1
ATOM 2629 C CA . GLY A 1 328 ? 7.613 14.661 -4.721 1.00 55.66 328 GLY A CA 1
ATOM 2630 C C . GLY A 1 328 ? 7.432 15.748 -5.793 1.00 55.66 328 GLY A C 1
ATOM 2631 O O . GLY A 1 328 ? 8.224 16.680 -5.847 1.00 55.66 328 GLY A O 1
ATOM 2632 N N . GLU A 1 329 ? 6.379 15.704 -6.622 1.00 47.66 329 GLU A N 1
ATOM 2633 C CA . GLU A 1 329 ? 6.153 16.671 -7.713 1.00 47.66 329 GLU A CA 1
ATOM 2634 C C . GLU A 1 329 ? 5.806 18.090 -7.214 1.00 47.66 329 GLU A C 1
ATOM 2636 O O . GLU A 1 329 ? 5.781 19.039 -7.996 1.00 47.66 329 GLU A O 1
ATOM 2641 N N . ARG A 1 330 ? 5.576 18.260 -5.904 1.00 46.59 330 ARG A N 1
ATOM 2642 C CA . ARG A 1 330 ? 5.226 19.533 -5.251 1.00 46.59 330 ARG A CA 1
ATOM 2643 C C . ARG A 1 330 ? 6.367 20.143 -4.413 1.00 46.59 330 ARG A C 1
ATOM 2645 O O . ARG A 1 330 ? 6.099 20.891 -3.478 1.00 46.59 330 ARG A O 1
ATOM 2652 N N . GLY A 1 331 ? 7.635 19.855 -4.729 1.00 46.66 331 GLY A N 1
ATOM 2653 C CA . GLY A 1 331 ? 8.796 20.508 -4.102 1.00 46.66 331 GLY A CA 1
ATOM 2654 C C . GLY A 1 331 ? 10.121 19.766 -4.313 1.00 46.66 331 GLY A C 1
ATOM 2655 O O . GLY A 1 331 ? 10.197 18.828 -5.093 1.00 46.66 331 GLY A O 1
ATOM 2656 N N . ASN A 1 332 ? 11.169 20.148 -3.576 1.00 45.00 332 ASN A N 1
ATOM 2657 C CA . ASN A 1 332 ? 12.448 19.412 -3.519 1.00 45.00 332 ASN A CA 1
ATOM 2658 C C . ASN A 1 332 ? 12.372 18.120 -2.673 1.00 45.00 332 ASN A C 1
ATOM 2660 O O . ASN A 1 332 ? 13.400 17.513 -2.373 1.00 45.00 332 ASN A O 1
ATOM 2664 N N . ALA A 1 333 ? 11.178 17.716 -2.229 1.00 54.62 333 ALA A N 1
ATOM 2665 C CA . ALA A 1 333 ? 11.003 16.535 -1.395 1.00 54.62 333 ALA A CA 1
ATOM 2666 C C . ALA A 1 333 ? 11.266 15.261 -2.213 1.00 54.62 333 ALA A C 1
ATOM 2668 O O . ALA A 1 333 ? 10.792 15.119 -3.342 1.00 54.62 333 ALA A O 1
ATOM 2669 N N . LYS A 1 334 ? 12.032 14.327 -1.635 1.00 64.50 334 LYS A N 1
ATOM 2670 C CA . LYS A 1 334 ? 12.309 13.022 -2.245 1.00 64.50 334 LYS A CA 1
ATOM 2671 C C . LYS A 1 334 ? 10.991 12.324 -2.596 1.00 64.50 334 LYS A C 1
ATOM 2673 O O . LYS A 1 334 ? 10.075 12.277 -1.783 1.00 64.50 334 LYS A O 1
ATOM 2678 N N . ASN A 1 335 ? 10.916 11.757 -3.798 1.00 80.88 335 ASN A N 1
ATOM 2679 C CA . ASN A 1 335 ? 9.768 10.970 -4.235 1.00 80.88 335 ASN A CA 1
ATOM 2680 C C . ASN A 1 335 ? 9.712 9.656 -3.426 1.00 80.88 335 ASN A C 1
ATOM 2682 O O . ASN A 1 335 ? 10.465 8.717 -3.703 1.00 80.88 335 ASN A O 1
ATOM 2686 N N . LEU A 1 336 ? 8.827 9.609 -2.425 1.00 86.44 336 LEU A N 1
ATOM 2687 C CA . LEU A 1 336 ? 8.648 8.465 -1.526 1.00 86.44 336 LEU A CA 1
ATOM 2688 C C . LEU A 1 336 ? 8.117 7.227 -2.259 1.00 86.44 336 LEU A C 1
ATOM 2690 O O . LEU A 1 336 ? 8.398 6.099 -1.855 1.00 86.44 336 LEU A O 1
ATOM 2694 N N . GLU A 1 337 ? 7.438 7.415 -3.391 1.00 91.44 337 GLU A N 1
ATOM 2695 C CA . GLU A 1 337 ? 6.950 6.312 -4.216 1.00 91.44 337 GLU A CA 1
ATOM 2696 C C . GLU A 1 337 ? 8.087 5.422 -4.735 1.00 91.44 337 GLU A C 1
ATOM 2698 O O . GLU A 1 337 ? 7.864 4.235 -4.962 1.00 91.44 337 GLU A O 1
ATOM 2703 N N . ARG A 1 338 ? 9.316 5.945 -4.896 1.00 90.81 338 ARG A N 1
ATOM 2704 C CA . ARG A 1 338 ? 10.480 5.130 -5.307 1.00 90.81 338 ARG A CA 1
ATOM 2705 C C . ARG A 1 338 ? 10.877 4.094 -4.257 1.00 90.81 338 ARG A C 1
ATOM 2707 O O . ARG A 1 338 ? 11.360 3.029 -4.635 1.00 90.81 338 ARG A O 1
ATOM 2714 N N . TYR A 1 339 ? 10.676 4.400 -2.977 1.00 92.62 339 TYR A N 1
ATOM 2715 C CA . TYR A 1 339 ? 10.927 3.466 -1.879 1.00 92.62 339 TYR A CA 1
ATOM 2716 C C . TYR A 1 339 ? 9.819 2.411 -1.827 1.00 92.62 339 TYR A C 1
ATOM 2718 O O . TYR A 1 339 ? 10.103 1.220 -1.785 1.00 92.62 339 TYR A O 1
ATOM 2726 N N . VAL A 1 340 ? 8.552 2.821 -1.967 1.00 95.06 340 VAL A N 1
ATOM 2727 C CA . VAL A 1 340 ? 7.420 1.879 -2.073 1.00 95.06 340 VAL A CA 1
ATOM 2728 C C . VAL A 1 340 ? 7.581 0.934 -3.265 1.00 95.06 340 VAL A C 1
ATOM 2730 O O . VAL A 1 340 ? 7.385 -0.273 -3.138 1.00 95.06 340 VAL A O 1
ATOM 2733 N N . ALA A 1 341 ? 7.998 1.460 -4.418 1.00 95.50 341 ALA A N 1
ATOM 2734 C CA . ALA A 1 341 ? 8.284 0.664 -5.605 1.00 95.50 341 ALA A CA 1
ATOM 2735 C C . ALA A 1 341 ? 9.423 -0.344 -5.380 1.00 95.50 341 ALA A C 1
ATOM 2737 O O . ALA A 1 341 ? 9.337 -1.463 -5.889 1.00 95.50 341 ALA A O 1
ATOM 2738 N N . ALA A 1 342 ? 10.454 0.025 -4.612 1.00 95.31 342 ALA A N 1
ATOM 2739 C CA . ALA A 1 342 ? 11.526 -0.887 -4.224 1.00 95.31 342 ALA A CA 1
ATOM 2740 C C . ALA A 1 342 ? 11.007 -2.007 -3.313 1.00 95.31 342 ALA A C 1
ATOM 2742 O O . ALA A 1 342 ? 11.300 -3.173 -3.561 1.00 95.31 342 ALA A O 1
ATOM 2743 N N . TRP A 1 343 ? 10.163 -1.690 -2.327 1.00 95.38 343 TRP A N 1
ATOM 2744 C CA . TRP A 1 343 ? 9.556 -2.701 -1.456 1.00 95.38 343 TRP A CA 1
ATOM 2745 C C . TRP A 1 343 ? 8.629 -3.652 -2.205 1.00 95.38 343 TRP A C 1
ATOM 2747 O O . TRP A 1 343 ? 8.699 -4.861 -2.003 1.00 95.38 343 TRP A O 1
ATOM 2757 N N . PHE A 1 344 ? 7.841 -3.145 -3.153 1.00 97.06 344 PHE A N 1
ATOM 2758 C CA . PHE A 1 344 ? 7.063 -3.998 -4.049 1.00 97.06 344 PHE A CA 1
ATOM 2759 C C . PHE A 1 344 ? 7.955 -4.894 -4.921 1.00 97.06 344 PHE A C 1
ATOM 2761 O O . PHE A 1 344 ? 7.637 -6.061 -5.124 1.00 97.06 344 PHE A O 1
ATOM 2768 N N . ALA A 1 345 ? 9.080 -4.379 -5.421 1.00 96.75 345 ALA A N 1
ATOM 2769 C CA . ALA A 1 345 ? 10.042 -5.174 -6.179 1.00 96.75 345 ALA A CA 1
ATOM 2770 C C . ALA A 1 345 ? 10.725 -6.259 -5.316 1.00 96.75 345 ALA A C 1
ATOM 2772 O O . ALA A 1 345 ? 11.047 -7.326 -5.841 1.00 96.75 345 ALA A O 1
ATOM 2773 N N . ALA A 1 346 ? 10.910 -6.002 -4.016 1.00 96.00 346 ALA A N 1
ATOM 2774 C CA . ALA A 1 346 ? 11.500 -6.932 -3.047 1.00 96.00 346 ALA A CA 1
ATOM 2775 C C . ALA A 1 346 ? 10.509 -8.000 -2.568 1.00 96.00 346 ALA A C 1
ATOM 2777 O O . ALA A 1 346 ? 10.922 -9.029 -2.042 1.00 96.00 346 ALA A O 1
ATOM 2778 N N . ALA A 1 347 ? 9.208 -7.741 -2.707 1.00 96.56 347 ALA A N 1
ATOM 2779 C CA . ALA A 1 347 ? 8.170 -8.648 -2.254 1.00 96.56 347 ALA A CA 1
ATOM 2780 C C . ALA A 1 347 ? 8.130 -9.947 -3.093 1.00 96.56 347 ALA A C 1
ATOM 2782 O O . ALA A 1 347 ? 8.528 -9.943 -4.267 1.00 96.56 347 ALA A O 1
ATOM 2783 N N . PRO A 1 348 ? 7.604 -11.052 -2.526 1.00 96.69 348 PRO A N 1
ATOM 2784 C CA . PRO A 1 348 ? 7.473 -12.328 -3.210 1.00 96.69 348 PRO A CA 1
ATOM 2785 C C . PRO A 1 348 ? 6.745 -12.227 -4.547 1.00 96.69 348 PRO A C 1
ATOM 2787 O O . PRO A 1 348 ? 5.838 -11.412 -4.745 1.00 96.69 348 PRO A O 1
ATOM 2790 N N . GLU A 1 349 ? 7.099 -13.116 -5.467 1.00 96.94 349 GLU A N 1
ATOM 2791 C CA . GLU A 1 349 ? 6.395 -13.253 -6.737 1.00 96.94 349 GLU A CA 1
ATOM 2792 C C . GLU A 1 349 ? 4.902 -13.527 -6.517 1.00 96.94 349 GLU A C 1
ATOM 2794 O O . GLU A 1 349 ? 4.508 -14.278 -5.628 1.00 96.94 349 GLU A O 1
ATOM 2799 N N . GLY A 1 350 ? 4.048 -12.908 -7.332 1.00 96.75 350 GLY A N 1
ATOM 2800 C CA . GLY A 1 350 ? 2.598 -12.952 -7.151 1.00 96.75 350 GLY A CA 1
ATOM 2801 C C . GLY A 1 350 ? 2.033 -11.932 -6.158 1.00 96.75 350 GLY A C 1
ATOM 2802 O O . GLY A 1 350 ? 0.815 -11.764 -6.149 1.00 96.75 350 GLY A O 1
ATOM 2803 N N . THR A 1 351 ? 2.868 -11.207 -5.396 1.00 97.75 351 THR A N 1
ATOM 2804 C CA . THR A 1 351 ? 2.405 -10.108 -4.527 1.00 97.75 351 THR A CA 1
ATOM 2805 C C . THR A 1 351 ? 1.573 -9.102 -5.320 1.00 97.75 351 THR A C 1
ATOM 2807 O O . THR A 1 351 ? 1.950 -8.687 -6.422 1.00 97.75 351 THR A O 1
ATOM 2810 N N . VAL A 1 352 ? 0.446 -8.686 -4.747 1.00 98.25 352 VAL A N 1
ATOM 2811 C CA . VAL A 1 352 ? -0.468 -7.695 -5.320 1.00 98.25 352 VAL A CA 1
ATOM 2812 C C . VAL A 1 352 ? -0.296 -6.367 -4.593 1.00 98.25 352 VAL A C 1
ATOM 2814 O O . VAL A 1 352 ? -0.355 -6.312 -3.373 1.00 98.25 352 VAL A O 1
ATOM 2817 N N . MET A 1 353 ? -0.131 -5.270 -5.323 1.00 98.19 353 MET A N 1
ATOM 2818 C CA . MET A 1 353 ? -0.127 -3.923 -4.751 1.00 98.19 353 MET A CA 1
ATOM 2819 C C . MET A 1 353 ? -1.295 -3.110 -5.308 1.00 98.19 353 MET A C 1
ATOM 2821 O O . MET A 1 353 ? -1.527 -3.131 -6.515 1.00 98.19 353 MET A O 1
ATOM 2825 N N . CYS A 1 354 ? -2.013 -2.374 -4.460 1.00 97.50 354 CYS A N 1
ATOM 2826 C CA . CYS A 1 354 ? -3.010 -1.389 -4.881 1.00 97.50 354 CYS A CA 1
ATOM 2827 C C . CYS A 1 354 ? -2.582 0.016 -4.473 1.00 97.50 354 CYS A C 1
ATOM 2829 O O . CYS A 1 354 ? -2.242 0.256 -3.315 1.00 97.50 354 CYS A O 1
ATOM 2831 N N . THR A 1 355 ? -2.657 0.939 -5.429 1.00 96.38 355 THR A N 1
ATOM 2832 C CA . THR A 1 355 ? -2.415 2.368 -5.210 1.00 96.38 355 THR A CA 1
ATOM 2833 C C . THR A 1 355 ? -3.563 3.208 -5.755 1.00 96.38 355 THR A C 1
ATOM 2835 O O . THR A 1 355 ? -4.331 2.740 -6.595 1.00 96.38 355 THR A O 1
ATOM 2838 N N . VAL A 1 356 ? -3.690 4.456 -5.308 1.00 93.94 356 VAL A N 1
ATOM 2839 C CA . VAL A 1 356 ? -4.785 5.370 -5.706 1.00 93.94 356 VAL A CA 1
ATOM 2840 C C . VAL A 1 356 ? -4.311 6.401 -6.746 1.00 93.94 356 VAL A C 1
ATOM 2842 O O . VAL A 1 356 ? -5.086 7.101 -7.389 1.00 93.94 356 VAL A O 1
ATOM 2845 N N . SER A 1 357 ? -3.005 6.477 -6.977 1.00 91.81 357 SER A N 1
ATOM 2846 C CA . SER A 1 357 ? -2.367 7.195 -8.079 1.00 91.81 357 SER A CA 1
ATOM 2847 C C . SER A 1 357 ? -1.303 6.314 -8.743 1.00 91.81 357 SER A C 1
ATOM 2849 O O . SER A 1 357 ? -0.703 5.454 -8.088 1.00 91.81 357 SER A O 1
ATOM 2851 N N . PRO A 1 358 ? -1.071 6.461 -10.059 1.00 92.38 358 P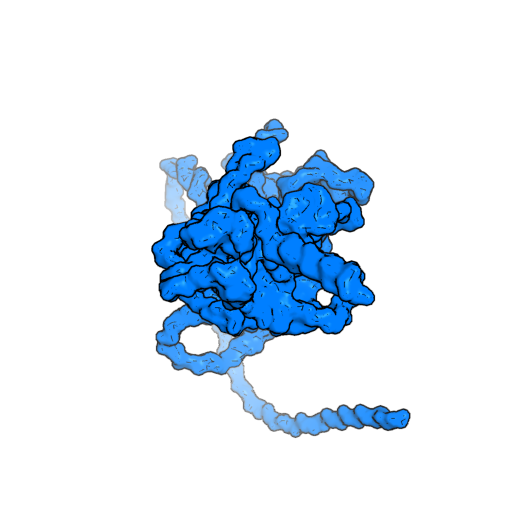RO A N 1
ATOM 2852 C CA . PRO A 1 358 ? -0.236 5.529 -10.804 1.00 92.38 358 PRO A CA 1
ATOM 2853 C C . PRO A 1 358 ? 1.255 5.684 -10.465 1.00 92.38 358 PRO A C 1
ATOM 2855 O O . PRO A 1 358 ? 1.824 6.753 -10.655 1.00 92.38 358 PRO A O 1
ATOM 2858 N N . LEU A 1 359 ? 1.937 4.586 -10.128 1.00 91.69 359 LEU A N 1
ATOM 2859 C CA . LEU A 1 359 ? 3.372 4.552 -9.798 1.00 91.69 359 LEU A CA 1
ATOM 2860 C C . LEU A 1 359 ? 4.295 4.451 -11.023 1.00 91.69 359 LEU A C 1
ATOM 2862 O O . LEU A 1 359 ? 5.442 4.017 -10.924 1.00 91.69 359 LEU A O 1
ATOM 2866 N N . ARG A 1 360 ? 3.820 4.820 -12.219 1.00 80.12 360 ARG A N 1
ATOM 2867 C CA . ARG A 1 360 ? 4.531 4.541 -13.486 1.00 80.12 360 ARG A CA 1
ATOM 2868 C C . ARG A 1 360 ? 5.951 5.109 -13.528 1.00 80.12 360 ARG A C 1
ATOM 2870 O O . ARG A 1 360 ? 6.823 4.510 -14.146 1.00 80.12 360 ARG A O 1
ATOM 2877 N N . ALA A 1 361 ? 6.183 6.269 -12.914 1.00 82.44 361 ALA A N 1
ATOM 2878 C CA . ALA A 1 361 ? 7.518 6.861 -12.847 1.00 82.44 361 ALA A CA 1
ATOM 2879 C C . ALA A 1 361 ? 8.399 6.203 -11.771 1.00 82.44 361 ALA A C 1
ATOM 2881 O O . ALA A 1 361 ? 9.610 6.107 -11.955 1.00 82.44 361 ALA A O 1
ATOM 2882 N N . ALA A 1 362 ? 7.791 5.737 -10.681 1.00 90.00 362 ALA A N 1
ATOM 2883 C CA . ALA A 1 362 ? 8.479 5.176 -9.527 1.00 90.00 362 ALA A CA 1
ATOM 2884 C C . ALA A 1 362 ? 8.887 3.706 -9.704 1.00 90.00 362 ALA A C 1
ATOM 2886 O O . ALA A 1 362 ? 9.852 3.282 -9.087 1.00 90.00 362 ALA A O 1
ATOM 2887 N N . LEU A 1 363 ? 8.212 2.943 -10.570 1.00 92.12 363 LEU A N 1
ATOM 2888 C CA . LEU A 1 363 ? 8.518 1.527 -10.835 1.00 92.12 363 LEU A CA 1
ATOM 2889 C C . LEU A 1 363 ? 9.713 1.306 -11.785 1.00 92.12 363 LEU A C 1
ATOM 2891 O O . LEU A 1 363 ? 10.057 0.173 -12.102 1.00 92.12 363 LEU A O 1
ATOM 2895 N N . GLY A 1 364 ? 10.341 2.370 -12.299 1.00 88.38 364 GLY A N 1
ATOM 2896 C CA . GLY A 1 364 ? 11.591 2.296 -13.076 1.00 88.38 364 GLY A CA 1
ATOM 2897 C C . GLY A 1 364 ? 11.504 1.644 -14.469 1.00 88.38 364 GLY A C 1
ATOM 2898 O O . GLY A 1 364 ? 12.364 1.895 -15.314 1.00 88.38 364 GLY A O 1
ATOM 2899 N N . CYS A 1 365 ? 10.455 0.871 -14.759 1.00 91.31 365 CYS A N 1
ATOM 2900 C CA . CYS A 1 365 ? 10.237 0.179 -16.028 1.00 91.31 365 CYS A CA 1
ATOM 2901 C C . CYS A 1 365 ? 8.756 0.192 -16.452 1.00 91.31 365 CYS A C 1
ATOM 2903 O O . CYS A 1 365 ? 7.863 0.561 -15.685 1.00 91.31 365 CYS A O 1
ATOM 2905 N N . LEU A 1 366 ? 8.494 -0.182 -17.708 1.00 94.12 366 LEU A N 1
ATOM 2906 C CA . LEU A 1 366 ? 7.135 -0.327 -18.240 1.00 94.12 366 LEU A CA 1
ATOM 2907 C C . LEU A 1 366 ? 6.472 -1.617 -17.719 1.00 94.12 366 LEU A C 1
ATOM 2909 O O . LEU A 1 366 ? 7.186 -2.583 -17.442 1.00 94.12 366 LEU A O 1
ATOM 2913 N N . PRO A 1 367 ? 5.129 -1.684 -17.651 1.00 96.50 367 PRO A N 1
ATOM 2914 C CA . PRO A 1 367 ? 4.423 -2.935 -17.379 1.00 96.50 367 PRO A CA 1
ATOM 2915 C C . PRO A 1 367 ? 4.753 -4.002 -18.427 1.00 96.50 367 PRO A C 1
ATOM 2917 O O . PRO A 1 367 ? 4.988 -3.668 -19.590 1.00 96.50 367 PRO A O 1
ATOM 2920 N N . LEU A 1 368 ? 4.699 -5.281 -18.049 1.00 96.75 368 LEU A N 1
ATOM 2921 C CA . LEU A 1 368 ? 5.135 -6.415 -18.876 1.00 96.75 368 LEU A CA 1
ATOM 2922 C C . LEU A 1 368 ? 4.624 -6.383 -20.322 1.00 96.75 368 LEU A C 1
ATOM 2924 O O . LEU A 1 368 ? 5.426 -6.407 -21.253 1.00 96.75 368 LEU A O 1
ATOM 2928 N N . ALA A 1 369 ? 3.310 -6.263 -20.526 1.00 96.25 369 ALA A N 1
ATOM 2929 C CA . ALA A 1 369 ? 2.725 -6.241 -21.868 1.00 96.25 369 ALA A CA 1
ATOM 2930 C C . ALA A 1 369 ? 3.243 -5.066 -22.723 1.00 96.25 369 ALA A C 1
ATOM 2932 O O . ALA A 1 369 ? 3.497 -5.210 -23.920 1.00 96.25 369 ALA A O 1
ATOM 2933 N N . GLU A 1 370 ? 3.438 -3.897 -22.107 1.00 95.31 370 GLU A N 1
ATOM 2934 C CA . GLU A 1 370 ? 3.946 -2.709 -22.790 1.00 95.31 370 GLU A CA 1
ATOM 2935 C C . GLU A 1 370 ? 5.451 -2.827 -23.071 1.00 95.31 370 GLU A C 1
ATOM 2937 O O . GLU A 1 370 ? 5.895 -2.475 -24.164 1.00 95.31 370 GLU A O 1
ATOM 2942 N N . ALA A 1 371 ? 6.227 -3.370 -22.128 1.00 95.31 371 ALA A N 1
ATOM 2943 C CA . ALA A 1 371 ? 7.649 -3.646 -22.303 1.00 95.31 371 ALA A CA 1
ATOM 2944 C C . ALA A 1 371 ? 7.879 -4.607 -23.479 1.00 95.31 371 ALA A C 1
ATOM 2946 O O . ALA A 1 371 ? 8.634 -4.278 -24.392 1.00 95.31 371 ALA A O 1
ATOM 2947 N N . LEU A 1 372 ? 7.162 -5.736 -23.525 1.00 96.06 372 LEU A N 1
ATOM 2948 C CA . LEU A 1 372 ? 7.248 -6.712 -24.618 1.00 96.06 372 LEU A CA 1
ATOM 2949 C C . LEU A 1 372 ? 6.937 -6.082 -25.981 1.00 96.06 372 LEU A C 1
ATOM 2951 O O . LEU A 1 372 ? 7.728 -6.214 -26.917 1.00 96.06 372 LEU A O 1
ATOM 2955 N N . LYS A 1 373 ? 5.842 -5.315 -26.074 1.00 95.38 373 LYS A N 1
ATOM 2956 C CA . LYS A 1 373 ? 5.465 -4.596 -27.300 1.00 95.38 373 LYS A CA 1
ATOM 2957 C C . LYS A 1 373 ? 6.568 -3.641 -27.765 1.00 95.38 373 LYS A C 1
ATOM 2959 O O . LYS A 1 373 ? 6.899 -3.607 -28.948 1.00 95.38 373 LYS A O 1
ATOM 2964 N N . ILE A 1 374 ? 7.148 -2.866 -26.847 1.00 93.94 374 ILE A N 1
ATOM 2965 C CA . ILE A 1 374 ? 8.215 -1.909 -27.170 1.00 93.94 374 ILE A CA 1
ATOM 2966 C C . ILE A 1 374 ? 9.499 -2.624 -27.605 1.00 93.94 374 ILE A C 1
ATOM 2968 O O . ILE A 1 374 ? 10.156 -2.162 -28.538 1.00 93.94 374 ILE A O 1
ATOM 2972 N N . ARG A 1 375 ? 9.858 -3.745 -26.970 1.00 94.75 375 ARG A N 1
ATOM 2973 C CA . ARG A 1 375 ? 11.030 -4.544 -27.358 1.00 94.75 375 ARG A CA 1
ATOM 2974 C C . ARG A 1 375 ? 10.878 -5.129 -28.755 1.00 94.75 375 ARG A C 1
ATOM 2976 O O . ARG A 1 375 ? 11.797 -4.992 -29.559 1.00 94.75 375 ARG A O 1
ATOM 2983 N N . GLN A 1 376 ? 9.709 -5.687 -29.069 1.00 94.81 376 GLN A N 1
ATOM 2984 C CA . GLN A 1 376 ? 9.396 -6.202 -30.402 1.00 94.81 376 GLN A CA 1
ATOM 2985 C C . GLN A 1 376 ? 9.515 -5.104 -31.469 1.00 94.81 376 GLN A C 1
ATOM 2987 O O . GLN A 1 376 ? 10.203 -5.286 -32.465 1.00 94.81 376 GLN A O 1
ATOM 2992 N N . GLN A 1 377 ? 8.934 -3.924 -31.223 1.00 94.44 377 GLN A N 1
ATOM 2993 C CA . GLN A 1 377 ? 9.022 -2.772 -32.136 1.00 94.44 377 GLN A CA 1
ATOM 2994 C C . GLN A 1 377 ? 10.452 -2.261 -32.367 1.00 94.44 377 GLN A C 1
ATOM 2996 O O . GLN A 1 377 ? 10.700 -1.535 -33.326 1.00 94.44 377 GLN A O 1
ATOM 3001 N N . ARG A 1 378 ? 11.380 -2.578 -31.461 1.00 93.62 378 ARG A N 1
ATOM 3002 C CA . ARG A 1 378 ? 12.772 -2.115 -31.481 1.00 93.62 378 ARG A CA 1
ATOM 3003 C C . ARG A 1 378 ? 13.758 -3.210 -31.881 1.00 93.62 378 ARG A C 1
ATOM 3005 O O . ARG A 1 378 ? 14.957 -2.996 -31.735 1.00 93.62 378 ARG A O 1
ATOM 3012 N N . ASN A 1 379 ? 13.271 -4.358 -32.358 1.00 95.12 379 ASN A N 1
ATOM 3013 C CA . ASN A 1 379 ? 14.086 -5.530 -32.693 1.00 95.12 379 ASN A CA 1
ATOM 3014 C C . ASN A 1 379 ? 14.978 -6.001 -31.526 1.00 95.12 379 ASN A C 1
ATOM 3016 O O . ASN A 1 379 ? 16.073 -6.511 -31.730 1.00 95.12 379 ASN A O 1
ATOM 3020 N N . LEU A 1 380 ? 14.498 -5.842 -30.289 1.00 93.81 380 LEU A N 1
ATOM 3021 C CA . LEU A 1 380 ? 15.113 -6.372 -29.066 1.00 93.81 380 LEU A CA 1
ATOM 3022 C C . LEU A 1 380 ? 14.426 -7.684 -28.661 1.00 93.81 380 LEU A C 1
ATOM 3024 O O . LEU A 1 380 ? 14.028 -7.859 -27.502 1.00 93.81 380 LEU A O 1
ATOM 3028 N N . ALA A 1 381 ? 14.183 -8.537 -29.659 1.00 78.31 381 ALA A N 1
ATOM 3029 C CA . ALA A 1 381 ? 13.326 -9.705 -29.536 1.00 78.31 381 ALA A CA 1
ATOM 3030 C C . ALA A 1 381 ? 13.844 -10.665 -28.460 1.00 78.31 381 ALA A C 1
ATOM 3032 O O . ALA A 1 381 ? 15.044 -10.881 -28.317 1.00 78.31 381 ALA A O 1
ATOM 3033 N N . LEU A 1 382 ? 12.900 -11.201 -27.694 1.00 86.88 382 LEU A N 1
ATOM 3034 C CA . LEU A 1 382 ? 13.123 -12.230 -26.689 1.00 86.88 382 LEU A CA 1
ATOM 3035 C C . LEU A 1 382 ? 12.693 -13.541 -27.334 1.00 86.88 382 LEU A C 1
ATOM 3037 O O . LEU A 1 382 ? 11.628 -13.599 -27.952 1.00 86.88 382 LEU A O 1
ATOM 3041 N N . THR A 1 383 ? 13.553 -14.542 -27.264 1.00 88.00 383 THR A N 1
ATOM 3042 C CA . THR A 1 383 ? 13.419 -15.802 -27.999 1.00 88.00 383 THR A CA 1
ATOM 3043 C C . THR A 1 383 ? 12.770 -16.893 -27.163 1.00 88.00 383 THR A C 1
ATOM 3045 O O . THR A 1 383 ? 12.149 -17.798 -27.718 1.00 88.00 383 THR A O 1
ATOM 3048 N N . THR A 1 384 ? 12.851 -16.790 -25.836 1.00 91.31 384 THR A N 1
ATOM 3049 C CA . THR A 1 384 ? 12.263 -17.764 -24.914 1.00 91.31 384 THR A CA 1
ATOM 3050 C C . THR A 1 384 ? 11.186 -17.139 -24.030 1.00 91.31 384 THR A C 1
ATOM 3052 O O . THR A 1 384 ? 11.170 -15.936 -23.764 1.00 91.31 384 THR A O 1
ATOM 3055 N N . HIS A 1 385 ? 10.274 -17.975 -23.529 1.00 89.31 385 HIS A N 1
ATOM 3056 C CA . HIS A 1 385 ? 9.266 -17.539 -22.560 1.00 89.31 385 HIS A CA 1
ATOM 3057 C C . HIS A 1 385 ? 9.902 -17.02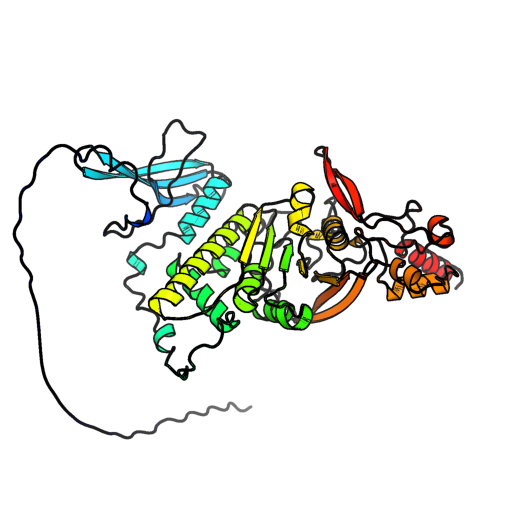4 -21.256 1.00 89.31 385 HIS A C 1
ATOM 3059 O O . HIS A 1 385 ? 9.415 -16.064 -20.660 1.00 89.31 385 HIS A O 1
ATOM 3065 N N . GLU A 1 386 ? 11.016 -17.626 -20.838 1.00 89.88 386 GLU A N 1
ATOM 3066 C CA . GLU A 1 386 ? 11.779 -17.180 -19.673 1.00 89.88 386 GLU A CA 1
ATOM 3067 C C . GLU A 1 386 ? 12.296 -15.751 -19.870 1.00 89.88 386 GLU A C 1
ATOM 3069 O O . GLU A 1 386 ? 12.054 -14.890 -19.028 1.00 89.88 386 GLU A O 1
ATOM 3074 N N . GLU A 1 387 ? 12.895 -15.459 -21.026 1.00 91.94 387 GLU A N 1
ATOM 3075 C CA . GLU A 1 387 ? 13.354 -14.115 -21.381 1.00 91.94 387 GLU A CA 1
ATOM 3076 C C . GLU A 1 387 ? 12.204 -13.099 -21.401 1.00 91.94 387 GLU A C 1
ATOM 3078 O O . GLU A 1 387 ? 12.363 -11.975 -20.916 1.00 91.94 387 GLU A O 1
ATOM 3083 N N . MET A 1 388 ? 11.026 -13.490 -21.908 1.00 94.19 388 MET A N 1
ATOM 3084 C CA . MET A 1 388 ? 9.828 -12.639 -21.909 1.00 94.19 388 MET A CA 1
ATOM 3085 C C . MET A 1 388 ? 9.435 -12.192 -20.497 1.00 94.19 388 MET A C 1
ATOM 3087 O O . MET A 1 388 ? 9.125 -11.014 -20.304 1.00 94.19 388 MET A O 1
ATOM 3091 N N . ASN A 1 389 ? 9.522 -13.077 -19.501 1.00 95.00 389 ASN A N 1
ATOM 3092 C CA . ASN A 1 389 ? 9.209 -12.757 -18.103 1.00 95.00 389 ASN A CA 1
ATOM 3093 C C . ASN A 1 389 ? 10.238 -11.814 -17.449 1.00 95.00 389 ASN A C 1
ATOM 3095 O O . ASN A 1 389 ? 9.944 -11.179 -16.434 1.00 95.00 389 ASN A O 1
ATOM 3099 N N . LEU A 1 390 ? 11.424 -11.657 -18.044 1.00 96.62 390 LEU A N 1
ATOM 3100 C CA . LEU A 1 390 ? 12.438 -10.698 -17.597 1.00 96.62 390 LEU A CA 1
ATOM 3101 C C . LEU A 1 390 ? 12.201 -9.290 -18.157 1.00 96.62 390 LEU A C 1
ATOM 3103 O O . LEU A 1 390 ? 12.821 -8.341 -17.685 1.00 96.62 390 LEU A O 1
ATOM 3107 N N . ALA A 1 391 ? 11.309 -9.103 -19.138 1.00 96.69 391 ALA A N 1
ATOM 3108 C CA . ALA A 1 391 ? 11.069 -7.788 -19.739 1.00 96.69 391 ALA A CA 1
ATOM 3109 C C . ALA A 1 391 ? 10.537 -6.754 -18.733 1.00 96.69 391 ALA A C 1
ATOM 3111 O O . ALA A 1 391 ? 10.834 -5.564 -18.850 1.00 96.69 391 ALA A O 1
ATOM 3112 N N . SER A 1 392 ? 9.767 -7.204 -17.743 1.00 96.88 392 SER A N 1
ATOM 3113 C CA . SER A 1 392 ? 9.276 -6.397 -16.630 1.00 96.88 392 SER A CA 1
ATOM 3114 C C . SER A 1 392 ? 8.993 -7.279 -15.424 1.00 96.88 392 SER A C 1
ATOM 3116 O O . SER A 1 392 ? 8.694 -8.466 -15.553 1.00 96.88 392 SER A O 1
ATOM 3118 N N . TYR A 1 393 ? 9.014 -6.664 -14.253 1.00 97.25 393 TYR A N 1
ATOM 3119 C CA . TYR A 1 393 ? 8.771 -7.322 -12.981 1.00 97.25 393 TYR A CA 1
ATOM 3120 C C . TYR A 1 393 ? 7.299 -7.153 -12.521 1.00 97.25 393 TYR A C 1
ATOM 3122 O O . TYR A 1 393 ? 6.910 -7.593 -11.435 1.00 97.25 393 TYR A O 1
ATOM 3130 N N . TYR A 1 394 ? 6.437 -6.522 -13.330 1.00 98.06 394 TYR A N 1
ATOM 3131 C CA . TYR A 1 394 ? 5.037 -6.330 -12.951 1.00 98.06 394 TYR A CA 1
ATOM 3132 C C . TYR A 1 394 ? 4.057 -6.262 -14.127 1.00 98.06 394 TYR A C 1
ATOM 3134 O O . TYR A 1 394 ? 4.382 -5.830 -15.236 1.00 98.06 394 TYR A O 1
ATOM 3142 N N . THR A 1 395 ? 2.808 -6.631 -13.850 1.00 97.69 395 THR A N 1
ATOM 3143 C CA . THR A 1 395 ? 1.632 -6.272 -14.661 1.00 97.69 395 THR A CA 1
ATOM 3144 C C . THR A 1 395 ? 0.803 -5.228 -13.928 1.00 97.69 395 THR A C 1
ATOM 3146 O O . THR A 1 395 ? 0.849 -5.180 -12.701 1.00 97.69 395 THR A O 1
ATOM 3149 N N . VAL A 1 396 ? 0.023 -4.421 -14.648 1.00 97.56 396 VAL A N 1
ATOM 3150 C CA . VAL A 1 396 ? -0.876 -3.426 -14.047 1.00 97.56 396 VAL A CA 1
ATOM 3151 C C . VAL A 1 396 ? -2.255 -3.479 -14.696 1.00 97.56 396 VAL A C 1
ATOM 3153 O O . VAL A 1 396 ? -2.359 -3.618 -15.913 1.00 97.56 396 VAL A O 1
ATOM 3156 N N . ALA A 1 397 ? -3.291 -3.334 -13.879 1.00 97.00 397 ALA A N 1
ATOM 3157 C CA . ALA A 1 397 ? -4.659 -3.038 -14.285 1.00 97.00 397 ALA A CA 1
ATOM 3158 C C . ALA A 1 397 ? -5.180 -1.876 -13.432 1.00 97.00 397 ALA A C 1
ATOM 3160 O O . ALA A 1 397 ? -4.690 -1.660 -12.325 1.00 97.00 397 ALA A O 1
ATOM 3161 N N . ASP A 1 398 ? -6.155 -1.124 -13.921 1.00 96.38 398 ASP A N 1
ATOM 3162 C CA . ASP A 1 398 ? -6.814 -0.077 -13.149 1.00 96.38 398 ASP A CA 1
ATOM 3163 C C . ASP A 1 398 ? -8.321 -0.307 -13.067 1.00 96.38 398 ASP A C 1
ATOM 3165 O O . ASP A 1 398 ? -8.908 -1.025 -13.876 1.00 96.38 398 ASP A O 1
ATOM 3169 N N . PHE A 1 399 ? -8.938 0.266 -12.042 1.00 96.56 399 PHE A N 1
ATOM 3170 C CA . PHE A 1 399 ? -10.364 0.120 -11.780 1.00 96.56 399 PHE A CA 1
ATOM 3171 C C . PHE A 1 399 ? -10.926 1.366 -11.102 1.00 96.56 399 PHE A C 1
ATOM 3173 O O . PHE A 1 399 ? -10.201 2.137 -10.470 1.00 96.56 399 PHE A O 1
ATOM 3180 N N . GLU A 1 400 ? -12.236 1.556 -11.227 1.00 95.88 400 GLU A N 1
ATOM 3181 C CA . GLU A 1 400 ? -12.954 2.656 -10.588 1.00 95.88 400 GLU A CA 1
ATOM 3182 C C . GLU A 1 400 ? -13.531 2.203 -9.246 1.00 95.88 400 GLU A C 1
ATOM 3184 O O . GLU A 1 400 ? -14.209 1.170 -9.126 1.00 95.88 400 GLU A O 1
ATOM 3189 N N . LEU A 1 401 ? -13.227 2.973 -8.203 1.00 95.06 401 LEU A N 1
ATOM 3190 C CA . LEU A 1 401 ? -13.679 2.671 -6.854 1.00 95.06 401 LEU A CA 1
ATOM 3191 C C . LEU A 1 401 ? -15.044 3.312 -6.588 1.00 95.06 401 LEU A C 1
ATOM 3193 O O . LEU A 1 401 ? -15.955 2.609 -6.146 1.00 95.06 401 LEU A O 1
ATOM 3197 N N . GLY A 1 402 ? -15.195 4.581 -6.968 1.00 94.88 402 GLY A N 1
ATOM 3198 C CA . GLY A 1 402 ? -16.417 5.376 -6.861 1.00 94.88 402 GLY A CA 1
ATOM 3199 C C . GLY A 1 402 ? -16.119 6.874 -6.957 1.00 94.88 402 GLY A C 1
ATOM 3200 O O . GLY A 1 402 ? -14.991 7.278 -7.243 1.00 94.88 402 GLY A O 1
ATOM 3201 N N . THR A 1 403 ? -17.116 7.714 -6.679 1.00 93.06 403 THR A N 1
ATOM 3202 C CA . THR A 1 403 ? -16.899 9.163 -6.555 1.00 93.06 403 THR A CA 1
ATOM 3203 C C . THR A 1 403 ? -16.075 9.479 -5.309 1.00 93.06 403 THR A C 1
ATOM 3205 O O . THR A 1 403 ? -16.143 8.750 -4.319 1.00 93.06 403 THR A O 1
ATOM 3208 N N . LEU A 1 404 ? -15.353 10.599 -5.316 1.00 89.62 404 LEU A N 1
ATOM 3209 C CA . LEU A 1 404 ? -14.511 11.045 -4.204 1.00 89.62 404 LEU A CA 1
ATOM 3210 C C . LEU A 1 404 ? -15.249 11.016 -2.861 1.00 89.62 404 LEU A C 1
ATOM 3212 O O . LEU A 1 404 ? -14.759 10.407 -1.920 1.00 89.62 404 LEU A O 1
ATOM 3216 N N . ALA A 1 405 ? -16.463 11.569 -2.809 1.00 88.50 405 ALA A N 1
ATOM 3217 C CA . ALA A 1 405 ? -17.290 11.604 -1.600 1.00 88.50 405 ALA A CA 1
ATOM 3218 C C . ALA A 1 405 ? -17.771 10.219 -1.121 1.00 88.50 405 ALA A C 1
ATOM 3220 O O . ALA A 1 405 ? -18.111 10.056 0.044 1.00 88.50 405 ALA A O 1
ATOM 3221 N N . SER A 1 406 ? -17.828 9.224 -2.013 1.00 91.19 406 SER A N 1
ATOM 3222 C CA . SER A 1 406 ? -18.174 7.839 -1.651 1.00 91.19 406 SER A CA 1
ATOM 3223 C C . SER A 1 406 ? -16.966 7.010 -1.212 1.00 91.19 406 SER A C 1
ATOM 3225 O O . SER A 1 406 ? -17.131 5.944 -0.622 1.00 91.19 406 SER A O 1
ATOM 3227 N N . VAL A 1 407 ? -15.756 7.488 -1.513 1.00 92.69 407 VAL A N 1
ATOM 3228 C CA . VAL A 1 407 ? -14.506 6.764 -1.273 1.00 92.69 407 VAL A CA 1
ATOM 3229 C C . VAL A 1 407 ? -13.723 7.349 -0.113 1.00 92.69 407 VAL A C 1
ATOM 3231 O O . VAL A 1 407 ? -13.134 6.588 0.643 1.00 92.69 407 VAL A O 1
ATOM 3234 N N . TYR A 1 408 ? -13.725 8.666 0.052 1.00 89.81 408 TYR A N 1
ATOM 3235 C CA . TYR A 1 408 ? -12.937 9.360 1.058 1.00 89.81 408 TYR A CA 1
ATOM 3236 C C . TYR A 1 408 ? -13.800 10.230 1.953 1.00 89.81 408 TYR A C 1
ATOM 3238 O O . TYR A 1 408 ? -14.752 10.864 1.497 1.00 89.81 408 TYR A O 1
ATOM 3246 N N . ASN A 1 409 ? -13.377 10.327 3.210 1.00 83.81 409 ASN A N 1
ATOM 3247 C CA . ASN A 1 409 ? -13.761 11.424 4.077 1.00 83.81 409 ASN A CA 1
ATOM 3248 C C . ASN A 1 409 ? -12.622 12.452 4.123 1.00 83.81 409 ASN A C 1
ATOM 3250 O O . ASN A 1 409 ? -11.557 12.185 4.686 1.00 83.81 409 ASN A O 1
ATOM 3254 N N . PHE A 1 410 ? -12.848 13.617 3.517 1.00 74.38 410 PHE A N 1
ATOM 3255 C CA . PHE A 1 410 ? -12.019 14.804 3.713 1.00 74.38 410 PHE A CA 1
ATOM 3256 C C . PHE A 1 410 ? -12.825 15.784 4.561 1.00 74.38 410 PHE A C 1
ATOM 3258 O O . PHE A 1 410 ? -14.002 15.994 4.288 1.00 74.38 410 PHE A O 1
ATOM 3265 N N . GLY A 1 411 ? -12.202 16.429 5.548 1.00 59.66 411 GLY A N 1
ATOM 3266 C CA . GLY A 1 411 ? -12.857 17.443 6.388 1.00 59.66 411 GLY A CA 1
ATOM 3267 C C . GLY A 1 411 ? -13.221 18.752 5.663 1.00 59.66 411 GLY A C 1
ATOM 3268 O O . GLY A 1 411 ? -13.153 19.812 6.278 1.00 59.66 411 GLY A O 1
ATOM 3269 N N . GLY A 1 412 ? -13.542 18.717 4.365 1.00 58.56 412 GLY A N 1
ATOM 3270 C CA . GLY A 1 412 ? -13.859 19.881 3.538 1.00 58.56 412 GLY A CA 1
ATOM 3271 C C . GLY A 1 412 ? -14.958 19.603 2.509 1.00 58.56 412 GLY A C 1
ATOM 3272 O O . GLY A 1 412 ? -15.148 18.474 2.063 1.00 58.56 412 GLY A O 1
ATOM 3273 N N . ASP A 1 413 ? -15.663 20.661 2.104 1.00 56.25 413 ASP A N 1
ATOM 3274 C CA . ASP A 1 413 ? -16.844 20.646 1.222 1.00 56.25 413 ASP A CA 1
ATOM 3275 C C . ASP A 1 413 ? -16.575 20.258 -0.250 1.00 56.25 413 ASP A C 1
ATOM 3277 O O . ASP A 1 413 ? -17.405 20.524 -1.124 1.00 56.25 413 ASP A O 1
ATOM 3281 N N . GLU A 1 414 ? -15.456 19.600 -0.570 1.00 56.91 414 GLU A N 1
ATOM 3282 C CA . GLU A 1 414 ? -15.187 19.092 -1.922 1.00 56.91 414 GLU A CA 1
ATOM 3283 C C . GLU A 1 414 ? -16.056 17.858 -2.233 1.00 56.91 414 GLU A C 1
ATOM 3285 O O . GLU A 1 414 ? -15.590 16.733 -2.412 1.00 56.91 414 GLU A O 1
ATOM 3290 N N . LYS A 1 415 ? -17.369 18.079 -2.355 1.00 58.19 415 LYS A N 1
ATOM 3291 C CA . LYS A 1 415 ? -18.380 17.116 -2.819 1.00 58.19 415 LYS A CA 1
ATOM 3292 C C . LYS A 1 415 ? -18.310 16.957 -4.341 1.00 58.19 415 LYS A C 1
ATOM 3294 O O . LYS A 1 415 ? -19.281 17.174 -5.066 1.00 58.19 415 LYS A O 1
ATOM 3299 N N . GLY A 1 416 ? -17.120 16.639 -4.843 1.00 66.31 416 GLY A N 1
ATOM 3300 C CA . GLY A 1 416 ? -16.842 16.521 -6.269 1.00 66.31 416 GLY A CA 1
ATOM 3301 C C . GLY A 1 416 ? -17.405 15.241 -6.894 1.00 66.31 416 GLY A C 1
ATOM 3302 O O . GLY A 1 416 ? -17.411 14.174 -6.283 1.00 66.31 416 GLY A O 1
ATOM 3303 N N . LYS A 1 417 ? -17.789 15.331 -8.176 1.00 81.62 417 LYS A N 1
ATOM 3304 C CA . LYS A 1 417 ? -18.077 14.183 -9.065 1.00 81.62 417 LYS A CA 1
ATOM 3305 C C . LYS A 1 417 ? -16.810 13.427 -9.507 1.00 81.62 417 LYS A C 1
ATOM 3307 O O . LYS A 1 417 ? -16.897 12.539 -10.353 1.00 81.62 417 LYS A O 1
ATOM 3312 N N . THR A 1 418 ? -15.639 13.804 -8.992 1.00 89.25 418 THR A N 1
ATOM 3313 C CA . THR A 1 418 ? -14.346 13.205 -9.338 1.00 89.25 418 THR A CA 1
ATOM 3314 C C . THR A 1 418 ? -14.376 11.712 -9.047 1.00 89.25 418 THR A C 1
ATOM 3316 O O . THR A 1 418 ? -14.668 11.312 -7.924 1.00 89.25 418 THR A O 1
ATOM 3319 N N . GLN A 1 419 ? -14.086 10.890 -10.053 1.00 92.94 419 GLN A N 1
ATOM 3320 C CA . GLN A 1 419 ? -13.965 9.446 -9.879 1.00 92.94 419 GLN A CA 1
ATOM 3321 C C . GLN A 1 419 ? -12.596 9.111 -9.292 1.00 92.94 419 GLN A C 1
ATOM 3323 O O . GLN A 1 419 ? -11.568 9.564 -9.800 1.00 92.94 419 GLN A O 1
ATOM 3328 N N . VAL A 1 420 ? -12.584 8.296 -8.242 1.00 93.31 420 VAL A N 1
ATOM 3329 C CA . VAL A 1 420 ? -11.364 7.720 -7.685 1.00 93.31 420 VAL A CA 1
ATOM 3330 C C . VAL A 1 420 ? -11.050 6.445 -8.451 1.00 93.31 420 VAL A C 1
ATOM 3332 O O . VAL A 1 420 ? -11.836 5.493 -8.462 1.00 93.31 420 VAL A O 1
ATOM 3335 N N . ARG A 1 421 ? -9.884 6.436 -9.095 1.00 95.06 421 ARG A N 1
ATOM 3336 C CA . ARG A 1 421 ? -9.316 5.252 -9.738 1.00 95.06 421 ARG A CA 1
ATOM 3337 C C . ARG A 1 421 ? -8.248 4.657 -8.840 1.00 95.06 421 ARG A C 1
ATOM 3339 O O . ARG A 1 421 ? -7.508 5.387 -8.188 1.00 95.06 421 ARG A O 1
ATOM 3346 N N . CYS A 1 422 ? -8.125 3.343 -8.881 1.00 96.25 422 CYS A N 1
ATOM 3347 C CA . CYS A 1 422 ? -7.037 2.624 -8.246 1.00 96.25 422 CYS A CA 1
ATOM 3348 C C . CYS A 1 422 ? -6.290 1.783 -9.279 1.00 96.25 422 CYS A C 1
ATOM 3350 O O . CYS A 1 422 ? -6.823 1.444 -10.337 1.00 96.25 422 CYS A O 1
ATOM 3352 N N . TYR A 1 423 ? -5.048 1.443 -8.959 1.00 97.00 423 TYR A N 1
ATOM 3353 C CA . TYR A 1 423 ? -4.132 0.712 -9.821 1.00 97.00 423 TYR A CA 1
ATOM 3354 C C . TYR A 1 423 ? -3.661 -0.540 -9.097 1.00 97.00 423 TYR A C 1
ATOM 3356 O O . TYR A 1 423 ? -3.015 -0.455 -8.056 1.00 97.00 423 TYR A O 1
ATOM 3364 N N . ARG A 1 424 ? -3.979 -1.699 -9.670 1.00 97.62 424 ARG A N 1
ATOM 3365 C CA . ARG A 1 424 ? -3.583 -3.022 -9.200 1.00 97.62 424 ARG A CA 1
ATOM 3366 C C . ARG A 1 424 ? -2.339 -3.479 -9.945 1.00 97.62 424 ARG A C 1
ATOM 3368 O O . ARG A 1 424 ? -2.406 -3.777 -11.137 1.00 97.62 424 ARG A O 1
ATOM 3375 N N . TYR A 1 425 ? -1.228 -3.581 -9.236 1.00 98.00 425 TYR A N 1
ATOM 3376 C CA . TYR A 1 425 ? 0.023 -4.145 -9.725 1.00 98.00 425 TYR A CA 1
ATOM 3377 C C . TYR A 1 425 ? 0.151 -5.582 -9.233 1.00 98.00 425 TYR A C 1
ATOM 3379 O O . TYR A 1 425 ? -0.216 -5.882 -8.101 1.00 98.00 425 TYR A O 1
ATOM 3387 N N . VAL A 1 426 ? 0.681 -6.470 -10.069 1.00 97.94 426 VAL A N 1
ATOM 3388 C CA . VAL A 1 426 ? 0.989 -7.852 -9.674 1.00 97.94 426 VAL A CA 1
ATOM 3389 C C . VAL A 1 426 ? 2.441 -8.133 -9.992 1.00 97.94 426 VAL A C 1
ATOM 3391 O O . VAL A 1 426 ? 2.872 -7.914 -11.128 1.00 97.94 426 VAL A O 1
ATOM 3394 N N . ARG A 1 427 ? 3.181 -8.608 -8.991 1.00 97.62 427 ARG A N 1
ATOM 3395 C CA . ARG A 1 427 ? 4.571 -9.030 -9.121 1.00 97.62 427 ARG A CA 1
ATOM 3396 C C . ARG A 1 427 ? 4.640 -10.254 -10.036 1.00 97.62 427 ARG A C 1
ATOM 3398 O O . ARG A 1 427 ? 4.034 -11.282 -9.739 1.00 97.62 427 ARG A O 1
ATOM 3405 N N . THR A 1 428 ? 5.339 -10.143 -11.163 1.00 97.38 428 THR A N 1
ATOM 3406 C CA . THR A 1 428 ? 5.464 -11.248 -12.129 1.00 97.38 428 THR A CA 1
ATOM 3407 C C . THR A 1 428 ? 6.314 -12.381 -11.567 1.00 97.38 428 THR A C 1
ATOM 3409 O O . THR A 1 428 ? 7.190 -12.154 -10.733 1.00 97.38 428 THR A O 1
ATOM 3412 N N . ARG A 1 429 ? 6.060 -13.604 -12.044 1.00 96.38 429 ARG A N 1
ATOM 3413 C CA . ARG A 1 429 ? 6.903 -14.760 -11.743 1.00 96.38 429 ARG A CA 1
ATOM 3414 C C . ARG A 1 429 ? 8.146 -14.730 -12.624 1.00 96.38 429 ARG A C 1
ATOM 3416 O O . ARG A 1 429 ? 8.026 -14.751 -13.847 1.00 96.38 429 ARG A O 1
ATOM 3423 N N . GLN A 1 430 ? 9.314 -14.637 -12.007 1.00 95.38 430 GLN A N 1
ATOM 3424 C CA . GLN A 1 430 ? 10.621 -14.571 -12.658 1.00 95.38 430 GLN A CA 1
ATOM 3425 C C . GLN A 1 430 ? 11.550 -15.696 -12.173 1.00 95.38 430 GLN A C 1
ATOM 3427 O O . GLN A 1 430 ? 12.664 -15.804 -12.680 1.00 95.38 430 GLN A O 1
ATOM 3432 N N . ASN A 1 431 ? 11.093 -16.527 -11.225 1.00 94.19 431 ASN A N 1
ATOM 3433 C CA . ASN A 1 431 ? 11.857 -17.555 -10.522 1.00 94.19 431 ASN A CA 1
ATOM 3434 C C . ASN A 1 431 ? 13.169 -17.012 -9.935 1.00 94.19 431 ASN A C 1
ATOM 3436 O O . ASN A 1 431 ? 14.225 -17.638 -10.044 1.00 94.19 431 ASN A O 1
ATOM 3440 N N . ARG A 1 432 ? 13.117 -15.814 -9.341 1.00 91.44 432 ARG A N 1
ATOM 3441 C CA . ARG A 1 432 ? 14.284 -15.137 -8.760 1.00 91.44 432 ARG A CA 1
ATOM 3442 C C . ARG A 1 432 ? 13.970 -14.597 -7.374 1.00 91.44 432 ARG A C 1
ATOM 3444 O O . ARG A 1 432 ? 12.855 -14.170 -7.101 1.00 91.44 432 ARG A O 1
ATOM 3451 N N . SER A 1 433 ? 14.991 -14.552 -6.520 1.00 85.19 433 SER A N 1
ATOM 3452 C CA . SER A 1 433 ? 14.894 -13.904 -5.206 1.00 85.19 433 SER A CA 1
ATOM 3453 C C . SER A 1 433 ? 14.677 -12.394 -5.312 1.00 85.19 433 SER A C 1
ATOM 3455 O O . SER A 1 433 ? 14.097 -11.796 -4.414 1.00 85.19 433 SER A O 1
ATOM 3457 N N . MET A 1 434 ? 15.132 -11.783 -6.410 1.00 89.69 434 MET A N 1
ATOM 3458 C CA . MET A 1 434 ? 15.078 -10.344 -6.642 1.00 89.69 434 MET A CA 1
ATOM 3459 C C . MET A 1 434 ? 14.427 -10.020 -7.981 1.00 89.69 434 MET A C 1
ATOM 3461 O O . MET A 1 434 ? 14.660 -10.686 -8.994 1.00 89.69 434 MET A O 1
ATOM 3465 N N . ALA A 1 435 ? 13.643 -8.944 -7.989 1.00 97.00 435 ALA A N 1
ATOM 3466 C CA . ALA A 1 435 ? 13.086 -8.383 -9.205 1.00 97.00 435 ALA A CA 1
ATOM 3467 C C . ALA A 1 435 ? 14.145 -7.921 -10.187 1.00 97.00 435 ALA A C 1
ATOM 3469 O O . ALA A 1 435 ? 15.107 -7.246 -9.822 1.00 97.00 435 ALA A O 1
ATOM 3470 N N . VAL A 1 436 ? 13.899 -8.224 -11.459 1.00 97.50 436 VAL A N 1
ATOM 3471 C CA . VAL A 1 436 ? 14.717 -7.740 -12.565 1.00 97.50 436 VAL A CA 1
ATOM 3472 C C . VAL A 1 436 ? 13.851 -7.249 -13.716 1.00 97.50 436 VAL A C 1
ATOM 3474 O O . VAL A 1 436 ? 12.707 -7.669 -13.879 1.00 97.50 436 VAL A O 1
ATOM 3477 N N . PHE A 1 437 ? 14.401 -6.372 -14.544 1.00 97.00 437 PHE A N 1
ATOM 3478 C CA . PHE A 1 437 ? 13.777 -5.944 -15.792 1.00 97.00 437 PHE A CA 1
ATOM 3479 C C . PHE A 1 437 ? 14.816 -5.828 -16.911 1.00 97.00 437 PHE A C 1
ATOM 3481 O O . PHE A 1 437 ? 16.019 -5.753 -16.657 1.00 97.00 437 PHE A O 1
ATOM 3488 N N . LEU A 1 438 ? 14.364 -5.767 -18.164 1.00 96.00 438 LEU A N 1
ATOM 3489 C CA . LEU A 1 438 ? 15.235 -5.529 -19.313 1.00 96.00 438 LEU A CA 1
ATOM 3490 C C . LEU A 1 438 ? 15.113 -4.086 -19.799 1.00 96.00 438 LEU A C 1
ATOM 3492 O O . LEU A 1 438 ? 14.023 -3.529 -19.925 1.00 96.00 438 LEU A O 1
ATOM 3496 N N . CYS A 1 439 ? 16.249 -3.476 -20.134 1.00 95.44 439 CYS A N 1
ATOM 3497 C CA . CYS A 1 439 ? 16.258 -2.150 -20.740 1.00 95.44 439 CYS A CA 1
ATOM 3498 C C . CYS A 1 439 ? 15.632 -2.194 -22.141 1.00 95.44 439 CYS A C 1
ATOM 3500 O O . CYS A 1 439 ? 15.960 -3.062 -22.948 1.00 95.44 439 CYS A O 1
ATOM 3502 N N . ASN A 1 440 ? 14.770 -1.227 -22.452 1.00 94.62 440 ASN A N 1
ATOM 3503 C CA . ASN A 1 440 ? 14.104 -1.133 -23.752 1.00 94.62 440 ASN A CA 1
ATOM 3504 C C . ASN A 1 440 ? 14.859 -0.255 -24.764 1.00 94.62 440 ASN A C 1
ATOM 3506 O O . ASN A 1 440 ? 14.429 -0.148 -25.911 1.00 94.62 440 ASN A O 1
ATOM 3510 N N . ASN A 1 441 ? 15.944 0.422 -24.375 1.00 94.56 441 ASN A N 1
ATOM 3511 C CA . ASN A 1 441 ? 16.700 1.311 -25.261 1.00 94.56 441 ASN A CA 1
ATOM 3512 C C . ASN A 1 441 ? 17.528 0.496 -26.279 1.00 94.56 441 ASN A C 1
ATOM 3514 O O . ASN A 1 441 ? 18.462 -0.180 -25.854 1.00 94.56 441 ASN A O 1
ATOM 3518 N N . PRO A 1 442 ? 17.283 0.599 -27.602 1.00 94.00 442 PRO A N 1
ATOM 3519 C CA . PRO A 1 442 ? 17.988 -0.215 -28.597 1.00 94.00 442 PRO A CA 1
ATOM 3520 C C . PRO A 1 442 ? 19.474 0.143 -28.727 1.00 94.00 442 PRO A C 1
ATOM 3522 O O . PRO A 1 442 ? 20.256 -0.631 -29.269 1.00 94.00 442 PRO A O 1
ATOM 3525 N N . LEU A 1 443 ? 19.884 1.303 -28.205 1.00 93.88 443 LEU A N 1
ATOM 3526 C CA . LEU A 1 443 ? 21.283 1.724 -28.166 1.00 93.88 443 LEU A CA 1
ATOM 3527 C C . LEU A 1 443 ? 22.031 1.200 -26.932 1.00 93.88 443 LEU A C 1
ATOM 3529 O O . LEU A 1 443 ? 23.249 1.312 -26.881 1.00 93.88 443 LEU A O 1
ATOM 3533 N N . CYS A 1 444 ? 21.332 0.644 -25.939 1.00 95.12 444 CYS A N 1
ATOM 3534 C CA . CYS A 1 444 ? 21.943 0.141 -24.712 1.00 95.12 444 CYS A CA 1
ATOM 3535 C C . CYS A 1 444 ? 22.488 -1.279 -24.909 1.00 95.12 444 CYS A C 1
ATOM 3537 O O . CYS A 1 444 ? 21.755 -2.175 -25.321 1.00 95.12 444 CYS A O 1
ATOM 3539 N N . ASP A 1 445 ? 23.744 -1.520 -24.537 1.00 95.31 445 ASP A N 1
ATOM 3540 C CA . ASP A 1 445 ? 24.360 -2.837 -24.730 1.00 95.31 445 ASP A CA 1
ATOM 3541 C C . ASP A 1 445 ? 23.737 -3.923 -23.848 1.00 95.31 445 ASP A C 1
ATOM 3543 O O . ASP A 1 445 ? 23.522 -5.036 -24.325 1.00 95.31 445 ASP A O 1
ATOM 3547 N N . LYS A 1 446 ? 23.326 -3.598 -22.610 1.00 95.38 446 LYS A N 1
ATOM 3548 C CA . LYS A 1 446 ? 22.541 -4.528 -21.774 1.00 95.38 446 LYS A CA 1
ATOM 3549 C C . LYS A 1 446 ? 21.219 -4.910 -22.447 1.00 95.38 446 LYS A C 1
ATOM 3551 O O . LYS A 1 446 ? 20.828 -6.069 -22.398 1.00 95.38 446 LYS A O 1
ATOM 3556 N N . ALA A 1 447 ? 20.557 -3.962 -23.121 1.00 95.25 447 ALA A N 1
ATOM 3557 C CA . ALA A 1 447 ? 19.310 -4.224 -23.840 1.00 95.25 447 ALA A CA 1
ATOM 3558 C C . ALA A 1 447 ? 19.512 -5.176 -25.026 1.00 95.25 447 ALA A C 1
ATOM 3560 O O . ALA A 1 447 ? 18.742 -6.127 -25.166 1.00 95.25 447 ALA A O 1
ATOM 3561 N N . LYS A 1 448 ? 20.548 -4.927 -25.845 1.00 94.31 448 LYS A N 1
ATOM 3562 C CA . LYS A 1 448 ? 20.909 -5.756 -27.011 1.00 94.31 448 LYS A CA 1
ATOM 3563 C C . LYS A 1 448 ? 21.308 -7.172 -26.606 1.00 94.31 448 LYS A C 1
ATOM 3565 O O . LYS A 1 448 ? 20.965 -8.122 -27.292 1.00 94.31 448 LYS A O 1
ATOM 3570 N N . ARG A 1 449 ? 22.025 -7.302 -25.486 1.00 93.94 449 ARG A N 1
ATOM 3571 C CA . ARG A 1 449 ? 22.505 -8.584 -24.954 1.00 93.94 449 ARG A CA 1
ATOM 3572 C C . ARG A 1 449 ? 21.481 -9.321 -24.086 1.00 93.94 449 ARG A C 1
ATOM 3574 O O . ARG A 1 449 ? 21.809 -10.382 -23.577 1.00 93.94 449 ARG A O 1
ATOM 3581 N N . GLY A 1 450 ? 20.296 -8.747 -23.855 1.00 94.38 450 GLY A N 1
ATOM 3582 C CA . GLY A 1 450 ? 19.285 -9.351 -22.981 1.00 94.38 450 GLY A CA 1
ATOM 3583 C C . GLY A 1 450 ? 19.723 -9.481 -21.517 1.00 94.38 450 GLY A C 1
ATOM 3584 O O . GLY A 1 450 ? 19.232 -10.355 -20.815 1.00 94.38 450 GLY A O 1
ATOM 3585 N N . ILE A 1 451 ? 20.644 -8.634 -21.042 1.00 95.38 451 ILE A N 1
ATOM 3586 C CA . ILE A 1 451 ? 21.163 -8.704 -19.669 1.00 95.38 451 ILE A CA 1
ATOM 3587 C C . ILE A 1 451 ? 20.128 -8.101 -18.703 1.00 95.38 451 ILE A C 1
ATOM 3589 O O . ILE A 1 451 ? 19.827 -6.905 -18.828 1.00 95.38 451 ILE A O 1
ATOM 3593 N N . PRO A 1 452 ? 19.607 -8.876 -17.729 1.00 96.31 452 PRO A N 1
ATOM 3594 C CA . PRO A 1 452 ? 18.672 -8.377 -16.724 1.00 96.31 452 PRO A CA 1
ATOM 3595 C C . PRO A 1 452 ? 19.304 -7.315 -15.825 1.00 96.31 452 PRO A C 1
ATOM 3597 O O . PRO A 1 452 ? 20.494 -7.362 -15.514 1.00 96.31 452 PRO A O 1
ATOM 3600 N N . ILE A 1 453 ? 18.489 -6.356 -15.401 1.00 95.88 453 ILE A N 1
ATOM 3601 C CA . ILE A 1 453 ? 18.864 -5.268 -14.499 1.00 95.88 453 ILE A CA 1
ATOM 3602 C C . ILE A 1 453 ? 18.086 -5.460 -13.210 1.00 95.88 453 ILE A C 1
ATOM 3604 O O . ILE A 1 453 ? 16.865 -5.598 -13.259 1.00 95.88 453 ILE A O 1
ATOM 3608 N N . GLU A 1 454 ? 18.776 -5.452 -12.075 1.00 96.94 454 GLU A N 1
ATOM 3609 C CA . GLU A 1 454 ? 18.132 -5.499 -10.765 1.00 96.94 454 GLU A CA 1
ATOM 3610 C C . GLU A 1 454 ? 17.204 -4.297 -10.580 1.00 96.94 454 GLU A C 1
ATOM 3612 O O . GLU A 1 454 ? 17.555 -3.148 -10.860 1.00 96.94 454 GLU A O 1
ATOM 3617 N N . ALA A 1 455 ? 15.978 -4.568 -10.138 1.00 96.25 455 ALA A N 1
ATOM 3618 C CA . ALA A 1 455 ? 14.976 -3.534 -9.932 1.00 96.25 455 ALA A CA 1
ATOM 3619 C C . ALA A 1 455 ? 15.223 -2.734 -8.651 1.00 96.25 455 ALA A C 1
ATOM 3621 O O . ALA A 1 455 ? 14.596 -1.699 -8.471 1.00 96.25 455 ALA A O 1
ATOM 3622 N N . ILE A 1 456 ? 16.124 -3.177 -7.774 1.00 95.69 456 ILE A N 1
ATOM 3623 C CA . ILE A 1 456 ? 16.440 -2.517 -6.507 1.00 95.69 456 ILE A CA 1
ATOM 3624 C C . ILE A 1 456 ? 17.904 -2.110 -6.519 1.00 95.69 456 ILE A C 1
ATOM 3626 O O . ILE A 1 456 ? 18.762 -2.871 -6.951 1.00 95.69 456 ILE A O 1
ATOM 3630 N N . GLN A 1 457 ? 18.176 -0.910 -6.028 1.00 94.44 457 GLN A N 1
ATOM 3631 C CA . GLN A 1 457 ? 19.516 -0.424 -5.731 1.00 94.44 457 GLN A CA 1
ATOM 3632 C C . GLN A 1 457 ? 19.521 0.158 -4.314 1.00 94.44 457 GLN A C 1
ATOM 3634 O O . GLN A 1 457 ? 18.504 0.678 -3.847 1.00 94.44 457 GLN A O 1
ATOM 3639 N N . LEU A 1 458 ? 20.666 0.089 -3.642 1.00 93.88 458 LEU A N 1
ATOM 3640 C CA . LEU A 1 458 ? 20.863 0.772 -2.368 1.00 93.88 458 LEU A CA 1
ATOM 3641 C C . LEU A 1 458 ? 21.330 2.205 -2.636 1.00 93.88 458 LEU A C 1
ATOM 3643 O O . LEU A 1 458 ? 22.215 2.436 -3.459 1.00 93.88 458 LEU A O 1
ATOM 3647 N N . GLU A 1 459 ? 20.715 3.166 -1.960 1.00 90.25 459 GLU A N 1
ATOM 3648 C CA . GLU A 1 459 ? 21.082 4.580 -1.989 1.00 90.25 459 GLU A CA 1
ATOM 3649 C C . GLU A 1 459 ? 21.367 5.040 -0.559 1.00 90.25 459 GLU A C 1
ATOM 3651 O O . GLU A 1 459 ? 20.618 4.716 0.362 1.00 90.25 459 GLU A O 1
ATOM 3656 N N . GLU A 1 460 ? 22.450 5.787 -0.368 1.00 87.56 460 GLU A N 1
ATOM 3657 C CA . GLU A 1 460 ? 22.764 6.403 0.918 1.00 87.56 460 GLU A CA 1
ATOM 3658 C C . GLU A 1 460 ? 21.938 7.686 1.089 1.00 87.56 460 GLU A C 1
ATOM 3660 O O . GLU A 1 460 ? 21.859 8.545 0.204 1.00 87.56 460 GLU A O 1
ATOM 3665 N N . SER A 1 461 ? 21.253 7.806 2.216 1.00 75.00 461 SER A N 1
ATOM 3666 C CA . SER A 1 461 ? 20.498 8.985 2.600 1.00 75.00 461 SER A CA 1
ATOM 3667 C C . SER A 1 461 ? 21.437 10.099 3.096 1.00 75.00 461 SER A C 1
ATOM 3669 O O . SER A 1 461 ? 22.586 9.839 3.441 1.00 75.00 461 SER A O 1
ATOM 3671 N N . PRO A 1 462 ? 20.979 11.367 3.159 1.00 72.38 462 PRO A N 1
ATOM 3672 C CA . PRO A 1 462 ? 21.791 12.479 3.665 1.00 72.38 462 PRO A CA 1
ATOM 3673 C C . PRO A 1 462 ? 22.314 12.290 5.096 1.00 72.38 462 PRO A C 1
ATOM 3675 O O . PRO A 1 462 ? 23.297 12.919 5.469 1.00 72.38 462 PRO A O 1
ATOM 3678 N N . ASP A 1 463 ? 21.649 11.457 5.894 1.00 77.69 463 ASP A N 1
ATOM 3679 C CA . ASP A 1 463 ? 22.040 11.058 7.248 1.00 77.69 463 ASP A CA 1
ATOM 3680 C C . ASP A 1 463 ? 22.942 9.807 7.288 1.00 77.69 463 ASP A C 1
ATOM 3682 O O . ASP A 1 463 ? 23.202 9.279 8.366 1.00 77.69 463 ASP A O 1
ATOM 3686 N N . GLY A 1 464 ? 23.440 9.340 6.136 1.00 83.31 464 GLY A N 1
ATOM 3687 C CA . GLY A 1 464 ? 24.389 8.227 6.028 1.00 83.31 464 GLY A CA 1
ATOM 3688 C C . GLY A 1 464 ? 23.763 6.838 6.174 1.00 83.31 464 GLY A C 1
ATOM 3689 O O . GLY A 1 464 ? 24.471 5.837 6.278 1.00 83.31 464 GLY A O 1
ATOM 3690 N N . LYS A 1 465 ? 22.430 6.740 6.207 1.00 85.56 465 LYS A N 1
ATOM 3691 C CA . LYS A 1 465 ? 21.737 5.451 6.247 1.00 85.56 465 LYS A CA 1
ATOM 3692 C C . LYS A 1 465 ? 21.555 4.911 4.839 1.00 85.56 465 LYS A C 1
ATOM 3694 O O . LYS A 1 465 ? 21.290 5.649 3.899 1.00 85.56 465 LYS A O 1
ATOM 3699 N N . GLN A 1 466 ? 21.639 3.601 4.675 1.00 90.31 466 GLN A N 1
ATOM 3700 C CA . GLN A 1 466 ? 21.264 2.986 3.408 1.00 90.31 466 GLN A CA 1
ATOM 3701 C C . GLN A 1 466 ? 19.745 2.820 3.336 1.00 90.31 466 GLN A C 1
ATOM 3703 O O . GLN A 1 466 ? 19.112 2.443 4.322 1.00 90.31 466 GLN A O 1
ATOM 3708 N N . GLY A 1 467 ? 19.181 3.079 2.158 1.00 89.19 467 GLY A N 1
ATOM 3709 C CA . GLY A 1 467 ? 17.786 2.827 1.817 1.00 89.19 467 GLY A CA 1
ATOM 3710 C C . GLY A 1 467 ? 17.661 2.118 0.472 1.00 89.19 467 GLY A C 1
ATOM 3711 O O . GLY A 1 467 ? 18.487 2.302 -0.421 1.00 89.19 467 GLY A O 1
ATOM 3712 N N . ALA A 1 468 ? 16.620 1.303 0.311 1.00 92.19 468 ALA A N 1
ATOM 3713 C CA . ALA A 1 468 ? 16.324 0.645 -0.957 1.00 92.19 468 ALA A CA 1
ATOM 3714 C C . ALA A 1 468 ? 15.489 1.568 -1.855 1.00 92.19 468 ALA A C 1
ATOM 3716 O O . ALA A 1 468 ? 14.427 2.048 -1.460 1.00 92.19 468 ALA A O 1
ATOM 3717 N N . VAL A 1 469 ? 15.940 1.793 -3.086 1.00 92.44 469 VAL A N 1
ATOM 3718 C CA . VAL A 1 469 ? 15.192 2.547 -4.100 1.00 92.44 469 VAL A CA 1
ATOM 3719 C C . VAL A 1 469 ? 15.113 1.754 -5.393 1.00 92.44 469 VAL A C 1
ATOM 3721 O O . VAL A 1 469 ? 15.892 0.827 -5.623 1.00 92.44 469 VAL A O 1
ATOM 3724 N N . ILE A 1 470 ? 14.185 2.135 -6.273 1.00 92.75 470 ILE A N 1
ATOM 3725 C CA . ILE A 1 470 ? 14.130 1.511 -7.590 1.00 92.75 470 ILE A CA 1
ATOM 3726 C C . ILE A 1 470 ? 15.430 1.763 -8.369 1.00 92.75 470 ILE A C 1
ATOM 3728 O O . ILE A 1 470 ? 15.895 2.909 -8.493 1.00 92.75 470 ILE A O 1
ATOM 3732 N N . GLY A 1 471 ? 15.985 0.679 -8.900 1.00 89.56 471 GLY A N 1
ATOM 3733 C CA . GLY A 1 471 ? 17.113 0.662 -9.814 1.00 89.56 471 GLY A CA 1
ATOM 3734 C C . GLY A 1 471 ? 16.756 1.260 -11.171 1.00 89.56 471 GLY A C 1
ATOM 3735 O O . GLY A 1 471 ? 15.599 1.302 -11.597 1.00 89.56 471 GLY A O 1
ATOM 3736 N N . ALA A 1 472 ? 17.778 1.729 -11.878 1.00 91.00 472 ALA A N 1
ATOM 3737 C CA . ALA A 1 472 ? 17.658 2.199 -13.249 1.00 91.00 472 ALA A CA 1
ATOM 3738 C C . ALA A 1 472 ? 18.783 1.615 -14.104 1.00 91.00 472 ALA A C 1
ATOM 3740 O O . ALA A 1 472 ? 19.880 1.339 -13.628 1.00 91.00 472 ALA A O 1
ATOM 3741 N N . CYS A 1 473 ? 18.531 1.469 -15.405 1.00 92.75 473 CYS A N 1
ATOM 3742 C CA . CYS A 1 473 ? 19.596 1.109 -16.333 1.00 92.75 473 CYS A CA 1
ATOM 3743 C C . CYS A 1 473 ? 20.687 2.194 -16.353 1.00 92.75 473 CYS A C 1
ATOM 3745 O O . CYS A 1 473 ? 20.373 3.382 -16.433 1.00 92.75 473 CYS A O 1
ATOM 3747 N N . GLU A 1 474 ? 21.956 1.786 -16.404 1.00 91.25 474 GLU A N 1
ATOM 3748 C CA . GLU A 1 474 ? 23.129 2.674 -16.507 1.00 91.25 474 GLU A CA 1
ATOM 3749 C C . GLU A 1 474 ? 23.073 3.628 -17.703 1.00 91.25 474 GLU A C 1
ATOM 3751 O O . GLU A 1 474 ? 23.590 4.739 -17.625 1.00 91.25 474 GLU A O 1
ATOM 3756 N N . CYS A 1 475 ? 22.391 3.254 -18.795 1.00 90.12 475 CYS A N 1
ATOM 3757 C CA . CYS A 1 475 ? 22.216 4.169 -19.924 1.00 90.12 475 CYS A CA 1
ATOM 3758 C C . CYS A 1 475 ? 21.351 5.394 -19.574 1.00 90.12 475 CYS A C 1
ATOM 3760 O O . CYS A 1 475 ? 21.331 6.356 -20.337 1.00 90.12 475 CYS A O 1
ATOM 3762 N N . ARG A 1 476 ? 20.606 5.356 -18.455 1.00 83.06 476 ARG A N 1
ATOM 3763 C CA . ARG A 1 476 ? 19.708 6.408 -17.935 1.00 83.06 476 ARG A CA 1
ATOM 3764 C C . ARG A 1 476 ? 18.652 6.903 -18.930 1.00 83.06 476 ARG A C 1
ATOM 3766 O O . ARG A 1 476 ? 17.991 7.918 -18.708 1.00 83.06 476 ARG A O 1
ATOM 3773 N N . VAL A 1 477 ? 18.440 6.170 -20.020 1.00 79.31 477 VAL A N 1
ATOM 3774 C CA . VAL A 1 477 ? 17.413 6.473 -21.012 1.00 79.31 477 VAL A CA 1
ATOM 3775 C C . VAL A 1 477 ? 16.120 5.783 -20.599 1.00 79.31 477 VAL A C 1
ATOM 3777 O O . VAL A 1 477 ? 15.931 4.595 -20.847 1.00 79.31 477 VAL A O 1
ATOM 3780 N N . SER A 1 478 ? 15.209 6.539 -19.987 1.00 71.31 478 SER A N 1
ATOM 3781 C CA . SER A 1 478 ? 13.861 6.037 -19.723 1.00 71.31 478 SER A CA 1
ATOM 3782 C C . SER A 1 478 ? 13.030 5.992 -21.006 1.00 71.31 478 SER A C 1
ATOM 3784 O O . SER A 1 478 ? 13.180 6.824 -21.910 1.00 71.31 478 SER A O 1
ATOM 3786 N N . ASP A 1 479 ? 12.067 5.072 -21.068 1.00 68.00 479 ASP A N 1
ATOM 3787 C CA . ASP A 1 479 ? 11.120 5.015 -22.186 1.00 68.00 479 ASP A CA 1
ATOM 3788 C C . ASP A 1 479 ? 10.322 6.319 -22.352 1.00 68.00 479 ASP A C 1
ATOM 3790 O O . ASP A 1 479 ? 9.931 6.677 -23.467 1.00 68.00 479 ASP A O 1
ATOM 3794 N N . ARG A 1 480 ? 10.154 7.097 -21.273 1.00 63.84 480 ARG A N 1
ATOM 3795 C CA . ARG A 1 480 ? 9.547 8.437 -21.307 1.00 63.84 480 ARG A CA 1
ATOM 3796 C C . ARG A 1 480 ? 10.378 9.422 -22.136 1.00 63.84 480 ARG A C 1
ATOM 3798 O O . ARG A 1 480 ? 9.808 10.194 -22.911 1.00 63.84 480 ARG A O 1
ATOM 3805 N N . VAL A 1 481 ? 11.707 9.392 -22.007 1.00 63.25 481 VAL A N 1
ATOM 3806 C CA . VAL A 1 481 ? 12.620 10.252 -22.784 1.00 63.25 481 VAL A CA 1
ATOM 3807 C C . VAL A 1 481 ? 12.583 9.873 -24.266 1.00 63.25 481 VAL A C 1
ATOM 3809 O O . VAL A 1 481 ? 12.496 10.758 -25.122 1.00 63.25 481 VAL A O 1
ATOM 3812 N N . LEU A 1 482 ? 12.555 8.574 -24.577 1.00 61.16 482 LEU A N 1
ATOM 3813 C CA . LEU A 1 482 ? 12.468 8.087 -25.959 1.00 61.16 482 LEU A CA 1
ATOM 3814 C C . LEU A 1 482 ? 11.151 8.498 -26.638 1.00 61.16 482 LEU A C 1
ATOM 3816 O O . LEU A 1 482 ? 11.172 8.950 -27.783 1.00 61.16 482 LEU A O 1
ATOM 3820 N N . ARG A 1 483 ? 10.015 8.450 -25.923 1.00 61.75 483 ARG A N 1
ATOM 3821 C CA . ARG A 1 483 ? 8.713 8.921 -26.444 1.00 61.75 483 ARG A CA 1
ATOM 3822 C C . ARG A 1 483 ? 8.699 10.422 -26.741 1.00 61.75 483 ARG A C 1
ATOM 3824 O O . ARG A 1 483 ? 8.132 10.838 -27.749 1.00 61.75 483 ARG A O 1
ATOM 3831 N N . ARG A 1 484 ? 9.329 11.245 -25.891 1.00 61.75 484 ARG A N 1
ATOM 3832 C CA . ARG A 1 484 ? 9.387 12.709 -26.082 1.00 61.75 484 ARG A CA 1
ATOM 3833 C C . ARG A 1 484 ? 10.218 13.116 -27.302 1.00 61.75 484 ARG A C 1
ATOM 3835 O O . ARG A 1 484 ? 9.825 14.048 -27.998 1.00 61.75 484 ARG A O 1
ATOM 3842 N N . LYS A 1 485 ? 11.334 12.430 -27.582 1.00 60.47 485 LYS A N 1
ATOM 3843 C CA . LYS A 1 485 ? 12.173 12.729 -28.759 1.00 60.47 485 LYS A CA 1
ATOM 3844 C C . LYS A 1 485 ? 11.442 12.461 -30.079 1.00 60.47 485 LYS A C 1
ATOM 3846 O O . LYS A 1 485 ? 11.569 13.263 -30.998 1.00 60.47 485 LYS A O 1
ATOM 3851 N N . ARG A 1 486 ? 10.632 11.398 -30.147 1.00 59.28 486 ARG A N 1
ATOM 3852 C CA . ARG A 1 486 ? 9.853 11.053 -31.347 1.00 59.28 486 ARG A CA 1
ATOM 3853 C C . ARG A 1 486 ? 8.790 12.106 -31.678 1.00 59.28 486 ARG A C 1
ATOM 3855 O O . ARG A 1 486 ? 8.796 12.621 -32.786 1.00 59.28 486 ARG A O 1
ATOM 3862 N N . LYS A 1 487 ? 8.004 12.540 -30.682 1.00 60.69 487 LYS A N 1
ATOM 3863 C CA . LYS A 1 487 ? 7.023 13.630 -30.858 1.00 60.69 487 LYS A CA 1
ATOM 3864 C C . LYS A 1 487 ? 7.648 14.956 -31.295 1.00 60.69 487 LYS A C 1
ATOM 3866 O O . LYS A 1 487 ? 6.971 15.759 -31.917 1.00 60.69 487 LYS A O 1
ATOM 3871 N N . ARG A 1 488 ? 8.908 15.224 -30.927 1.00 58.16 488 ARG A N 1
ATOM 3872 C CA . ARG A 1 488 ? 9.620 16.417 -31.408 1.00 58.16 488 ARG A CA 1
ATOM 3873 C C . ARG A 1 488 ? 10.023 16.268 -32.872 1.00 58.16 488 ARG A C 1
ATOM 3875 O O . ARG A 1 488 ? 9.738 17.183 -33.621 1.00 58.16 488 ARG A O 1
ATOM 3882 N N . LYS A 1 489 ? 10.611 15.138 -33.283 1.00 57.47 489 LYS A N 1
ATOM 3883 C CA . LYS A 1 489 ? 10.953 14.900 -34.699 1.00 57.47 489 LYS A CA 1
ATOM 3884 C C . LYS A 1 489 ? 9.725 14.949 -35.613 1.00 57.47 489 LYS A C 1
ATOM 3886 O O . LYS A 1 489 ? 9.732 15.707 -36.567 1.00 57.47 489 LYS A O 1
ATOM 3891 N N . GLU A 1 490 ? 8.639 14.275 -35.234 1.00 56.31 490 GLU A N 1
ATOM 3892 C CA . GLU A 1 490 ? 7.376 14.282 -35.996 1.00 56.31 490 GLU A CA 1
ATOM 3893 C C . GLU A 1 490 ? 6.749 15.687 -36.115 1.00 56.31 490 GLU A C 1
ATOM 3895 O O . GLU A 1 490 ? 5.996 15.939 -37.042 1.00 56.31 490 GLU A O 1
ATOM 3900 N N . LYS A 1 491 ? 7.065 16.621 -35.204 1.00 52.16 491 LYS A N 1
ATOM 3901 C CA . LYS A 1 491 ? 6.568 18.009 -35.236 1.00 52.16 491 LYS A CA 1
ATOM 3902 C C . LYS A 1 491 ? 7.464 18.971 -36.034 1.00 52.16 491 LYS A C 1
ATOM 3904 O O . LYS A 1 491 ? 7.086 20.118 -36.214 1.00 52.16 491 LYS A O 1
ATOM 3909 N N . PHE A 1 492 ? 8.661 18.537 -36.427 1.00 46.91 492 PHE A N 1
ATOM 3910 C CA . PHE A 1 492 ? 9.571 19.297 -37.295 1.00 46.91 492 PHE A CA 1
ATOM 3911 C C . PHE A 1 492 ? 9.607 18.742 -38.730 1.00 46.91 492 PHE A C 1
ATOM 3913 O O . PHE A 1 492 ? 10.181 19.380 -39.603 1.00 46.91 492 PHE A O 1
ATOM 3920 N N . GLU A 1 493 ? 9.020 17.564 -38.960 1.00 43.88 493 GLU A N 1
ATOM 3921 C CA . GLU A 1 493 ? 8.890 16.911 -40.273 1.00 43.88 493 GLU A CA 1
ATOM 3922 C C . GLU A 1 493 ? 7.469 17.053 -40.876 1.00 43.88 493 GLU A C 1
ATOM 3924 O O . GLU A 1 493 ? 7.212 16.537 -41.961 1.00 43.88 493 GLU A O 1
ATOM 3929 N N . LEU A 1 494 ? 6.568 17.765 -40.183 1.00 41.12 494 LEU A N 1
ATOM 3930 C CA . LEU A 1 494 ? 5.263 18.261 -40.648 1.00 41.12 494 LEU A CA 1
ATOM 3931 C C . LEU A 1 494 ? 5.323 19.785 -40.718 1.00 41.12 494 LEU A C 1
ATOM 3933 O O . LEU A 1 494 ? 4.722 20.345 -41.660 1.00 41.12 494 LEU A O 1
#

Foldseek 3Di:
DDDDDDDDDDDDDDDDDDDDDDDDDDDDDDDDDDDDDDDDPPPPPPDDDPPPPPDPQRQDADQDADPDDPDGQDAKHWDDWADPDPVLLFWIWTWIWGWDQDPVRDTDTDIDIDTGTDDPVVVLVVVQCQQADDDCVVVVPPDDPCVCVVVDDPPDPDPDDAAAFDALVRLVVLLCVLSVPRRVQHPVNVLPDCLLADDPPPLALDGDWDWDSLLLCCCCCPVLVHALDAEEEEEQCQLPVSQSSCQRNRVHHYEYEHQRPSSLSNNVVSVVSSVVSVVCCCVPVVRRHHGHHYYYDHDDLFFCVCLCVLAPRHQEYEYECPPVSQCCPSDVDPRSLQSVLLSVQQHDAFRKYKYQDDSCVNVQADALVVLQVLCVVLVLDDDDPLLSLQQFQKHKDKDWSAAPVNTIDDPDPCPDSDIGMMMMIGGHDNVDSGRWHADSDSPDPSSSVSPTDTQWDWDQDPVRHIGIGGDYDPVPDYPVNVVVVVVVVVVVVD

pLDDT: mean 72.43, std 24.94, range [23.25, 98.56]

Radius of gyration: 30.09 Å; chains: 1; bounding box: 82×58×105 Å

Organism: NCBI:txid568900

Sequence (494 aa):
MKERKVSLSQFLLEEEGANSTHNECQRQLQLQPHSLSSSSVLSNLLWMPIHQLQDKRGLVGVPIRKHFSPGIWCNGVIINVKAKSKKSKKRGILKYCTIRYYHNNNLLVEKEQEDLRIDETLDLWIIAYEMFHIPPAIRTTLSTPTLFQHYNHHHTNDPKTSAAPYTLNQFLQLLAYTEQVHGGATMEDMESSRLIQIKPHSTATEVYGRMLPHAMDKILRHYFCLKPTDSVVDIGHGIGNSCLQAAYTIGCKARGIECDKARNAVAQILARRLQDAVHTHQTRDGMTFTPGSVLFRHGNLQDLEHQEFLSTDLTHIFFDNWNGVFSGERGNAKNLERYVAAWFAAAPEGTVMCTVSPLRAALGCLPLAEALKIRQQRNLALTTHEEMNLASYYTVADFELGTLASVYNFGGDEKGKTQVRCYRYVRTRQNRSMAVFLCNNPLCDKAKRGIPIEAIQLEESPDGKQGAVIGACECRVSDRVLRRKRKRKEKFEL